Protein AF-A0A819S1Y3-F1 (afdb_monomer)

Radius of gyration: 24.59 Å; Cα contacts (8 Å, |Δi|>4): 872; chains: 1; bounding box: 53×65×80 Å

Sequence (422 aa):
MLLSLILLFTCIPAYASTSFTCSKNTTYLRVELPTKWTSGSINCFHPRAREPDVDVFAVNNDTFILRENKCINYEAPFMYLLFGTKNVLLIDSGATVSSTSFPIRQHVEAIVNHWCNNKKKHREDLELVVAHTHNHLDHIAGDRQFQGQYFTTVVGATVANVSYFFKLSKWPSSIGTFALDDQRQLAIIPIPGHENASIAFYDCATGLLFTGDSLLPGRLYISNFSANVDSTQRLLYFIESNNLNVSAILGAHIEMTQTDKVDYPIGATYQPKERLLNLSLDHLHQLNAELQEQWKAGFNQRHKAYYDAFIVDPNPSQLPPFSFNGRTAEHGFILLPLSTLGLVWISHKPMFRTPHDFQLVFMARVTHPNVNSLLLPTNTSILQNQWTILPDLWSLNNLLNGNMTIFSARFFRGNFEQNGQY

Secondary structure (DSSP, 8-state):
-----------------------TT---------S----B-S-TT-TT----SEEEEEEETTEEEEEE-TTT-TT--EEEEEE-SSEEEEE---S---TTT--HHHHHHHHHHHHHHHHT--GGG-EEEEE-SSSSHHHHTTHHHHTT-TTEEEPPSSHHHHHHHTT-SSTTTPPEEEESSSS-EEEEEE-TTSSTT-EEEEETTT-EEEEETSS-SSEEE-S-HHHHHHHHHHHHHHHHHTT---SEEEES---BBSSTT-BPPTT-SB-TTBPPSEE-HHHHHHHHHHHHHHHHH-GGG---EE-SS-EEES-SS------TTTTEE---EEEEE--TTSEEEEEEPPPS-S------EEEEE---TTGGG-PPPS-TTSGGG-EEEEEPSEEHHHHHTT--S---EEEEES-TTTT-B-

Nearest PDB structures (foldseek):
  5b3r-assembly1_A  TM=6.714E-01  e=6.825E-09  Pseudomonas aeruginosa
  2bg8-assembly1_A  TM=6.743E-01  e=4.596E-07  Bacillus cereus
  6mgy-assembly6_B  TM=6.169E-01  e=4.102E-07  Klebsiella pneumoniae
  6twt-assembly2_B  TM=6.077E-01  e=9.096E-07  Klebsiella pneumoniae
  6mh0-assembly2_B  TM=5.916E-01  e=1.518E-06  Escherichia coli

Foldseek 3Di:
DDDDDDPPPPPPPPLPQPADAADPLAAADQFDADPDDAQFDPDLPDPPSPDDQWDWDPRDLFKIKIWGACSLPVQRWIWIWGADQAEIEIEFQAQDLDCVSPVSVVVNVVSLVVSCVVVVHDSLSYAYEYEYQADDNRRCSRVVSQPPDHSYDYQDRDLVSLCVVQVQVDPQSRWGKDDSDPRKIWIWHRQPWLHRSGIWIQIQRHLEIEGALLDWQEERETPHLVSNLVRLVSVLCNCVVNVRRRPWYAYTGWQAFQAFQDGHDPSDSGHRRTDGRTDDVVSSVVVNVLSVVDVVVDDVSDDWAGGGRYIYDHPPPDPPLPPAQPDKDWFKWWWQDPDLQQWTWIWTDDDPDPPDPDTDIDIDGDPDPVSNVPDHQPDPVDQQQIKMKTWDTDRPSCVSVVVDPDTDIDIFRGDPVPPTHD

Structure (mmCIF, N/CA/C/O backbone):
data_AF-A0A819S1Y3-F1
#
_entry.id   AF-A0A819S1Y3-F1
#
loop_
_atom_site.group_PDB
_atom_site.id
_atom_site.type_symbol
_atom_site.label_atom_id
_atom_site.label_alt_id
_atom_site.label_comp_id
_atom_site.label_asym_id
_atom_site.label_entity_id
_atom_site.label_seq_id
_atom_site.pdbx_PDB_ins_code
_atom_site.Cartn_x
_atom_site.Cartn_y
_atom_site.Cartn_z
_atom_site.occupancy
_atom_site.B_iso_or_equiv
_atom_site.auth_seq_id
_atom_site.auth_comp_id
_atom_site.auth_asym_id
_atom_site.auth_atom_id
_atom_site.pdbx_PDB_model_num
ATOM 1 N N . MET A 1 1 ? -10.727 23.478 -52.840 1.00 37.53 1 MET A N 1
ATOM 2 C CA . MET A 1 1 ? -10.249 23.447 -51.441 1.00 37.53 1 MET A CA 1
ATOM 3 C C . MET A 1 1 ? -11.124 22.476 -50.671 1.00 37.53 1 MET A C 1
ATOM 5 O O . MET A 1 1 ? -12.264 22.810 -50.389 1.00 37.53 1 MET A O 1
ATOM 9 N N . LEU A 1 2 ? -10.636 21.261 -50.422 1.00 30.19 2 LEU A N 1
ATOM 10 C CA . LEU A 1 2 ? -11.309 20.297 -49.550 1.00 30.19 2 LEU A CA 1
ATOM 11 C C . LEU A 1 2 ? -10.766 20.499 -48.135 1.00 30.19 2 LEU A C 1
ATOM 13 O O . LEU A 1 2 ? -9.571 20.337 -47.899 1.00 30.19 2 LEU A O 1
ATOM 17 N N . LEU A 1 3 ? -11.641 20.930 -47.229 1.00 27.81 3 LEU A N 1
ATOM 18 C CA . LEU A 1 3 ? -11.348 21.079 -45.811 1.00 27.81 3 LEU A CA 1
ATOM 19 C C . LEU A 1 3 ? -11.475 19.688 -45.169 1.00 27.81 3 LEU A C 1
ATOM 21 O O . LEU A 1 3 ? -12.584 19.208 -44.945 1.00 27.81 3 LEU A O 1
ATOM 25 N N . SER A 1 4 ? -10.353 19.017 -44.912 1.00 27.33 4 SER A N 1
ATOM 26 C CA . SER A 1 4 ? -10.352 17.796 -44.100 1.00 27.33 4 SER A CA 1
ATOM 27 C C . SER A 1 4 ? -10.446 18.184 -42.626 1.00 27.33 4 SER A C 1
ATOM 29 O O . SER A 1 4 ? -9.448 18.559 -42.015 1.00 27.33 4 SER A O 1
ATOM 31 N N . LEU A 1 5 ? -11.649 18.106 -42.052 1.00 30.06 5 LEU A N 1
ATOM 32 C CA . LEU A 1 5 ? -11.832 18.118 -40.602 1.00 30.06 5 LEU A CA 1
ATOM 33 C C . LEU A 1 5 ? -11.475 16.729 -40.060 1.00 30.06 5 LEU A C 1
ATOM 35 O O . LEU A 1 5 ? -12.239 15.776 -40.208 1.00 30.06 5 LEU A O 1
ATOM 39 N N . ILE A 1 6 ? -10.309 16.612 -39.429 1.00 31.81 6 ILE A N 1
ATOM 40 C CA . ILE A 1 6 ? -9.967 15.449 -38.609 1.00 31.81 6 ILE A CA 1
ATOM 41 C C . ILE A 1 6 ? -10.654 15.655 -37.257 1.00 31.81 6 ILE A C 1
ATOM 43 O O . ILE A 1 6 ? -10.188 16.433 -36.427 1.00 31.81 6 ILE A O 1
ATOM 47 N N . LEU A 1 7 ? -11.788 14.986 -37.042 1.00 29.12 7 LEU A N 1
ATOM 48 C CA . LEU A 1 7 ? -12.371 14.854 -35.708 1.00 29.12 7 LEU A CA 1
ATOM 49 C C . LEU A 1 7 ? -11.476 13.927 -34.875 1.00 29.12 7 LEU A C 1
ATOM 51 O O . LEU A 1 7 ? -11.544 12.704 -34.987 1.00 29.12 7 LEU A O 1
ATOM 55 N N . LEU A 1 8 ? -10.635 14.524 -34.031 1.00 30.48 8 LEU A N 1
ATOM 56 C CA . LEU A 1 8 ? -9.988 13.842 -32.913 1.00 30.48 8 LEU A CA 1
ATOM 57 C C . LEU A 1 8 ? -11.064 13.504 -31.875 1.00 30.48 8 LEU A C 1
ATOM 59 O O . LEU A 1 8 ? -11.391 14.316 -31.012 1.00 30.48 8 LEU A O 1
ATOM 63 N N . PHE A 1 9 ? -11.632 12.302 -31.957 1.00 29.83 9 PHE A N 1
ATOM 64 C CA . PHE A 1 9 ? -12.362 11.725 -30.833 1.00 29.83 9 PHE A CA 1
ATOM 65 C C . PHE A 1 9 ? -11.349 11.390 -29.733 1.00 29.83 9 PHE A C 1
ATOM 67 O O . PHE A 1 9 ? -10.788 10.297 -29.696 1.00 29.83 9 PHE A O 1
ATOM 74 N N . THR A 1 10 ? -11.107 12.324 -28.813 1.00 33.34 10 THR A N 1
ATOM 75 C CA . THR A 1 10 ? -10.593 11.956 -27.494 1.00 33.34 10 THR A CA 1
ATOM 76 C C . THR A 1 10 ? -11.727 11.241 -26.775 1.00 33.34 10 THR A C 1
ATOM 78 O O . THR A 1 10 ? -12.582 11.872 -26.154 1.00 33.34 10 THR A O 1
ATOM 81 N N . CYS A 1 11 ? -11.781 9.919 -26.909 1.00 32.22 11 CYS A N 1
ATOM 82 C CA . CYS A 1 11 ? -12.605 9.090 -26.045 1.00 32.22 11 CYS A CA 1
ATOM 83 C C . CYS A 1 11 ? -11.974 9.173 -24.650 1.00 32.22 11 CYS A C 1
ATOM 85 O O . CYS A 1 11 ? -11.101 8.382 -24.313 1.00 32.22 11 CYS A O 1
ATOM 87 N N . ILE A 1 12 ? -12.343 10.188 -23.867 1.00 40.47 12 ILE A N 1
ATOM 88 C CA . ILE A 1 12 ? -12.103 10.164 -22.427 1.00 40.47 12 ILE A CA 1
ATOM 89 C C . ILE A 1 12 ? -12.996 9.022 -21.938 1.00 40.47 12 ILE A C 1
ATOM 91 O O . ILE A 1 12 ? -14.216 9.136 -22.106 1.00 40.47 12 ILE A O 1
ATOM 95 N N . PRO A 1 13 ? -12.458 7.897 -21.429 1.00 47.56 13 PRO A N 1
ATOM 96 C CA . PRO A 1 13 ? -13.302 6.918 -20.770 1.00 47.56 13 PRO A CA 1
ATOM 97 C C . PRO A 1 13 ? -14.111 7.670 -19.715 1.00 47.56 13 PRO A C 1
ATOM 99 O O . PRO A 1 13 ? -13.555 8.317 -18.830 1.00 47.56 13 PRO A O 1
ATOM 102 N N . ALA A 1 14 ? -15.434 7.660 -19.871 1.00 44.59 14 ALA A N 1
ATOM 103 C CA . ALA A 1 14 ? -16.334 8.213 -18.882 1.00 44.59 14 ALA A CA 1
ATOM 104 C C . ALA A 1 14 ? -16.219 7.319 -17.646 1.00 44.59 14 ALA A C 1
ATOM 106 O O . ALA A 1 14 ? -16.927 6.318 -17.519 1.00 44.59 14 ALA A O 1
ATOM 107 N N . TYR A 1 15 ? -15.277 7.638 -16.759 1.00 57.38 15 TYR A N 1
ATOM 108 C CA . TYR A 1 15 ? -15.291 7.111 -15.408 1.00 57.38 15 TYR A CA 1
ATOM 109 C C . TYR A 1 15 ? -16.585 7.626 -14.794 1.00 57.38 15 TYR A C 1
ATOM 111 O O . TYR A 1 15 ? -16.719 8.811 -14.498 1.00 57.38 15 TYR A O 1
ATOM 119 N N . ALA A 1 16 ? -17.587 6.754 -14.701 1.00 50.31 16 ALA A N 1
ATOM 120 C CA . ALA A 1 16 ? -18.791 7.078 -13.964 1.00 50.31 16 ALA A CA 1
ATOM 121 C C . ALA A 1 16 ? -18.351 7.447 -12.544 1.00 50.31 16 ALA A C 1
ATOM 123 O O . ALA A 1 16 ? -17.661 6.657 -11.895 1.00 50.31 16 ALA A O 1
ATOM 124 N N . SER A 1 17 ? -18.698 8.651 -12.089 1.00 55.44 17 SER A N 1
ATOM 125 C CA . SER A 1 17 ? -18.428 9.062 -10.720 1.00 55.44 17 SER A CA 1
ATOM 126 C C . SER A 1 17 ? -19.154 8.100 -9.785 1.00 55.44 17 SER A C 1
ATOM 128 O O . SER A 1 17 ? -20.379 8.089 -9.668 1.00 55.44 17 SER A O 1
ATOM 130 N N . THR A 1 18 ? -18.397 7.237 -9.120 1.00 70.50 18 THR A N 1
ATOM 131 C CA . THR A 1 18 ? -18.907 6.531 -7.953 1.00 70.50 18 THR A CA 1
ATOM 132 C C . THR A 1 18 ? -18.938 7.562 -6.838 1.00 70.50 18 THR A C 1
ATOM 134 O O . THR A 1 18 ? -17.901 7.861 -6.244 1.00 70.50 18 THR A O 1
ATOM 137 N N . SER A 1 19 ? -20.108 8.164 -6.616 1.00 84.81 19 SER A N 1
ATOM 138 C CA . SER A 1 19 ? -20.311 9.104 -5.518 1.00 84.81 19 SER A CA 1
ATOM 139 C C . SER A 1 19 ? -19.875 8.445 -4.212 1.00 84.81 19 SER A C 1
ATOM 141 O O . SER A 1 19 ? -20.430 7.415 -3.821 1.00 84.81 19 SER A O 1
ATOM 143 N N . PHE A 1 20 ? -18.895 9.036 -3.550 1.00 92.75 20 PHE A N 1
ATOM 144 C CA . PHE A 1 20 ? -18.398 8.610 -2.258 1.00 92.75 20 PHE A CA 1
ATOM 145 C C . PHE A 1 20 ? -18.278 9.835 -1.367 1.00 92.75 20 PHE A C 1
ATOM 147 O O . PHE A 1 20 ? -17.767 10.876 -1.761 1.00 92.75 20 PHE A O 1
ATOM 154 N N . THR A 1 21 ? -18.736 9.704 -0.134 1.00 91.75 21 THR A N 1
ATOM 155 C CA . THR A 1 21 ? -18.611 10.764 0.858 1.00 91.75 21 THR A CA 1
ATOM 156 C C . THR A 1 21 ? -18.208 10.130 2.166 1.00 91.75 21 THR A C 1
ATOM 158 O O . THR A 1 21 ? -18.821 9.144 2.592 1.00 91.75 21 THR A O 1
ATOM 161 N N . CYS A 1 22 ? -17.214 10.720 2.822 1.00 93.44 22 CYS A N 1
ATOM 162 C CA . CYS A 1 22 ? -16.939 10.410 4.213 1.00 93.44 22 CYS A CA 1
ATOM 163 C C . CYS A 1 22 ? -18.196 10.628 5.062 1.00 93.44 22 CYS A C 1
ATOM 165 O O . CYS A 1 22 ? -18.992 11.534 4.792 1.00 93.44 22 CYS A O 1
ATOM 167 N N . SER A 1 23 ? -18.403 9.763 6.057 1.00 88.44 23 SER A N 1
ATOM 168 C CA . SER A 1 23 ? -19.541 9.879 6.964 1.00 88.44 23 SER A CA 1
ATOM 169 C C . SER A 1 23 ? -19.552 11.271 7.591 1.00 88.44 23 SER A C 1
ATOM 171 O O . SER A 1 23 ? -18.522 11.784 8.022 1.00 88.44 23 SER A O 1
ATOM 173 N N . LYS A 1 24 ? -20.731 11.892 7.692 1.00 86.38 24 LYS A N 1
ATOM 174 C CA . LYS A 1 24 ? -20.872 13.188 8.380 1.00 86.38 24 LYS A CA 1
ATOM 175 C C . LYS A 1 24 ? -20.476 13.112 9.857 1.00 86.38 24 LYS A C 1
ATOM 177 O O . LYS A 1 24 ? -20.153 14.134 10.448 1.00 86.38 24 LYS A O 1
ATOM 182 N N . ASN A 1 25 ? -20.492 11.908 10.427 1.00 88.50 25 ASN A N 1
ATOM 183 C CA . ASN A 1 25 ? -20.077 11.639 11.799 1.00 88.50 25 ASN A CA 1
ATOM 184 C C . ASN A 1 25 ? -18.581 11.312 11.909 1.00 88.50 25 ASN A C 1
ATOM 186 O O . ASN A 1 25 ? -18.146 10.866 12.969 1.00 88.50 25 ASN A O 1
ATOM 190 N N . THR A 1 26 ? -17.802 11.476 10.833 1.00 89.12 26 THR A N 1
ATOM 191 C CA . THR A 1 26 ? -16.376 11.177 10.877 1.00 89.12 26 THR A CA 1
ATOM 192 C C . THR A 1 26 ? -15.638 12.125 11.806 1.00 89.12 26 THR A C 1
ATOM 194 O O . THR A 1 26 ? -15.650 13.343 11.633 1.00 89.12 26 THR A O 1
ATOM 197 N N . THR A 1 27 ? -14.965 11.535 12.790 1.00 89.25 27 THR A N 1
ATOM 198 C CA . THR A 1 27 ? -14.052 12.246 13.678 1.00 89.25 27 THR A CA 1
ATOM 199 C C . THR A 1 27 ? -12.711 12.389 12.970 1.00 89.25 27 THR A C 1
ATOM 201 O O . THR A 1 27 ? -12.017 11.398 12.746 1.00 89.25 27 THR A O 1
ATOM 204 N N . TYR A 1 28 ? -12.345 13.620 12.614 1.00 93.25 28 TYR A N 1
ATOM 205 C CA . TYR A 1 28 ? -11.044 13.901 12.013 1.00 93.25 28 TYR A CA 1
ATOM 206 C C . TYR A 1 28 ? -9.919 13.722 13.036 1.00 93.25 28 TYR A C 1
ATOM 208 O O . TYR A 1 28 ? -9.973 14.252 14.148 1.00 93.25 28 TYR A O 1
ATOM 216 N N . LEU A 1 29 ? -8.882 12.991 12.640 1.00 95.81 29 LEU A N 1
ATOM 217 C CA . LEU A 1 29 ? -7.703 12.691 13.438 1.00 95.81 29 LEU A CA 1
ATOM 218 C C . LEU A 1 29 ? -6.508 13.481 12.905 1.00 95.81 29 LEU A C 1
ATOM 220 O O . LEU A 1 29 ? -6.254 13.527 11.702 1.00 95.81 29 LEU A O 1
ATOM 224 N N . ARG A 1 30 ? -5.738 14.083 13.818 1.00 95.88 30 ARG A N 1
ATOM 225 C CA . ARG A 1 30 ? -4.478 14.755 13.473 1.00 95.88 30 ARG A CA 1
ATOM 226 C C . ARG A 1 30 ? -3.503 13.738 12.874 1.00 95.88 30 ARG A C 1
ATOM 228 O O . ARG A 1 30 ? -3.412 12.611 13.356 1.00 95.88 30 ARG A O 1
ATOM 235 N N . VAL A 1 31 ? -2.764 14.154 11.852 1.00 97.44 31 VAL A N 1
ATOM 236 C CA . VAL A 1 31 ? -1.704 13.358 11.228 1.00 97.44 31 VAL A CA 1
ATOM 237 C C . VAL A 1 31 ? -0.363 13.999 11.556 1.00 97.44 31 VAL A C 1
ATOM 239 O O . VAL A 1 31 ? -0.128 15.162 11.232 1.00 97.44 31 VAL A O 1
ATOM 242 N N . GLU A 1 32 ? 0.505 13.236 12.209 1.00 96.88 32 GLU A N 1
ATOM 243 C CA . GLU A 1 32 ? 1.918 13.553 12.397 1.00 96.88 32 GLU A CA 1
ATOM 244 C C . GLU A 1 32 ? 2.720 12.395 11.807 1.00 96.88 32 GLU A C 1
ATOM 246 O O . GLU A 1 32 ? 2.402 11.243 12.075 1.00 96.88 32 GLU A O 1
ATOM 251 N N . LEU A 1 33 ? 3.694 12.672 10.941 1.00 96.12 33 LEU A N 1
ATOM 252 C CA . LEU A 1 33 ? 4.461 11.636 10.244 1.00 96.12 33 LEU A CA 1
ATOM 253 C C . LEU A 1 33 ? 5.929 11.689 10.677 1.00 96.12 33 LEU A C 1
ATOM 255 O O . LEU A 1 33 ? 6.437 12.775 10.974 1.00 96.12 33 LEU A O 1
ATOM 259 N N . PRO A 1 34 ? 6.619 10.539 10.725 1.00 93.19 34 PRO A N 1
ATOM 260 C CA . PRO A 1 34 ? 7.999 10.488 11.171 1.00 93.19 34 PRO A CA 1
ATOM 261 C C . PRO A 1 34 ? 8.922 11.148 10.151 1.00 93.19 34 PRO A C 1
ATOM 263 O O . PRO A 1 34 ? 8.730 11.053 8.940 1.00 93.19 34 PRO A O 1
ATOM 266 N N . THR A 1 35 ? 9.973 11.785 10.656 1.00 92.12 35 THR A N 1
ATOM 267 C CA . THR A 1 35 ? 11.006 12.431 9.833 1.00 92.12 35 THR A CA 1
ATOM 268 C C . THR A 1 35 ? 12.209 11.529 9.571 1.00 92.12 35 THR A C 1
ATOM 270 O O . THR A 1 35 ? 13.115 11.905 8.827 1.00 92.12 35 THR A O 1
ATOM 273 N N . LYS A 1 36 ? 12.248 10.352 10.203 1.00 91.81 36 LYS A N 1
ATOM 274 C CA . LYS A 1 36 ? 13.329 9.381 10.081 1.00 91.81 36 LYS A CA 1
ATOM 275 C C . LYS A 1 36 ? 12.838 7.987 10.452 1.00 91.81 36 LYS A C 1
ATOM 277 O O . LYS A 1 36 ? 12.043 7.837 11.376 1.00 91.81 36 LYS A O 1
ATOM 282 N N . TRP A 1 37 ? 13.407 7.000 9.780 1.00 94.06 37 TRP A N 1
ATOM 283 C CA . TRP A 1 37 ? 13.287 5.588 10.103 1.00 94.06 37 TRP A CA 1
ATOM 284 C C . TRP A 1 37 ? 14.664 4.978 10.345 1.00 94.06 37 TRP A C 1
ATOM 286 O O . TRP A 1 37 ? 15.702 5.563 10.004 1.00 94.06 37 TRP A O 1
ATOM 296 N N . THR A 1 38 ? 14.671 3.784 10.919 1.00 91.44 38 THR A N 1
ATOM 297 C CA . THR A 1 38 ? 15.861 2.955 11.032 1.00 91.44 38 THR A CA 1
ATOM 298 C C . THR A 1 38 ? 16.417 2.657 9.643 1.00 91.44 38 THR A C 1
ATOM 300 O O . THR A 1 38 ? 15.707 2.191 8.755 1.00 91.44 38 THR A O 1
ATOM 303 N N . SER A 1 39 ? 17.695 2.969 9.437 1.00 91.56 39 SER A N 1
ATOM 304 C CA . SER A 1 39 ? 18.325 2.949 8.111 1.00 91.56 39 SER A CA 1
ATOM 305 C C . SER A 1 39 ? 18.912 1.587 7.733 1.00 91.56 39 SER A C 1
ATOM 307 O O . SER A 1 39 ? 19.477 1.458 6.645 1.00 91.56 39 SER A O 1
ATOM 309 N N . GLY A 1 40 ? 18.819 0.594 8.621 1.00 90.25 40 GLY A N 1
ATOM 310 C CA . GLY A 1 40 ? 19.503 -0.687 8.503 1.00 90.25 40 GLY A CA 1
ATOM 311 C C . GLY A 1 40 ? 21.003 -0.575 8.775 1.00 90.25 40 GLY A C 1
ATOM 312 O O . GLY A 1 40 ? 21.487 0.383 9.380 1.00 90.25 40 GLY A O 1
ATOM 313 N N . SER A 1 41 ? 21.780 -1.543 8.284 1.00 89.38 41 SER A N 1
ATOM 314 C CA . SER A 1 41 ? 23.213 -1.648 8.578 1.00 89.38 41 SER A CA 1
ATOM 315 C C . SER A 1 41 ? 24.038 -2.053 7.362 1.00 89.38 41 SER A C 1
ATOM 317 O O . SER A 1 41 ? 23.623 -2.868 6.537 1.00 89.38 41 SER A O 1
ATOM 319 N N . ILE A 1 42 ? 25.268 -1.526 7.299 1.00 86.31 42 ILE A N 1
ATOM 320 C CA . ILE A 1 42 ? 26.304 -1.960 6.345 1.00 86.31 42 ILE A CA 1
ATOM 321 C C . ILE A 1 42 ? 26.609 -3.453 6.533 1.00 86.31 42 ILE A C 1
ATOM 323 O O . ILE A 1 42 ? 26.910 -4.157 5.575 1.00 86.31 42 ILE A O 1
ATOM 327 N N . ASN A 1 43 ? 26.543 -3.940 7.776 1.00 84.81 43 ASN A N 1
ATOM 328 C CA . ASN A 1 43 ? 26.728 -5.347 8.103 1.00 84.81 43 ASN A CA 1
ATOM 329 C C . ASN A 1 43 ? 25.625 -5.807 9.061 1.00 84.81 43 ASN A C 1
ATOM 331 O O . ASN A 1 43 ? 25.731 -5.648 10.280 1.00 84.81 43 ASN A O 1
ATOM 335 N N . CYS A 1 44 ? 24.584 -6.405 8.491 1.00 84.56 44 CYS A N 1
ATOM 336 C CA . CYS A 1 44 ? 23.440 -6.946 9.221 1.00 84.56 44 CYS A CA 1
ATOM 337 C C . CYS A 1 44 ? 23.772 -8.163 10.096 1.00 84.56 44 CYS A C 1
ATOM 339 O O . CYS A 1 44 ? 23.017 -8.494 11.002 1.00 84.56 44 CYS A O 1
ATOM 341 N N . PHE A 1 45 ? 24.929 -8.797 9.890 1.00 81.38 45 PHE A N 1
ATOM 342 C CA . PHE A 1 45 ? 25.400 -9.910 10.717 1.00 81.38 45 PHE A CA 1
ATOM 343 C C . PHE A 1 45 ? 26.270 -9.448 11.892 1.00 81.38 45 PHE A C 1
ATOM 345 O O . PHE A 1 45 ? 26.742 -10.269 12.682 1.00 81.38 45 PHE A O 1
ATOM 352 N N . HIS A 1 46 ? 26.530 -8.142 12.018 1.00 77.06 46 HIS A N 1
ATOM 353 C CA . HIS A 1 46 ? 27.372 -7.637 13.090 1.00 77.06 46 HIS A CA 1
ATOM 354 C C . HIS A 1 46 ? 26.609 -7.650 14.433 1.00 77.06 46 HIS A C 1
ATOM 356 O O . HIS A 1 46 ? 25.570 -7.003 14.539 1.00 77.06 46 HIS A O 1
ATOM 362 N N . PRO A 1 47 ? 27.140 -8.254 15.517 1.00 63.22 47 PRO A N 1
ATOM 363 C CA . PRO A 1 47 ? 26.424 -8.409 16.797 1.00 63.22 47 PRO A CA 1
ATOM 364 C C . PRO A 1 47 ? 26.005 -7.100 17.490 1.00 63.22 47 PRO A C 1
ATOM 366 O O . PRO A 1 47 ? 25.213 -7.119 18.431 1.00 63.22 47 PRO A O 1
ATOM 369 N N . ARG A 1 48 ? 26.587 -5.967 17.067 1.00 56.12 48 ARG A N 1
ATOM 370 C CA . ARG A 1 48 ? 26.264 -4.610 17.549 1.00 56.12 48 ARG A CA 1
ATOM 371 C C . ARG A 1 48 ? 25.294 -3.836 16.646 1.00 56.12 48 ARG A C 1
ATOM 373 O O . ARG A 1 48 ? 24.931 -2.729 17.018 1.00 56.12 48 ARG A O 1
ATOM 380 N N . ALA A 1 49 ? 24.852 -4.394 15.518 1.00 59.41 49 ALA A N 1
ATOM 381 C CA . ALA A 1 49 ? 23.762 -3.842 14.707 1.00 59.41 49 ALA A CA 1
ATOM 382 C C . ALA A 1 49 ? 22.391 -4.170 15.341 1.00 59.41 49 ALA A C 1
ATOM 384 O O . ALA A 1 49 ? 21.487 -4.651 14.670 1.00 59.41 49 ALA A O 1
ATOM 385 N N . ARG A 1 50 ? 22.261 -3.984 16.666 1.00 60.91 50 ARG A N 1
ATOM 386 C CA . ARG A 1 50 ? 21.020 -4.229 17.420 1.00 60.91 50 ARG A CA 1
ATOM 387 C C . ARG A 1 50 ? 20.077 -3.046 17.243 1.00 60.91 50 ARG A C 1
ATOM 389 O O . ARG A 1 50 ? 19.884 -2.252 18.160 1.00 60.91 50 ARG A O 1
ATOM 396 N N . GLU A 1 51 ? 19.545 -2.917 16.045 1.00 73.56 51 GLU A N 1
ATOM 397 C CA . GLU A 1 51 ? 18.341 -2.131 15.811 1.00 73.56 51 GLU A CA 1
ATOM 398 C C . GLU A 1 51 ? 17.125 -3.042 16.041 1.00 73.56 51 GLU A C 1
ATOM 400 O O . GLU A 1 51 ? 17.265 -4.265 15.946 1.00 73.56 51 GLU A O 1
ATOM 405 N N . PRO A 1 52 ? 15.961 -2.499 16.435 1.00 88.19 52 PRO A N 1
ATOM 406 C CA . PRO A 1 52 ? 14.767 -3.318 16.590 1.00 88.19 52 PRO A CA 1
ATOM 407 C C . PRO A 1 52 ? 14.384 -3.954 15.249 1.00 88.19 52 PRO A C 1
ATOM 409 O O . PRO A 1 52 ? 14.595 -3.368 14.187 1.00 88.19 52 PRO A O 1
ATOM 412 N N . ASP A 1 53 ? 13.784 -5.139 15.315 1.00 89.25 53 ASP A N 1
ATOM 413 C CA . ASP A 1 53 ? 13.300 -5.865 14.136 1.00 89.25 53 ASP A CA 1
ATOM 414 C C . ASP A 1 53 ? 12.171 -5.105 13.416 1.00 89.25 53 ASP A C 1
ATOM 416 O O . ASP A 1 53 ? 11.973 -5.263 12.212 1.00 89.25 53 ASP A O 1
ATOM 420 N N . VAL A 1 54 ? 11.454 -4.247 14.150 1.00 94.25 54 VAL A N 1
ATOM 421 C CA . VAL A 1 54 ? 10.386 -3.384 13.647 1.00 94.25 54 VAL A CA 1
ATOM 422 C C . VAL A 1 54 ? 10.509 -1.973 14.224 1.00 94.25 54 VAL A C 1
ATOM 424 O O . VAL A 1 54 ? 10.644 -1.802 15.439 1.00 94.25 54 VAL A O 1
ATOM 427 N N . ASP A 1 55 ? 10.400 -0.953 13.376 1.00 95.38 55 ASP A N 1
ATOM 428 C CA . ASP A 1 55 ? 10.097 0.402 13.838 1.00 95.38 55 ASP A CA 1
ATOM 429 C C . ASP A 1 55 ? 8.590 0.537 14.021 1.00 95.38 55 ASP A C 1
ATOM 431 O O . ASP A 1 55 ? 7.825 0.143 13.145 1.00 95.38 55 ASP A O 1
ATOM 435 N N . VAL A 1 56 ? 8.154 1.139 15.127 1.00 97.19 56 VAL A N 1
ATOM 436 C CA . VAL A 1 56 ? 6.740 1.455 15.364 1.00 97.19 56 VAL A CA 1
ATOM 437 C C . VAL A 1 56 ? 6.608 2.947 15.607 1.00 97.19 56 VAL A C 1
ATOM 439 O O . VAL A 1 56 ? 7.224 3.491 16.523 1.00 97.19 56 VAL A O 1
ATOM 442 N N . PHE A 1 57 ? 5.771 3.605 14.811 1.00 98.00 57 PHE A N 1
ATOM 443 C CA . PHE A 1 57 ? 5.488 5.025 14.938 1.00 98.00 57 PHE A CA 1
ATOM 444 C C . PHE A 1 57 ? 3.984 5.273 15.078 1.00 98.00 57 PHE A C 1
ATOM 446 O O . PHE A 1 57 ? 3.190 4.819 14.255 1.00 98.00 57 PHE A O 1
ATOM 453 N N . ALA A 1 58 ? 3.586 6.015 16.112 1.00 98.06 58 ALA A N 1
ATOM 454 C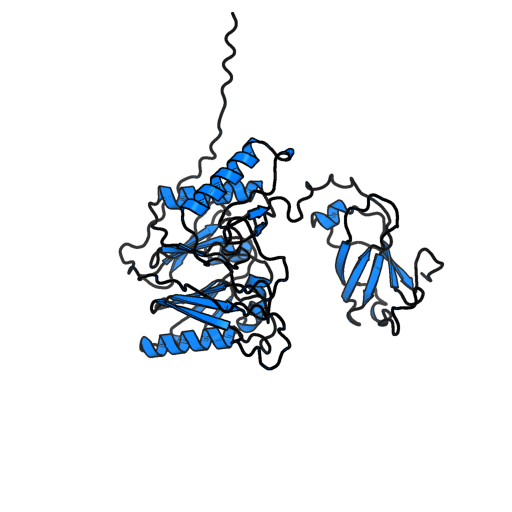 CA . ALA A 1 58 ? 2.203 6.435 16.316 1.00 98.06 58 ALA A CA 1
ATOM 455 C C . ALA A 1 58 ? 1.942 7.749 15.564 1.00 98.06 58 ALA A C 1
ATOM 457 O O . ALA A 1 58 ? 2.386 8.810 15.994 1.00 98.06 58 ALA A O 1
ATOM 458 N N . VAL A 1 59 ? 1.196 7.682 14.459 1.00 98.31 59 VAL A N 1
ATOM 459 C CA . VAL A 1 59 ? 0.754 8.868 13.697 1.00 98.31 59 VAL A CA 1
ATOM 460 C C . VAL A 1 59 ? -0.218 9.706 14.525 1.00 98.31 59 VAL A C 1
ATOM 462 O O . VAL A 1 59 ? -0.226 10.935 14.470 1.00 98.31 59 VAL A O 1
ATOM 465 N N . ASN A 1 60 ? -1.059 9.009 15.287 1.00 97.75 60 ASN A N 1
ATOM 466 C CA . ASN A 1 60 ? -1.935 9.524 16.329 1.00 97.75 60 ASN A CA 1
ATOM 467 C C . ASN A 1 60 ? -2.336 8.362 17.254 1.00 97.75 60 ASN A C 1
ATOM 469 O O . ASN A 1 60 ? -1.832 7.249 17.126 1.00 97.75 60 ASN A O 1
ATOM 473 N N . ASN A 1 61 ? -3.275 8.605 18.169 1.00 96.62 61 ASN A N 1
ATOM 474 C CA . ASN A 1 61 ? -3.722 7.599 19.137 1.00 96.62 61 ASN A CA 1
ATOM 475 C C . ASN A 1 61 ? -4.387 6.363 18.510 1.00 96.62 61 ASN A C 1
ATOM 477 O O . ASN A 1 61 ? -4.522 5.355 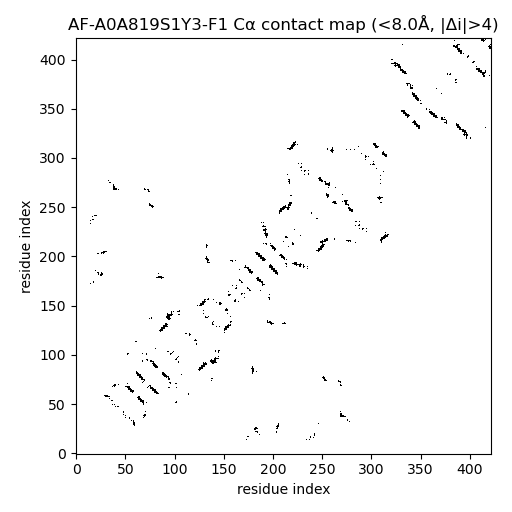19.196 1.00 96.62 61 ASN A O 1
ATOM 481 N N . ASP A 1 62 ? -4.830 6.439 17.254 1.00 98.06 62 ASP A N 1
ATOM 482 C CA . ASP A 1 62 ? -5.634 5.407 16.596 1.00 98.06 62 ASP A CA 1
ATOM 483 C C . ASP A 1 62 ? -5.016 4.954 15.254 1.00 98.06 62 ASP A C 1
ATOM 485 O O . ASP A 1 62 ? -5.652 4.231 14.489 1.00 98.06 62 ASP A O 1
ATOM 489 N N . THR A 1 63 ? -3.792 5.380 14.925 1.00 98.69 63 THR A N 1
ATOM 490 C CA . THR A 1 63 ? -3.124 5.069 13.648 1.00 98.69 63 THR A CA 1
ATOM 491 C C . THR A 1 63 ? -1.630 4.893 13.865 1.00 98.69 63 THR A C 1
ATOM 493 O O . THR A 1 63 ? -0.965 5.798 14.370 1.00 98.69 63 THR A O 1
ATOM 496 N N . PHE A 1 64 ? -1.100 3.748 13.446 1.00 98.81 64 PHE A N 1
ATOM 497 C CA . PHE A 1 64 ? 0.305 3.393 13.601 1.00 98.81 64 PHE A CA 1
ATOM 498 C C . PHE A 1 64 ? 0.900 2.972 12.261 1.00 98.81 64 PHE A C 1
ATOM 500 O O . PHE A 1 64 ? 0.220 2.371 11.429 1.00 98.81 64 PHE A O 1
ATOM 507 N N . ILE A 1 65 ? 2.181 3.271 12.082 1.00 98.75 65 ILE A N 1
ATOM 508 C CA . ILE A 1 65 ? 3.006 2.778 10.983 1.00 98.75 65 ILE A CA 1
ATOM 509 C C . ILE A 1 65 ? 4.040 1.835 11.593 1.00 98.75 65 ILE A C 1
ATOM 511 O O . ILE A 1 65 ? 4.687 2.181 12.585 1.00 98.75 65 ILE A O 1
ATOM 515 N N . LEU A 1 66 ? 4.181 0.655 11.005 1.00 98.56 66 LEU A N 1
ATOM 516 C CA . LEU A 1 66 ? 5.212 -0.316 11.328 1.00 98.56 66 LEU A CA 1
ATOM 517 C C . LEU A 1 66 ? 6.159 -0.424 10.132 1.00 98.56 66 LEU A C 1
ATOM 519 O O . LEU A 1 66 ? 5.689 -0.412 8.999 1.00 98.56 66 LEU A O 1
ATOM 523 N N . ARG A 1 67 ? 7.464 -0.556 10.363 1.00 97.75 67 ARG A N 1
ATOM 524 C CA . ARG A 1 67 ? 8.451 -0.806 9.302 1.00 97.75 67 ARG A CA 1
ATOM 525 C C . ARG A 1 67 ? 9.320 -1.992 9.665 1.00 97.75 67 ARG A C 1
ATOM 527 O O . ARG A 1 67 ? 9.939 -1.983 10.727 1.00 97.75 67 ARG A O 1
ATOM 534 N N . GLU A 1 68 ? 9.390 -2.985 8.791 1.00 95.62 68 GLU A N 1
ATOM 535 C CA . GLU A 1 68 ? 10.332 -4.094 8.946 1.00 95.62 68 GLU A CA 1
ATOM 536 C C . GLU A 1 68 ? 11.782 -3.598 8.812 1.00 95.62 68 GLU A C 1
ATOM 538 O O . GLU A 1 68 ? 12.083 -2.725 7.999 1.00 95.62 68 GLU A O 1
ATOM 543 N N . ASN A 1 69 ? 12.704 -4.119 9.621 1.00 92.88 69 ASN A N 1
ATOM 544 C CA . ASN A 1 69 ? 14.102 -3.701 9.556 1.00 92.88 69 ASN A CA 1
ATOM 545 C C . ASN A 1 69 ? 14.760 -4.145 8.232 1.00 92.88 69 ASN A C 1
ATOM 547 O O . ASN A 1 69 ? 14.656 -5.309 7.838 1.00 92.88 69 ASN A O 1
ATOM 551 N N . LYS A 1 70 ? 15.537 -3.253 7.596 1.00 91.44 70 LYS A N 1
ATOM 552 C CA . LYS A 1 70 ? 16.299 -3.535 6.359 1.00 91.44 70 LYS A CA 1
ATOM 553 C C . LYS A 1 70 ? 17.275 -4.712 6.461 1.00 91.44 70 LYS A C 1
ATOM 555 O O . LYS A 1 70 ? 17.666 -5.280 5.444 1.00 91.44 70 LYS A O 1
ATOM 560 N N . CYS A 1 71 ? 17.686 -5.073 7.673 1.00 88.81 71 CYS A N 1
ATOM 561 C CA . CYS A 1 71 ? 18.519 -6.241 7.933 1.00 88.81 71 CYS A CA 1
ATOM 562 C C . CYS A 1 71 ? 17.761 -7.568 7.988 1.00 88.81 71 CYS A C 1
ATOM 564 O O . CYS A 1 71 ? 18.398 -8.618 7.917 1.00 88.81 71 CYS A O 1
ATOM 566 N N . ILE A 1 72 ? 16.434 -7.526 8.093 1.00 89.06 72 ILE A N 1
ATOM 567 C CA . ILE A 1 72 ? 15.566 -8.697 7.968 1.00 89.06 72 ILE A CA 1
ATOM 568 C C . ILE A 1 72 ? 15.158 -8.855 6.504 1.00 89.06 72 ILE A C 1
ATOM 570 O O . ILE A 1 72 ? 15.369 -9.916 5.917 1.00 89.06 72 ILE A O 1
ATOM 574 N N . ASN A 1 73 ? 14.658 -7.776 5.899 1.00 88.88 73 ASN A N 1
ATOM 575 C CA . ASN A 1 73 ? 14.354 -7.709 4.477 1.00 88.88 73 ASN A CA 1
ATOM 576 C C . ASN A 1 73 ? 14.770 -6.343 3.910 1.00 88.88 73 ASN A C 1
ATOM 578 O O . ASN A 1 73 ? 14.373 -5.316 4.450 1.00 88.88 73 ASN A O 1
ATOM 582 N N . TYR A 1 74 ? 15.544 -6.317 2.819 1.00 88.75 74 TYR A N 1
ATOM 583 C CA . TYR A 1 74 ? 16.121 -5.082 2.267 1.00 88.75 74 TYR A CA 1
ATOM 584 C C . TYR A 1 74 ? 15.074 -4.056 1.797 1.00 88.75 74 TYR A C 1
ATOM 586 O O . TYR A 1 74 ? 15.358 -2.851 1.804 1.00 88.75 74 TYR A O 1
ATOM 594 N N . GLU A 1 75 ? 13.881 -4.513 1.408 1.00 89.19 75 GLU A N 1
ATOM 595 C CA . GLU A 1 75 ? 12.768 -3.649 0.992 1.00 89.19 75 GLU A CA 1
ATOM 596 C C . GLU A 1 75 ? 12.224 -2.878 2.199 1.00 89.19 75 GLU A C 1
ATOM 598 O O . GLU A 1 75 ? 11.928 -1.688 2.090 1.00 89.19 75 GLU A O 1
ATOM 603 N N . ALA A 1 76 ? 12.265 -3.497 3.388 1.00 95.06 76 ALA A N 1
ATOM 604 C CA . ALA A 1 76 ? 11.774 -2.939 4.645 1.00 95.06 76 ALA A CA 1
ATOM 605 C C . ALA A 1 76 ? 10.334 -2.419 4.517 1.00 95.06 76 ALA A C 1
ATOM 607 O O . ALA A 1 76 ? 10.111 -1.211 4.694 1.00 95.06 76 ALA A O 1
ATOM 608 N N . PRO A 1 77 ? 9.376 -3.310 4.181 1.00 97.31 77 PRO A N 1
ATOM 609 C CA . PRO A 1 77 ? 8.008 -2.911 3.914 1.00 97.31 77 PRO A CA 1
ATOM 610 C C . PRO A 1 77 ? 7.374 -2.218 5.121 1.00 97.31 77 PRO A C 1
ATOM 612 O O . PRO A 1 77 ? 7.581 -2.584 6.287 1.00 97.31 77 PRO A O 1
ATOM 615 N N . PHE A 1 78 ? 6.580 -1.202 4.814 1.00 98.62 78 PHE A N 1
ATOM 616 C CA . PHE A 1 78 ? 5.698 -0.515 5.731 1.00 98.62 78 PHE A CA 1
ATOM 617 C C . PHE A 1 78 ? 4.377 -1.265 5.834 1.00 98.62 78 PHE A C 1
ATOM 619 O O . PHE A 1 78 ? 3.796 -1.679 4.836 1.00 98.62 78 PHE A O 1
ATOM 626 N N . MET A 1 79 ? 3.876 -1.376 7.056 1.00 98.75 79 MET A N 1
ATOM 627 C CA . MET A 1 79 ? 2.541 -1.875 7.360 1.00 98.75 79 MET A CA 1
ATOM 628 C C . MET A 1 79 ? 1.802 -0.814 8.167 1.00 98.75 79 MET A C 1
ATOM 630 O O . MET A 1 79 ? 2.405 -0.064 8.942 1.00 98.75 79 MET A O 1
ATOM 634 N N . TYR A 1 80 ? 0.484 -0.756 8.023 1.00 98.88 80 TYR A N 1
ATOM 635 C CA . TYR A 1 80 ? -0.327 0.291 8.643 1.00 98.88 80 TYR A CA 1
ATOM 636 C C . TYR A 1 80 ? -1.387 -0.322 9.540 1.00 98.88 80 TYR A C 1
ATOM 638 O O . TYR A 1 80 ? -2.171 -1.147 9.086 1.00 98.88 80 TYR A O 1
ATOM 646 N N . LEU A 1 81 ? -1.444 0.097 10.804 1.00 98.88 81 LEU A N 1
ATOM 647 C CA . LEU A 1 81 ? -2.415 -0.406 11.773 1.00 98.88 81 LEU A CA 1
ATOM 648 C C . LEU A 1 81 ? -3.392 0.703 12.174 1.00 98.88 81 LEU A C 1
ATOM 650 O O . LEU A 1 81 ? -3.012 1.700 12.794 1.00 98.88 81 LEU A O 1
ATOM 654 N N . LEU A 1 82 ? -4.656 0.533 11.795 1.00 98.88 82 LEU A N 1
ATOM 655 C CA . LEU A 1 82 ? -5.713 1.524 11.939 1.00 98.88 82 LEU A CA 1
ATOM 656 C C . LEU A 1 82 ? -6.769 1.009 12.912 1.00 98.88 82 LEU A C 1
ATOM 658 O O . LEU A 1 82 ? -7.367 -0.044 12.700 1.00 98.88 82 LEU A O 1
ATOM 662 N N . PHE A 1 83 ? -7.035 1.778 13.960 1.00 98.62 83 PHE A N 1
ATOM 663 C CA . PHE A 1 83 ? -7.990 1.416 14.996 1.00 98.62 83 PHE A CA 1
ATOM 664 C C . PHE A 1 83 ? -9.358 2.058 14.767 1.00 98.62 83 PHE A C 1
ATOM 666 O O . PHE A 1 83 ? -9.470 3.268 14.542 1.00 98.62 83 PHE A O 1
ATOM 673 N N . GLY A 1 84 ? -10.400 1.242 14.891 1.00 97.00 84 GLY A N 1
ATOM 674 C CA . GLY A 1 84 ? -11.747 1.662 15.250 1.00 97.00 84 GLY A CA 1
ATOM 675 C C . GLY A 1 84 ? -12.211 0.931 16.506 1.00 97.00 84 GLY A C 1
ATOM 676 O O . GLY A 1 84 ? -11.533 0.068 17.060 1.00 97.00 84 GLY A O 1
ATOM 677 N N . THR A 1 85 ? -13.397 1.282 16.980 1.00 95.19 85 THR A N 1
ATOM 678 C CA . THR A 1 85 ? -13.975 0.693 18.193 1.00 95.19 85 THR A CA 1
ATOM 679 C C . THR A 1 85 ? -14.518 -0.727 18.012 1.00 95.19 85 THR A C 1
ATOM 681 O O . THR A 1 85 ? -14.807 -1.354 19.034 1.00 95.19 85 THR A O 1
ATOM 684 N N . LYS A 1 86 ? -14.654 -1.222 16.772 1.00 96.06 86 LYS A N 1
ATOM 685 C CA . LYS A 1 86 ? -15.138 -2.579 16.441 1.00 96.06 86 LYS A CA 1
ATOM 686 C C . LYS A 1 86 ? -14.109 -3.385 15.645 1.00 96.06 86 LYS A C 1
ATOM 688 O O . LYS A 1 86 ? -13.862 -4.539 15.972 1.00 96.06 86 LYS A O 1
ATOM 693 N N . ASN A 1 87 ? -13.502 -2.783 14.623 1.00 98.44 87 ASN A N 1
ATOM 694 C CA . ASN A 1 87 ? -12.474 -3.429 13.810 1.00 98.44 87 ASN A CA 1
ATOM 695 C C . ASN A 1 87 ? -11.139 -2.687 13.927 1.00 98.44 87 ASN A C 1
ATOM 697 O O . ASN A 1 87 ? -11.097 -1.456 13.982 1.00 98.44 87 ASN A O 1
ATOM 701 N N . VAL A 1 88 ? -10.052 -3.449 13.892 1.00 98.75 88 VAL A N 1
ATOM 702 C CA . VAL A 1 88 ? -8.689 -2.965 13.671 1.00 98.75 88 VAL A CA 1
ATOM 703 C C . VAL A 1 88 ? -8.251 -3.466 12.302 1.00 98.75 88 VAL A C 1
ATOM 705 O O . VAL A 1 88 ? -8.382 -4.652 12.025 1.00 98.75 88 VAL A O 1
ATOM 708 N N . LEU A 1 89 ? -7.750 -2.587 11.440 1.00 98.94 89 LEU A N 1
ATOM 709 C CA . LEU A 1 89 ? -7.246 -2.958 10.118 1.00 98.94 89 LEU A CA 1
ATOM 710 C C . LEU A 1 89 ? -5.723 -2.898 10.115 1.00 98.94 89 LEU A C 1
ATOM 712 O O . LEU A 1 89 ? -5.155 -1.832 10.334 1.00 98.94 89 LEU A O 1
ATOM 716 N N . LEU A 1 90 ? -5.086 -4.031 9.843 1.00 98.94 90 LEU A N 1
ATOM 717 C CA . LEU A 1 90 ? -3.690 -4.113 9.445 1.00 98.94 90 LEU A CA 1
ATOM 718 C C . LEU A 1 90 ? -3.631 -4.148 7.912 1.00 98.94 90 LEU A C 1
ATOM 720 O O . LEU A 1 90 ? -4.172 -5.066 7.296 1.00 98.94 90 LEU A O 1
ATOM 724 N N . ILE A 1 91 ? -3.005 -3.136 7.316 1.00 98.94 91 ILE A N 1
ATOM 725 C CA . ILE A 1 91 ? -2.701 -3.067 5.887 1.00 98.94 91 ILE A CA 1
ATOM 726 C C . ILE A 1 91 ? -1.279 -3.594 5.692 1.00 98.94 91 ILE A C 1
ATOM 728 O O . ILE A 1 91 ? -0.338 -2.987 6.208 1.00 98.94 91 ILE A O 1
ATOM 732 N N . ASP A 1 92 ? -1.169 -4.682 4.932 1.00 98.81 92 ASP A N 1
ATOM 733 C CA . ASP A 1 92 ? 0.030 -5.486 4.677 1.00 98.81 92 ASP A CA 1
ATOM 734 C C . ASP A 1 92 ? 0.584 -6.204 5.927 1.00 98.81 92 ASP A C 1
ATOM 736 O O . ASP A 1 92 ? 0.348 -5.803 7.066 1.00 98.81 92 ASP A O 1
ATOM 740 N N . SER A 1 93 ? 1.292 -7.322 5.730 1.00 98.38 93 SER A N 1
ATOM 741 C CA . SER A 1 93 ? 1.793 -8.201 6.803 1.00 98.38 93 SER A CA 1
ATOM 742 C C . SER A 1 93 ? 3.318 -8.378 6.809 1.00 98.38 93 SER A C 1
ATOM 744 O O . SER A 1 93 ? 3.844 -9.130 7.633 1.00 98.38 93 SER A O 1
ATOM 746 N N . GLY A 1 94 ? 4.025 -7.649 5.941 1.00 95.44 94 GLY A N 1
ATOM 747 C CA . GLY A 1 94 ? 5.481 -7.671 5.820 1.00 95.44 94 GLY A CA 1
ATOM 748 C C . GLY A 1 94 ? 6.010 -8.851 5.003 1.00 95.44 94 GLY A C 1
ATOM 749 O O . GLY A 1 94 ? 5.254 -9.702 4.523 1.00 95.44 94 GLY A O 1
ATOM 750 N N . ALA A 1 95 ? 7.337 -8.907 4.871 1.00 91.69 95 ALA A N 1
ATOM 751 C CA . ALA A 1 95 ? 8.026 -9.782 3.926 1.00 91.69 95 ALA A CA 1
ATOM 752 C C . ALA A 1 95 ? 8.563 -11.083 4.528 1.00 91.69 95 ALA A C 1
ATOM 754 O O . ALA A 1 95 ? 9.039 -11.967 3.806 1.00 91.69 95 ALA A O 1
ATOM 755 N N . THR A 1 96 ? 8.479 -11.230 5.849 1.00 86.19 96 THR A N 1
ATOM 756 C CA . THR A 1 96 ? 9.109 -12.344 6.556 1.00 86.19 96 THR A CA 1
ATOM 757 C C . THR A 1 96 ? 8.099 -13.347 7.098 1.00 86.19 96 THR A C 1
ATOM 759 O O . THR A 1 96 ? 7.344 -13.096 8.036 1.00 86.19 96 THR A O 1
ATOM 762 N N . VAL A 1 97 ? 8.166 -14.567 6.556 1.00 82.00 97 VAL A N 1
ATOM 763 C CA . VAL A 1 97 ? 7.345 -15.710 6.997 1.00 82.00 97 VAL A CA 1
ATOM 764 C C . VAL A 1 97 ? 7.733 -16.189 8.404 1.00 82.00 97 VAL A C 1
ATOM 766 O O . VAL A 1 97 ? 6.900 -16.710 9.146 1.00 82.00 97 VAL A O 1
ATOM 769 N N . SER A 1 98 ? 9.011 -16.058 8.772 1.00 84.44 98 SER A N 1
ATOM 770 C CA . SER A 1 98 ? 9.564 -16.582 10.026 1.00 84.44 98 SER A CA 1
ATOM 771 C C . SER A 1 98 ? 9.119 -15.752 11.229 1.00 84.44 98 SER A C 1
ATOM 773 O O . SER A 1 98 ? 9.655 -14.674 11.472 1.00 84.44 98 SER A O 1
ATOM 775 N N . SER A 1 99 ? 8.239 -16.307 12.064 1.00 89.00 99 SER A N 1
ATOM 776 C CA . SER A 1 99 ? 7.867 -15.703 13.352 1.00 89.00 99 SER A CA 1
ATOM 777 C C . SER A 1 99 ? 9.010 -15.686 14.374 1.00 89.00 99 SER 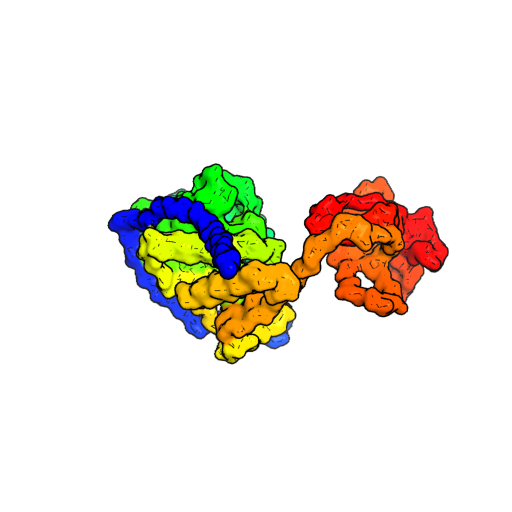A C 1
ATOM 779 O O . SER A 1 99 ? 8.860 -15.114 15.443 1.00 89.00 99 SER A O 1
ATOM 781 N N . THR A 1 100 ? 10.138 -16.344 14.098 1.00 87.38 100 THR A N 1
ATOM 782 C CA . THR A 1 100 ? 11.340 -16.260 14.942 1.00 87.38 100 THR A CA 1
ATOM 783 C C . THR A 1 100 ? 12.202 -15.061 14.567 1.00 87.38 100 THR A C 1
ATOM 785 O O . THR A 1 100 ? 12.799 -14.452 15.445 1.00 87.38 100 THR A O 1
ATOM 788 N N . SER A 1 101 ? 12.280 -14.739 13.275 1.00 85.69 101 SER A N 1
ATOM 789 C CA . SER A 1 101 ? 13.103 -13.637 12.759 1.00 85.69 101 SER A CA 1
ATOM 790 C C . SER A 1 101 ? 12.346 -12.313 12.752 1.00 85.69 101 SER A C 1
ATOM 792 O O . SER A 1 101 ? 12.949 -11.272 12.958 1.00 85.69 101 SER A O 1
ATOM 794 N N . PHE A 1 102 ? 11.033 -12.362 12.518 1.00 92.12 102 PHE A N 1
ATOM 795 C CA . PHE A 1 102 ? 10.151 -11.203 12.508 1.00 92.12 102 PHE A CA 1
ATOM 796 C C . PHE A 1 102 ? 8.764 -11.603 13.041 1.00 92.12 102 PHE A C 1
ATOM 798 O O . PHE A 1 102 ? 7.891 -12.029 12.276 1.00 92.12 102 PHE A O 1
ATOM 805 N N . PRO A 1 103 ? 8.535 -11.535 14.365 1.00 95.44 103 PRO A N 1
ATOM 806 C CA . PRO A 1 103 ? 7.267 -11.915 14.988 1.00 95.44 103 PRO A CA 1
ATOM 807 C C . PRO A 1 103 ? 6.196 -10.823 14.804 1.00 95.44 103 PRO A C 1
ATOM 809 O O . PRO A 1 103 ? 5.680 -10.277 15.783 1.00 95.44 103 PRO A O 1
ATOM 812 N N . ILE A 1 104 ? 5.844 -10.470 13.560 1.00 97.62 104 ILE A N 1
ATOM 813 C CA . ILE A 1 104 ? 4.950 -9.338 13.256 1.00 97.62 104 ILE A CA 1
ATOM 814 C C . ILE A 1 104 ? 3.627 -9.398 14.017 1.00 97.62 104 ILE A C 1
ATOM 816 O O . ILE A 1 104 ? 3.183 -8.387 14.562 1.00 97.62 104 ILE A O 1
ATOM 820 N N . ARG A 1 105 ? 3.023 -10.584 14.161 1.00 98.00 105 ARG A N 1
ATOM 821 C CA . ARG A 1 105 ? 1.779 -10.697 14.928 1.00 98.00 105 ARG A CA 1
ATOM 822 C C . ARG A 1 105 ? 1.974 -10.315 16.391 1.00 98.00 105 ARG A C 1
ATOM 824 O O . ARG A 1 105 ? 1.111 -9.652 16.954 1.00 98.00 105 ARG A O 1
ATOM 831 N N . GLN A 1 106 ? 3.084 -10.709 17.010 1.00 97.69 106 GLN A N 1
ATOM 832 C CA . GLN A 1 106 ? 3.364 -10.339 18.397 1.00 97.69 106 GLN A CA 1
ATOM 833 C C . GLN A 1 106 ? 3.483 -8.818 18.544 1.00 97.69 106 GLN A C 1
ATOM 835 O O . GLN A 1 106 ? 2.951 -8.258 19.500 1.00 97.69 106 GLN A O 1
ATOM 840 N N . HIS A 1 107 ? 4.138 -8.148 17.591 1.00 98.00 107 HIS A N 1
ATOM 841 C CA . HIS A 1 107 ? 4.240 -6.689 17.579 1.00 98.00 107 HIS A CA 1
ATOM 842 C C . HIS A 1 107 ? 2.874 -6.017 17.408 1.00 98.00 107 HIS A C 1
ATOM 844 O O . HIS A 1 107 ? 2.537 -5.119 18.179 1.00 98.00 107 HIS A O 1
ATOM 850 N N . VAL A 1 108 ? 2.056 -6.489 16.463 1.00 98.69 108 VAL A N 1
ATOM 851 C CA . VAL A 1 108 ? 0.694 -5.978 16.245 1.00 98.69 108 VAL A CA 1
ATO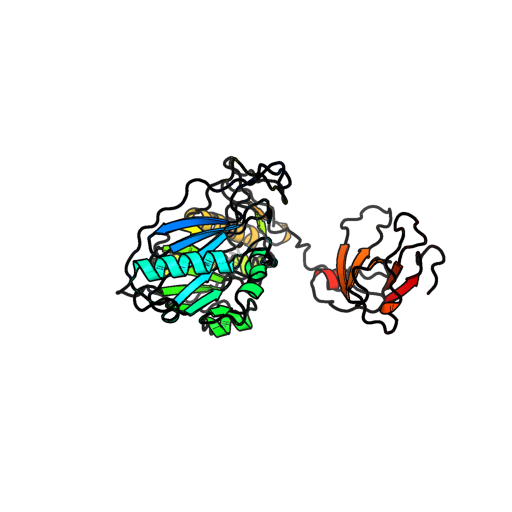M 852 C C . VAL A 1 108 ? -0.172 -6.182 17.488 1.00 98.69 108 VAL A C 1
ATOM 854 O O . VAL A 1 108 ? -0.773 -5.228 17.972 1.00 98.69 108 VAL A O 1
ATOM 857 N N . GLU A 1 109 ? -0.180 -7.379 18.075 1.00 98.44 109 GLU A N 1
ATOM 858 C CA . GLU A 1 109 ? -0.945 -7.670 19.294 1.00 98.44 109 GLU A CA 1
ATOM 859 C C . GLU A 1 109 ? -0.472 -6.837 20.494 1.00 98.44 109 GLU A C 1
ATOM 861 O O . GLU A 1 109 ? -1.288 -6.415 21.312 1.00 98.44 109 GLU A O 1
ATOM 866 N N . ALA A 1 110 ? 0.825 -6.537 20.608 1.00 98.19 110 ALA A N 1
ATOM 867 C CA . ALA A 1 110 ? 1.321 -5.638 21.649 1.00 98.19 110 ALA A CA 1
ATOM 868 C C . ALA A 1 110 ? 0.740 -4.220 21.500 1.00 98.19 110 ALA A C 1
ATOM 870 O O . ALA A 1 110 ? 0.304 -3.630 22.493 1.00 98.19 110 ALA A O 1
ATOM 871 N N . ILE A 1 111 ? 0.666 -3.698 20.269 1.00 98.56 111 ILE A N 1
ATOM 872 C CA . ILE A 1 111 ? 0.057 -2.391 19.985 1.00 98.56 111 ILE A CA 1
ATOM 873 C C . ILE A 1 111 ? -1.453 -2.437 20.248 1.00 98.56 111 ILE A C 1
ATOM 875 O O . ILE A 1 111 ? -1.979 -1.543 20.911 1.00 98.56 111 ILE A O 1
ATOM 879 N N . VAL A 1 112 ? -2.149 -3.490 19.802 1.00 98.69 112 VAL A N 1
ATOM 880 C CA . VAL A 1 112 ? -3.597 -3.643 20.020 1.00 98.69 112 VAL A CA 1
ATOM 881 C C . VAL A 1 112 ? -3.929 -3.710 21.508 1.00 98.69 112 VAL A C 1
ATOM 883 O O . VAL A 1 112 ? -4.824 -3.000 21.963 1.00 98.69 112 VAL A O 1
ATOM 886 N N . ASN A 1 113 ? -3.190 -4.495 22.293 1.00 98.25 113 ASN A N 1
ATOM 887 C CA . ASN A 1 113 ? -3.401 -4.584 23.738 1.00 98.25 113 ASN A CA 1
ATOM 888 C C . ASN A 1 113 ? -3.103 -3.254 24.444 1.00 98.25 113 ASN A C 1
ATOM 890 O O . ASN A 1 113 ? -3.859 -2.839 25.324 1.00 98.25 113 ASN A O 1
ATOM 894 N N . HIS A 1 114 ? -2.041 -2.548 24.041 1.00 98.12 114 HIS A N 1
ATOM 895 C CA . HIS A 1 114 ? -1.750 -1.213 24.565 1.00 98.12 114 HIS A CA 1
ATOM 896 C C . HIS A 1 114 ? -2.891 -0.227 24.270 1.00 98.12 114 HIS A C 1
ATOM 898 O O . HIS A 1 114 ? -3.349 0.485 25.166 1.00 98.12 114 HIS A O 1
ATOM 904 N N . TRP A 1 115 ? -3.401 -0.231 23.038 1.00 98.31 115 TRP A N 1
ATOM 905 C CA . TRP A 1 115 ? -4.536 0.592 22.637 1.00 98.31 115 TRP A CA 1
ATOM 906 C C . TRP A 1 115 ? -5.807 0.250 23.429 1.00 98.31 115 TRP A C 1
ATOM 908 O O . TRP A 1 115 ? -6.459 1.151 23.959 1.00 98.31 115 TRP A O 1
ATOM 918 N N . CYS A 1 116 ? -6.121 -1.041 23.590 1.00 98.19 116 CYS A N 1
ATOM 919 C CA . CYS A 1 116 ? -7.265 -1.515 24.374 1.00 98.19 116 CYS A CA 1
ATOM 920 C C . CYS A 1 116 ? -7.201 -1.023 25.822 1.00 98.19 116 CYS A C 1
ATOM 922 O O . CYS A 1 116 ? -8.176 -0.458 26.321 1.00 98.19 116 CYS A O 1
ATOM 924 N N . ASN A 1 117 ? -6.035 -1.140 26.465 1.00 97.56 117 ASN A N 1
ATOM 925 C CA . ASN A 1 117 ? -5.818 -0.648 27.826 1.00 97.56 117 ASN A CA 1
ATOM 926 C C . ASN A 1 117 ? -6.077 0.862 27.933 1.00 97.56 117 ASN A C 1
ATOM 928 O O . ASN A 1 117 ? -6.795 1.306 28.831 1.00 97.56 117 ASN A O 1
ATOM 932 N N . ASN A 1 118 ? -5.567 1.650 26.981 1.00 97.12 118 ASN A N 1
ATOM 933 C CA . ASN A 1 118 ? -5.777 3.100 26.955 1.00 97.12 118 ASN A CA 1
ATOM 934 C C . ASN A 1 118 ? -7.251 3.478 26.733 1.00 97.12 118 ASN A C 1
ATOM 936 O O . ASN A 1 118 ? -7.732 4.466 27.291 1.00 97.12 118 ASN A O 1
ATOM 940 N N . LYS A 1 119 ? -7.983 2.693 25.935 1.00 96.44 119 LYS A N 1
ATOM 941 C CA . LYS A 1 119 ? -9.404 2.915 25.623 1.00 96.44 119 LYS A CA 1
ATOM 942 C C . LYS A 1 119 ? -10.362 2.224 26.598 1.00 96.44 119 LYS A C 1
ATOM 944 O O . LYS A 1 119 ? -11.571 2.369 26.433 1.00 96.44 119 LYS A O 1
ATOM 949 N N . LYS A 1 120 ? -9.845 1.514 27.610 1.00 96.69 120 LYS A N 1
ATOM 950 C CA . LYS A 1 120 ? -10.621 0.694 28.561 1.00 96.69 120 LYS A CA 1
ATOM 951 C C . LYS A 1 120 ? -11.530 -0.321 27.848 1.00 96.69 120 LYS A C 1
ATOM 953 O O . LYS A 1 120 ? -12.705 -0.450 28.182 1.00 96.69 120 LYS A O 1
ATOM 958 N N . LYS A 1 121 ? -10.974 -0.995 26.842 1.00 95.81 121 LYS A N 1
ATOM 959 C CA . LYS A 1 121 ? -11.609 -2.058 26.052 1.00 95.81 121 LYS A CA 1
ATOM 960 C C . LYS A 1 121 ? -10.922 -3.395 26.299 1.00 95.81 121 LYS A C 1
ATOM 962 O O . LYS A 1 121 ? -9.767 -3.424 26.728 1.00 95.81 121 LYS A O 1
ATOM 967 N N . HIS A 1 122 ? -11.616 -4.479 25.980 1.00 96.88 122 HIS A N 1
ATOM 968 C CA . HIS A 1 122 ? -11.040 -5.814 25.947 1.00 96.88 122 HIS A CA 1
ATOM 969 C C . HIS A 1 122 ? -10.572 -6.162 24.528 1.00 96.88 122 HIS A C 1
ATOM 971 O O . HIS A 1 122 ? -11.108 -5.654 23.543 1.00 96.88 122 HIS A O 1
ATOM 977 N N . ARG A 1 123 ? -9.549 -7.016 24.404 1.00 96.75 123 ARG A N 1
ATOM 978 C CA . ARG A 1 123 ? -8.985 -7.403 23.097 1.00 96.75 123 ARG A CA 1
ATOM 979 C C . ARG A 1 123 ? -10.011 -8.152 22.244 1.00 96.75 123 ARG A C 1
ATOM 981 O O . ARG A 1 123 ? -10.025 -7.983 21.027 1.00 96.75 123 ARG A O 1
ATOM 988 N N . GLU A 1 124 ? -10.853 -8.952 22.886 1.00 96.69 124 GLU A N 1
ATOM 989 C CA . GLU A 1 124 ? -11.963 -9.712 22.309 1.00 96.69 124 GLU A CA 1
ATOM 990 C C . GLU A 1 124 ? -13.125 -8.839 21.807 1.00 96.69 124 GLU A C 1
ATOM 992 O O . GLU A 1 124 ? -13.954 -9.324 21.040 1.00 96.69 124 GLU A O 1
ATOM 997 N N . ASP A 1 125 ? -13.168 -7.553 22.177 1.00 96.38 125 ASP A N 1
ATOM 998 C CA . ASP A 1 125 ? -14.152 -6.600 21.644 1.00 96.38 125 ASP A CA 1
ATOM 999 C C . ASP A 1 125 ? -13.819 -6.159 20.206 1.00 96.38 125 ASP A C 1
ATOM 1001 O O . ASP A 1 125 ? -14.607 -5.439 19.585 1.00 96.38 125 ASP A O 1
ATOM 1005 N N . LEU A 1 126 ? -12.630 -6.516 19.704 1.00 98.00 126 LEU A N 1
ATOM 1006 C CA . LEU A 1 126 ? -12.092 -6.063 18.426 1.00 98.00 126 LEU A CA 1
ATOM 1007 C C . LEU A 1 126 ? -11.831 -7.234 17.483 1.00 98.00 126 LEU A C 1
ATOM 1009 O O . LEU A 1 126 ? -11.143 -8.188 17.845 1.00 98.00 126 LEU A O 1
ATOM 1013 N N . GLU A 1 127 ? -12.262 -7.093 16.235 1.00 98.56 127 GLU A N 1
ATOM 1014 C CA . GLU A 1 127 ? -11.815 -7.954 15.139 1.00 98.56 127 GLU A CA 1
ATOM 1015 C C . GLU A 1 127 ? -10.575 -7.346 14.469 1.00 98.56 127 GLU A C 1
ATOM 1017 O O . GLU A 1 127 ? -10.619 -6.211 13.990 1.00 98.56 127 GLU A O 1
ATOM 1022 N N . LEU A 1 128 ? -9.467 -8.092 14.418 1.00 98.88 128 LEU A N 1
ATOM 1023 C CA . LEU A 1 128 ? -8.281 -7.715 13.647 1.00 98.88 128 LEU A CA 1
ATOM 1024 C C . LEU A 1 128 ? -8.424 -8.212 12.205 1.00 98.88 128 LEU A C 1
ATOM 1026 O O . LEU A 1 128 ? -8.312 -9.401 11.931 1.00 98.88 128 LEU A O 1
ATOM 1030 N N . VAL A 1 129 ? -8.622 -7.300 11.264 1.00 98.94 129 VAL A N 1
ATOM 1031 C CA . VAL A 1 129 ? -8.640 -7.600 9.833 1.00 98.94 129 VAL A CA 1
ATOM 1032 C C . VAL A 1 129 ? -7.257 -7.335 9.253 1.00 98.94 129 VAL A C 1
ATOM 1034 O O . VAL A 1 129 ? -6.772 -6.211 9.306 1.00 98.94 129 VAL A O 1
ATOM 1037 N N . VAL A 1 130 ? -6.633 -8.359 8.681 1.00 98.94 130 VAL A N 1
ATOM 1038 C CA . VAL A 1 130 ? -5.395 -8.255 7.904 1.00 98.94 130 VAL A CA 1
ATOM 1039 C C . VAL A 1 130 ? -5.773 -8.256 6.429 1.00 98.94 130 VAL A C 1
ATOM 1041 O O . VAL A 1 130 ? -6.367 -9.219 5.944 1.00 98.94 130 VAL A O 1
ATOM 1044 N N . ALA A 1 131 ? -5.487 -7.164 5.730 1.00 98.88 131 ALA A N 1
ATOM 1045 C CA . ALA A 1 131 ? -5.738 -7.014 4.302 1.00 98.88 131 ALA A CA 1
ATOM 1046 C C . ALA A 1 131 ? -4.520 -6.396 3.622 1.00 98.88 131 ALA A C 1
ATOM 1048 O O . ALA A 1 131 ? -3.677 -5.799 4.282 1.00 98.88 131 ALA A O 1
ATOM 1049 N N . HIS A 1 132 ? -4.441 -6.514 2.302 1.00 98.88 132 HIS A N 1
ATOM 1050 C CA . HIS A 1 132 ? -3.217 -6.193 1.576 1.00 98.88 132 HIS A CA 1
ATOM 1051 C C . HIS A 1 132 ? -3.470 -5.153 0.501 1.00 98.88 132 HIS A C 1
ATOM 1053 O O . HIS A 1 132 ? -4.532 -5.141 -0.128 1.00 98.88 132 HIS A O 1
ATOM 1059 N N . THR A 1 133 ? -2.481 -4.297 0.273 1.00 98.75 133 THR A N 1
ATOM 1060 C CA . THR A 1 133 ? -2.464 -3.408 -0.885 1.00 98.75 133 THR A CA 1
ATOM 1061 C C . THR A 1 133 ? -2.357 -4.214 -2.173 1.00 98.75 133 THR A C 1
ATOM 1063 O O . THR A 1 133 ? -2.977 -3.814 -3.153 1.00 98.75 133 THR A O 1
ATOM 1066 N N . HIS A 1 134 ? -1.634 -5.347 -2.177 1.00 98.44 134 HIS A N 1
ATOM 1067 C CA . HIS A 1 134 ? -1.576 -6.317 -3.279 1.00 98.44 134 HIS A CA 1
ATOM 1068 C C . HIS A 1 134 ? -0.917 -7.659 -2.876 1.00 98.44 134 HIS A C 1
ATOM 1070 O O . HIS A 1 134 ? -0.640 -7.896 -1.706 1.00 98.44 134 HIS A O 1
ATOM 1076 N N . ASN A 1 135 ? -0.704 -8.564 -3.843 1.00 96.50 135 ASN A N 1
ATOM 1077 C CA . ASN A 1 135 ? -0.317 -9.968 -3.617 1.00 96.50 135 ASN A CA 1
ATOM 1078 C C . ASN A 1 135 ? 1.198 -10.280 -3.710 1.00 96.50 135 ASN A C 1
ATOM 1080 O O . ASN A 1 135 ? 1.568 -11.446 -3.877 1.00 96.50 135 ASN A O 1
ATOM 1084 N N . HIS A 1 136 ? 2.089 -9.286 -3.665 1.00 94.19 136 HIS A N 1
ATOM 1085 C CA . HIS A 1 136 ? 3.528 -9.571 -3.612 1.00 94.19 136 HIS A CA 1
ATOM 1086 C C . HIS A 1 136 ? 3.966 -10.027 -2.219 1.00 94.19 136 HIS A C 1
ATOM 1088 O O . HIS A 1 136 ? 3.311 -9.760 -1.211 1.00 94.19 136 HIS A O 1
ATOM 1094 N N . LEU A 1 137 ? 5.048 -10.810 -2.176 1.00 91.62 137 LEU A N 1
ATOM 1095 C CA . LEU A 1 137 ? 5.460 -11.529 -0.969 1.00 91.62 137 LEU A CA 1
ATOM 1096 C C . LEU A 1 137 ? 5.837 -10.594 0.177 1.00 91.62 137 LEU A C 1
ATOM 1098 O O . LEU A 1 137 ? 5.601 -10.945 1.327 1.00 91.62 137 LEU A O 1
ATOM 1102 N N . ASP A 1 138 ? 6.357 -9.414 -0.123 1.00 90.81 138 ASP A N 1
ATOM 1103 C CA . ASP A 1 138 ? 6.680 -8.371 0.841 1.00 90.81 138 ASP A CA 1
ATOM 1104 C C . ASP A 1 138 ? 5.457 -7.743 1.534 1.00 90.81 138 ASP A C 1
ATOM 1106 O O . ASP A 1 138 ? 5.596 -7.080 2.561 1.00 90.81 138 ASP A O 1
ATOM 1110 N N . HIS A 1 139 ? 4.248 -8.068 1.063 1.00 98.12 139 HIS A N 1
ATOM 1111 C CA . HIS A 1 139 ? 2.977 -7.614 1.630 1.00 98.12 139 HIS A CA 1
ATOM 1112 C C . HIS A 1 139 ? 2.176 -8.711 2.328 1.00 98.12 139 HIS A C 1
ATOM 1114 O O . HIS A 1 139 ? 1.296 -8.385 3.126 1.00 98.12 139 HIS A O 1
ATOM 1120 N N . ILE A 1 140 ? 2.431 -9.986 2.007 1.00 97.19 140 ILE A N 1
ATOM 1121 C CA . ILE A 1 140 ? 1.594 -11.126 2.434 1.00 97.19 140 ILE A CA 1
ATOM 1122 C C . ILE A 1 140 ? 2.364 -12.221 3.185 1.00 97.19 140 ILE A C 1
ATOM 1124 O O . ILE A 1 140 ? 1.769 -13.179 3.685 1.00 97.19 140 ILE A O 1
ATOM 1128 N N . ALA A 1 141 ? 3.698 -12.171 3.231 1.00 94.50 141 ALA A N 1
ATOM 1129 C CA . ALA A 1 141 ? 4.485 -13.271 3.792 1.00 94.50 141 ALA A CA 1
ATOM 1130 C C . ALA A 1 141 ? 4.207 -13.495 5.288 1.00 94.50 141 ALA A C 1
ATOM 1132 O O . ALA A 1 141 ? 4.310 -14.631 5.767 1.00 94.50 141 ALA A O 1
ATOM 1133 N N . GLY A 1 142 ? 3.802 -12.448 6.013 1.00 96.44 142 GLY A N 1
ATOM 1134 C CA . GLY A 1 142 ? 3.425 -12.519 7.424 1.00 96.44 142 GLY A CA 1
ATOM 1135 C C . GLY A 1 142 ? 2.082 -13.204 7.707 1.00 96.44 142 GLY A C 1
ATOM 1136 O O . GLY A 1 142 ? 1.823 -13.565 8.857 1.00 96.44 142 GLY A O 1
ATOM 1137 N N . ASP A 1 143 ? 1.239 -13.456 6.700 1.00 98.00 143 ASP A N 1
ATOM 1138 C CA . ASP A 1 143 ? -0.144 -13.941 6.863 1.00 98.00 143 ASP A CA 1
ATOM 1139 C C . ASP A 1 143 ? -0.270 -15.191 7.727 1.00 98.00 143 ASP A C 1
ATOM 1141 O O . ASP A 1 143 ? -1.192 -15.314 8.536 1.00 98.00 143 ASP A O 1
ATOM 1145 N N . ARG A 1 144 ? 0.679 -16.126 7.600 1.00 95.94 144 ARG A N 1
ATOM 1146 C CA . ARG A 1 144 ? 0.668 -17.381 8.369 1.00 95.94 144 ARG A CA 1
ATOM 1147 C C . ARG A 1 144 ? 0.730 -17.157 9.876 1.00 95.94 144 ARG A C 1
ATOM 1149 O O . ARG A 1 144 ? 0.321 -18.036 10.628 1.00 95.94 144 ARG A O 1
ATOM 1156 N N . GLN A 1 145 ? 1.229 -16.006 10.324 1.00 97.88 145 GLN A N 1
ATOM 1157 C CA . GLN A 1 145 ? 1.235 -15.653 11.739 1.00 97.88 145 GLN A CA 1
ATOM 1158 C C . GLN A 1 145 ? -0.174 -15.286 12.236 1.00 97.88 145 GLN A C 1
ATOM 1160 O O . GLN A 1 145 ? -0.464 -15.501 13.411 1.00 97.88 145 GLN A O 1
ATOM 1165 N N . PHE A 1 146 ? -1.054 -14.789 11.359 1.00 98.56 146 PHE A N 1
ATOM 1166 C CA . PHE A 1 146 ? -2.412 -14.315 11.668 1.00 98.56 146 PHE A CA 1
ATOM 1167 C C . PHE A 1 146 ? -3.520 -15.324 11.330 1.00 98.56 146 PHE A C 1
ATOM 1169 O O . PHE A 1 146 ? -4.577 -15.318 11.960 1.00 98.56 146 PHE A O 1
ATOM 1176 N N . GLN A 1 147 ? -3.295 -16.214 10.363 1.00 97.38 147 GLN A N 1
ATOM 1177 C CA . GLN A 1 147 ? -4.279 -17.218 9.952 1.00 97.38 147 GLN A CA 1
ATOM 1178 C C . GLN A 1 147 ? -4.682 -18.146 11.111 1.00 97.38 147 GLN A C 1
ATOM 1180 O O . GLN A 1 147 ? -3.839 -18.694 11.822 1.00 97.38 147 GLN A O 1
ATO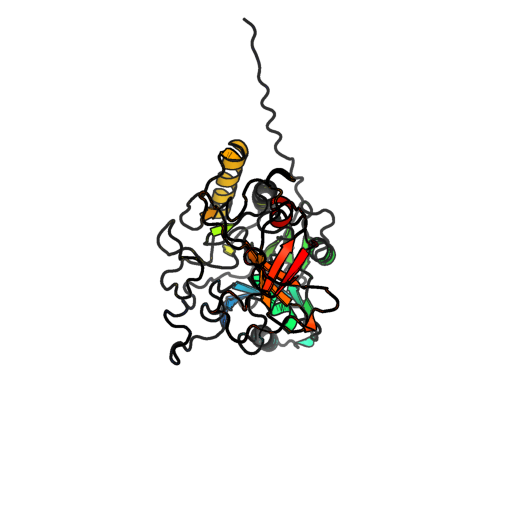M 1185 N N . GLY A 1 148 ? -5.994 -18.338 11.285 1.00 97.19 148 GLY A N 1
ATOM 1186 C CA . GLY A 1 148 ? -6.564 -19.220 12.311 1.00 97.19 148 GLY A CA 1
ATOM 1187 C C . GLY A 1 148 ? -6.458 -18.696 13.746 1.00 97.19 148 GLY A C 1
ATOM 1188 O O . GLY A 1 148 ? -6.735 -19.440 14.685 1.00 97.19 148 GLY A O 1
ATOM 1189 N N . GLN A 1 149 ? -6.047 -17.443 13.932 1.00 98.25 149 GLN A N 1
ATOM 1190 C CA . GLN A 1 149 ? -5.935 -16.822 15.246 1.00 98.25 149 GLN A CA 1
ATOM 1191 C C . GLN A 1 149 ? -7.277 -16.250 15.711 1.00 98.25 149 GLN A C 1
ATOM 1193 O O . GLN A 1 149 ? -8.111 -15.856 14.901 1.00 98.25 149 GLN A O 1
ATOM 1198 N N . TYR A 1 150 ? -7.493 -16.208 17.028 1.00 97.25 150 TYR A N 1
ATOM 1199 C CA . TYR A 1 150 ? -8.723 -15.657 17.600 1.00 97.25 150 TYR A CA 1
ATOM 1200 C C . TYR A 1 150 ? -8.909 -14.180 17.236 1.00 97.25 150 TYR A C 1
ATOM 1202 O O . TYR A 1 150 ? -7.935 -13.424 17.202 1.00 97.25 150 TYR A O 1
ATOM 1210 N N . PHE A 1 151 ? -10.165 -13.785 17.002 1.00 98.19 151 PHE A N 1
ATOM 1211 C CA . PHE A 1 151 ? -10.562 -12.403 16.694 1.00 98.19 151 PHE A CA 1
ATOM 1212 C C . PHE A 1 151 ? -9.716 -11.784 15.570 1.00 98.19 151 PHE A C 1
ATOM 1214 O O . PHE A 1 151 ? -9.207 -10.664 15.700 1.00 98.19 151 PHE A O 1
ATOM 1221 N N . THR A 1 152 ? -9.438 -12.592 14.541 1.00 98.75 152 THR A N 1
ATOM 1222 C CA . THR A 1 152 ? -8.566 -12.240 13.424 1.00 98.75 152 THR A CA 1
ATOM 1223 C C . THR A 1 152 ? -9.103 -12.811 12.113 1.00 98.75 152 THR A C 1
ATOM 1225 O O . THR A 1 152 ? -9.321 -14.019 11.990 1.00 98.75 152 THR A O 1
ATOM 1228 N N . THR A 1 153 ? -9.208 -11.959 11.097 1.00 98.75 153 THR A N 1
ATOM 1229 C CA . THR A 1 153 ? -9.578 -12.316 9.727 1.00 98.75 153 THR A CA 1
ATOM 1230 C C . THR A 1 153 ? -8.450 -11.919 8.787 1.00 98.75 153 THR A C 1
ATOM 1232 O O . THR A 1 153 ? -8.057 -10.759 8.754 1.00 98.75 153 THR A O 1
ATOM 1235 N N . VAL A 1 154 ? -7.957 -12.861 7.981 1.00 98.88 154 VAL A N 1
ATOM 1236 C CA . VAL A 1 154 ? -6.994 -12.578 6.903 1.00 98.88 154 VAL A CA 1
ATOM 1237 C C . VAL A 1 154 ? -7.734 -12.582 5.569 1.00 98.88 154 VAL A C 1
ATOM 1239 O O . VAL A 1 154 ? -8.328 -13.592 5.183 1.00 98.88 154 VAL A O 1
ATOM 1242 N N . VAL A 1 155 ? -7.725 -11.449 4.870 1.00 98.75 155 VAL A N 1
ATOM 1243 C CA . VAL A 1 155 ? -8.373 -11.279 3.567 1.00 98.75 155 VAL A CA 1
ATOM 1244 C C . VAL A 1 155 ? -7.463 -11.846 2.485 1.00 98.75 155 VAL A C 1
ATOM 1246 O O . VAL A 1 155 ? -6.336 -11.399 2.318 1.00 98.75 155 VAL A O 1
ATOM 1249 N N . GLY A 1 156 ? -7.949 -12.817 1.709 1.00 97.69 156 GLY A N 1
ATOM 1250 C CA . GLY A 1 156 ? -7.142 -13.390 0.632 1.00 97.69 156 GLY A CA 1
ATOM 1251 C C . GLY A 1 156 ? -6.757 -12.351 -0.431 1.00 97.69 156 GLY A C 1
ATOM 1252 O O . GLY A 1 156 ? -7.599 -11.574 -0.872 1.00 97.69 156 GLY A O 1
ATOM 1253 N N . ALA A 1 157 ? -5.517 -12.404 -0.916 1.00 95.19 157 ALA A N 1
ATOM 1254 C CA . ALA A 1 157 ? -4.927 -11.394 -1.804 1.00 95.19 157 ALA A CA 1
ATOM 1255 C C . ALA A 1 157 ? -5.205 -11.590 -3.316 1.00 95.19 157 ALA A C 1
ATOM 1257 O O . ALA A 1 157 ? -4.570 -10.980 -4.166 1.00 95.19 157 ALA A O 1
ATOM 1258 N N . THR A 1 158 ? -6.173 -12.431 -3.693 1.00 97.75 158 THR A N 1
ATOM 1259 C CA . THR A 1 158 ? -6.619 -12.543 -5.101 1.00 97.75 158 THR A CA 1
ATOM 1260 C C . THR A 1 158 ? -7.728 -11.536 -5.399 1.00 97.75 158 THR A C 1
ATOM 1262 O O . THR A 1 158 ? -8.543 -11.274 -4.514 1.00 97.75 158 THR A O 1
ATOM 1265 N N . VAL A 1 159 ? -7.877 -11.096 -6.657 1.00 97.81 159 VAL A N 1
ATOM 1266 C CA . VAL A 1 159 ? -8.988 -10.217 -7.089 1.00 97.81 159 VAL A CA 1
ATOM 1267 C C . VAL A 1 159 ? -10.350 -10.715 -6.594 1.00 97.81 159 VAL A C 1
ATOM 1269 O O . VAL A 1 159 ? -11.147 -9.919 -6.106 1.00 97.81 159 VAL A O 1
ATOM 1272 N N . ALA A 1 160 ? -10.622 -12.022 -6.687 1.00 98.44 160 ALA A N 1
ATOM 1273 C CA . ALA A 1 160 ? -11.896 -12.603 -6.264 1.00 98.44 160 ALA A CA 1
ATOM 1274 C C . ALA A 1 160 ? -12.139 -12.442 -4.753 1.00 98.44 160 ALA A C 1
ATOM 1276 O O . ALA A 1 160 ? -13.201 -11.975 -4.347 1.00 98.44 160 ALA A O 1
ATOM 1277 N N . ASN A 1 161 ? -11.141 -12.775 -3.933 1.00 98.50 161 ASN A N 1
ATOM 1278 C CA . ASN A 1 161 ? -11.219 -12.667 -2.474 1.00 98.50 161 ASN A CA 1
ATOM 1279 C C . ASN A 1 161 ? -11.323 -11.208 -2.007 1.00 98.50 161 ASN A C 1
ATOM 1281 O O . ASN A 1 161 ? -12.198 -10.891 -1.202 1.00 98.50 161 ASN A O 1
ATOM 1285 N N . VAL A 1 162 ? -10.493 -10.317 -2.562 1.00 98.38 162 VAL A N 1
ATOM 1286 C CA . VAL A 1 162 ? -10.530 -8.873 -2.278 1.00 98.38 162 VAL A CA 1
ATOM 1287 C C . VAL A 1 162 ? -11.889 -8.290 -2.669 1.00 98.38 162 VAL A C 1
ATOM 1289 O O . VAL A 1 162 ? -12.519 -7.587 -1.877 1.00 98.38 162 VAL A O 1
ATOM 1292 N N . SER A 1 163 ? -12.388 -8.633 -3.862 1.00 98.38 163 SER A N 1
ATOM 1293 C CA . SER A 1 163 ? -13.685 -8.151 -4.345 1.00 98.38 163 SER A CA 1
ATOM 1294 C C . SER A 1 163 ? -14.840 -8.638 -3.484 1.00 98.38 163 SER A C 1
ATOM 1296 O O . SER A 1 163 ? -15.734 -7.858 -3.161 1.00 98.38 163 SER A O 1
ATOM 1298 N N . TYR A 1 164 ? -14.814 -9.909 -3.082 1.00 98.38 164 TYR A N 1
ATOM 1299 C CA . TYR A 1 164 ? -15.824 -10.481 -2.203 1.00 98.38 164 TYR A CA 1
ATOM 1300 C C . TYR A 1 164 ? -15.834 -9.790 -0.834 1.00 98.38 164 TYR A C 1
ATOM 1302 O O . TYR A 1 164 ? -16.884 -9.323 -0.390 1.00 98.38 164 TYR A O 1
ATOM 1310 N N . PHE A 1 165 ? -14.670 -9.671 -0.190 1.00 98.62 165 PHE A N 1
ATOM 1311 C CA . PHE A 1 165 ? -14.565 -9.122 1.161 1.00 98.62 165 PHE A CA 1
ATOM 1312 C C . PHE A 1 165 ? -14.970 -7.644 1.224 1.00 98.62 165 PHE A C 1
ATOM 1314 O O . PHE A 1 165 ? -15.815 -7.261 2.034 1.00 98.62 165 PHE A O 1
ATOM 1321 N N . PHE A 1 166 ? -14.435 -6.817 0.320 1.00 98.12 166 PHE A N 1
ATOM 1322 C CA . PHE A 1 166 ? -14.721 -5.379 0.279 1.00 98.12 166 PHE A CA 1
ATOM 1323 C C . PHE A 1 166 ? -15.968 -5.014 -0.536 1.00 98.12 166 PHE A C 1
ATOM 1325 O O . PHE A 1 166 ? -16.238 -3.831 -0.758 1.00 98.12 166 PHE A O 1
ATOM 1332 N N . LYS A 1 167 ? -16.753 -6.018 -0.956 1.00 96.94 167 LYS A N 1
ATOM 1333 C CA . LYS A 1 167 ? -18.012 -5.859 -1.702 1.00 96.94 167 LYS A CA 1
ATOM 1334 C C . LYS A 1 167 ? -17.848 -5.037 -2.987 1.00 96.94 167 LYS A C 1
ATOM 1336 O O . LYS A 1 167 ? -18.706 -4.228 -3.342 1.00 96.94 167 LYS A O 1
ATOM 1341 N N . LEU A 1 168 ? -16.747 -5.261 -3.701 1.00 95.94 168 LEU A N 1
ATOM 1342 C CA . LEU A 1 168 ? -16.465 -4.639 -4.992 1.00 95.94 168 LEU A CA 1
ATOM 1343 C C . LEU A 1 168 ? -17.285 -5.345 -6.076 1.00 95.94 168 LEU A C 1
ATOM 1345 O O . LEU A 1 168 ? -16.872 -6.352 -6.647 1.00 95.94 168 LEU A O 1
ATOM 1349 N N . SER A 1 169 ? -18.481 -4.824 -6.343 1.00 93.62 169 SER A N 1
ATOM 1350 C CA . SER A 1 169 ? -19.454 -5.441 -7.253 1.00 93.62 169 SER A CA 1
ATOM 1351 C C . SER A 1 169 ? -18.997 -5.512 -8.713 1.00 93.62 169 SER A C 1
ATOM 1353 O O . SER A 1 169 ? -19.480 -6.360 -9.463 1.00 93.62 169 SER A O 1
ATOM 1355 N N . LYS A 1 170 ? -18.080 -4.630 -9.132 1.00 94.31 170 LYS A N 1
ATOM 1356 C CA . LYS A 1 170 ? -17.559 -4.578 -10.501 1.00 94.31 170 LYS A CA 1
ATOM 1357 C C . LYS A 1 170 ? -16.096 -4.154 -10.510 1.00 94.31 170 LYS A C 1
ATOM 1359 O O . LYS A 1 170 ? -15.782 -2.968 -10.636 1.00 94.31 170 LYS A O 1
ATOM 1364 N N . TRP A 1 171 ? -15.198 -5.128 -10.445 1.00 95.06 171 TRP A N 1
ATOM 1365 C CA . TRP A 1 171 ? -13.764 -4.889 -10.590 1.00 95.06 171 TRP A CA 1
ATOM 1366 C C . TRP A 1 171 ? -13.404 -4.366 -11.998 1.00 95.06 171 TRP A C 1
ATOM 1368 O O . TRP A 1 171 ? -13.934 -4.893 -12.980 1.00 95.06 171 TRP A O 1
ATOM 1378 N N . PRO A 1 172 ? -12.507 -3.369 -12.146 1.00 95.25 172 PRO A N 1
ATOM 1379 C CA . PRO A 1 172 ? -11.905 -2.515 -11.110 1.00 95.25 172 PRO A CA 1
ATOM 1380 C C . PRO A 1 172 ? -12.656 -1.180 -10.899 1.00 95.25 172 PRO A C 1
ATOM 1382 O O . PRO A 1 172 ? -12.135 -0.250 -10.294 1.00 95.25 172 PRO A O 1
ATOM 1385 N N . SER A 1 173 ? -13.861 -1.031 -11.453 1.00 92.62 173 SER A N 1
ATOM 1386 C CA . SER A 1 173 ? -14.591 0.248 -11.487 1.00 92.62 173 SER A CA 1
ATOM 1387 C C . SER A 1 173 ? -15.412 0.580 -10.236 1.00 92.62 173 SER A C 1
ATOM 1389 O O . SER A 1 173 ? -15.743 1.742 -10.027 1.00 92.62 173 SER A O 1
ATOM 1391 N N . SER A 1 174 ? -15.798 -0.411 -9.431 1.00 93.38 174 SER A N 1
ATOM 1392 C CA . SER A 1 174 ? -16.575 -0.188 -8.209 1.00 93.38 174 SER A CA 1
ATOM 1393 C C . SER A 1 174 ? -15.672 0.227 -7.053 1.00 93.38 174 SER A C 1
ATOM 1395 O O . SER A 1 174 ? -14.613 -0.369 -6.873 1.00 93.38 174 SER A O 1
ATOM 1397 N N . ILE A 1 175 ? -16.141 1.161 -6.229 1.00 95.31 175 ILE A N 1
ATOM 1398 C CA . ILE A 1 175 ? -15.491 1.553 -4.975 1.00 95.31 175 ILE A CA 1
ATOM 1399 C C . ILE A 1 175 ? -16.154 0.818 -3.815 1.00 95.31 175 ILE A C 1
ATOM 1401 O O . ILE A 1 175 ? -17.381 0.791 -3.707 1.00 95.31 175 ILE A O 1
ATOM 1405 N N . GLY A 1 176 ? -15.338 0.208 -2.962 1.00 96.06 176 GLY A N 1
ATOM 1406 C CA . GLY A 1 176 ? -15.779 -0.446 -1.736 1.00 96.06 176 GLY A CA 1
ATOM 1407 C C . GLY A 1 176 ? -15.781 0.527 -0.563 1.00 96.06 176 GLY A C 1
ATOM 1408 O O . GLY A 1 176 ? -15.150 1.584 -0.596 1.00 96.06 176 GLY A O 1
ATOM 1409 N N . THR A 1 177 ? -16.484 0.169 0.506 1.00 96.75 177 THR A N 1
ATOM 1410 C CA . THR A 1 177 ? -16.437 0.904 1.775 1.00 96.75 177 THR A CA 1
ATOM 1411 C C . THR A 1 177 ? -16.226 -0.079 2.911 1.00 96.75 177 THR A C 1
ATOM 1413 O O . THR A 1 177 ? -16.926 -1.089 2.996 1.00 96.75 177 THR A O 1
ATOM 1416 N N . PHE A 1 178 ? -15.274 0.227 3.788 1.00 97.81 178 PHE A N 1
ATOM 1417 C CA . PHE A 1 178 ? -14.957 -0.585 4.956 1.00 97.81 178 PHE A CA 1
ATOM 1418 C C . PHE A 1 178 ? -15.017 0.269 6.222 1.00 97.81 178 PHE A C 1
ATOM 1420 O O . PHE A 1 178 ? -14.333 1.281 6.319 1.00 97.81 178 PHE A O 1
ATOM 1427 N N . ALA A 1 179 ? -15.852 -0.112 7.185 1.00 97.44 179 ALA A N 1
ATOM 1428 C CA . ALA A 1 179 ? -16.024 0.629 8.430 1.00 97.44 179 ALA A CA 1
ATOM 1429 C C . ALA A 1 179 ? -15.182 -0.001 9.547 1.00 97.44 179 ALA A C 1
ATOM 1431 O O . ALA A 1 179 ? -15.387 -1.165 9.897 1.00 97.44 179 ALA 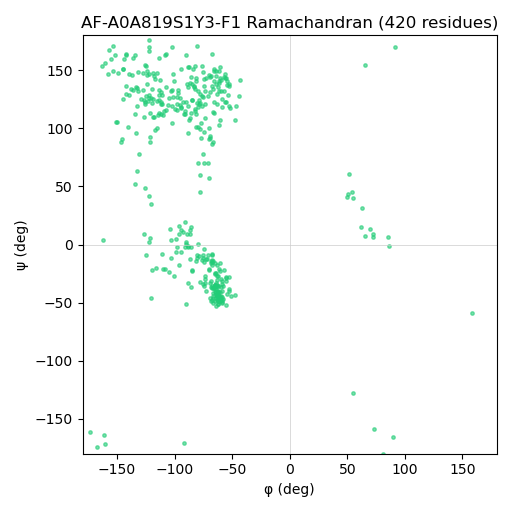A O 1
ATOM 1432 N N . LEU A 1 180 ? -14.265 0.771 10.137 1.00 97.75 180 LEU A N 1
ATOM 1433 C CA . LEU A 1 180 ? -13.595 0.376 11.379 1.00 97.75 180 LEU A CA 1
ATOM 1434 C C . LEU A 1 180 ? -14.537 0.523 12.574 1.00 97.75 180 LEU A C 1
ATOM 1436 O O . LEU A 1 180 ? -14.530 -0.296 13.493 1.00 97.75 180 LEU A O 1
ATOM 1440 N N . ASP A 1 181 ? -15.383 1.548 12.524 1.00 95.06 181 ASP A N 1
ATOM 1441 C CA . ASP A 1 181 ? -16.540 1.748 13.384 1.00 95.06 181 ASP A CA 1
ATOM 1442 C C . ASP A 1 181 ? -17.520 2.756 12.756 1.00 95.06 181 ASP A C 1
ATOM 1444 O O . ASP A 1 181 ? -17.458 3.045 11.562 1.00 95.06 181 ASP A O 1
ATOM 1448 N N . ASP A 1 182 ? -18.442 3.283 13.562 1.00 91.62 182 ASP A N 1
ATOM 1449 C CA . ASP A 1 182 ? -19.501 4.188 13.111 1.00 91.62 182 ASP A CA 1
ATOM 1450 C C . ASP A 1 182 ? -18.975 5.599 12.744 1.00 91.62 182 ASP A C 1
ATOM 1452 O O . ASP A 1 182 ? -19.700 6.388 12.130 1.00 91.62 182 ASP A O 1
ATOM 1456 N N . GLN A 1 183 ? -17.726 5.929 13.105 1.00 92.31 183 GLN A N 1
ATOM 1457 C CA . GLN A 1 183 ? -17.084 7.228 12.865 1.00 92.31 183 GLN A CA 1
ATOM 1458 C C . GLN A 1 183 ? -15.870 7.143 11.927 1.00 92.31 183 GLN A C 1
ATOM 1460 O O . GLN A 1 183 ? -15.502 8.145 11.313 1.00 92.31 183 GLN A O 1
ATOM 1465 N N . ARG A 1 184 ? -15.250 5.976 11.751 1.00 96.62 184 ARG A N 1
ATOM 1466 C CA . ARG A 1 184 ? -14.078 5.809 10.888 1.00 96.62 184 ARG A CA 1
ATOM 1467 C C . ARG A 1 184 ? -14.336 4.779 9.800 1.00 96.62 184 ARG A C 1
ATOM 1469 O O . ARG A 1 184 ? -14.458 3.584 10.061 1.00 96.62 184 ARG A O 1
ATOM 1476 N N . GLN A 1 185 ? -14.379 5.263 8.564 1.00 97.00 185 GLN A N 1
ATOM 1477 C CA . GLN A 1 185 ? -14.576 4.454 7.367 1.00 97.00 185 GLN A CA 1
ATOM 1478 C C . GLN A 1 185 ? -13.451 4.681 6.360 1.00 97.00 185 GLN A C 1
ATOM 1480 O O . GLN A 1 185 ? -12.869 5.765 6.299 1.00 97.00 185 GLN A O 1
ATOM 1485 N N . LEU A 1 186 ? -13.209 3.675 5.530 1.00 98.56 186 LEU A N 1
ATOM 1486 C CA . LEU A 1 186 ? -12.268 3.717 4.428 1.00 98.56 186 LEU A CA 1
ATOM 1487 C C . LEU A 1 186 ? -12.984 3.534 3.094 1.00 98.56 186 LEU A C 1
ATOM 1489 O O . LEU A 1 186 ? -13.898 2.711 2.987 1.00 98.56 186 LEU A O 1
ATOM 1493 N N . ALA A 1 187 ? -12.530 4.260 2.073 1.00 98.44 187 ALA A N 1
ATOM 1494 C CA . ALA A 1 187 ? -12.802 3.906 0.684 1.00 98.44 187 ALA A CA 1
ATOM 1495 C C . ALA A 1 187 ? -11.783 2.859 0.222 1.00 98.44 187 ALA A C 1
ATOM 1497 O O . ALA A 1 187 ? -10.588 3.000 0.487 1.00 98.44 187 ALA A O 1
ATOM 1498 N N . ILE A 1 188 ? -12.261 1.838 -0.488 1.00 98.56 188 ILE A N 1
ATOM 1499 C CA . ILE A 1 188 ? -11.436 0.775 -1.069 1.00 98.56 188 ILE A CA 1
ATOM 1500 C C . ILE A 1 188 ? -11.473 0.929 -2.583 1.00 98.56 188 ILE A C 1
ATOM 1502 O O . ILE A 1 188 ? -12.528 0.767 -3.201 1.00 98.56 188 ILE A O 1
ATOM 1506 N N . ILE A 1 189 ? -10.337 1.286 -3.173 1.00 98.44 189 ILE A N 1
ATOM 1507 C CA . ILE A 1 189 ? -10.258 1.774 -4.550 1.00 98.44 189 ILE A CA 1
ATOM 1508 C C . ILE A 1 189 ? -9.400 0.797 -5.358 1.00 98.44 189 ILE A C 1
ATOM 1510 O O . ILE A 1 189 ? -8.190 0.754 -5.149 1.00 98.44 189 ILE A O 1
ATOM 1514 N N . PRO A 1 190 ? -9.972 0.013 -6.286 1.00 98.50 190 PRO A N 1
ATOM 1515 C CA . PRO A 1 190 ? -9.172 -0.859 -7.136 1.00 98.50 190 PRO A CA 1
ATOM 1516 C C . PRO A 1 190 ? -8.220 -0.062 -8.020 1.00 98.50 190 PRO A C 1
ATOM 1518 O O . PRO A 1 190 ? -8.649 0.845 -8.741 1.00 98.50 190 PRO A O 1
ATOM 1521 N N . ILE A 1 191 ? -6.944 -0.438 -8.005 1.00 98.31 191 ILE A N 1
ATOM 1522 C CA . ILE A 1 191 ? -5.867 0.185 -8.779 1.00 98.31 191 ILE A CA 1
ATOM 1523 C C . ILE A 1 191 ? -4.967 -0.865 -9.461 1.00 98.31 191 ILE A C 1
ATOM 1525 O O . ILE A 1 191 ? -3.746 -0.807 -9.318 1.00 98.31 191 ILE A O 1
ATOM 1529 N N . PRO A 1 192 ? -5.523 -1.833 -10.224 1.00 97.38 192 PRO A N 1
ATOM 1530 C CA . PRO A 1 192 ? -4.702 -2.809 -10.933 1.00 97.38 192 PRO A CA 1
ATOM 1531 C C . PRO A 1 192 ? -3.700 -2.119 -11.861 1.00 97.38 192 PRO A C 1
ATOM 1533 O O . PRO A 1 192 ? -4.017 -1.116 -12.506 1.00 97.38 192 PRO A O 1
ATOM 1536 N N . GLY A 1 193 ? -2.502 -2.680 -11.962 1.00 93.44 193 GLY A N 1
ATOM 1537 C CA . GLY A 1 193 ? -1.447 -2.130 -12.808 1.00 93.44 193 GLY A CA 1
ATOM 1538 C C . GLY A 1 193 ? -0.072 -2.599 -12.370 1.00 93.44 193 GLY A C 1
ATOM 1539 O O . GLY A 1 193 ? 0.611 -3.266 -13.140 1.00 93.44 193 GLY A O 1
ATOM 1540 N N . HIS A 1 194 ? 0.305 -2.307 -11.126 1.00 94.56 194 HIS A N 1
ATOM 1541 C CA . HIS A 1 194 ? 1.489 -2.908 -10.512 1.00 94.56 194 HIS A CA 1
ATOM 1542 C C . HIS A 1 194 ? 1.284 -4.417 -10.311 1.00 94.56 194 HIS A C 1
ATOM 1544 O O . HIS A 1 194 ? 2.070 -5.226 -10.794 1.00 94.56 194 HIS A O 1
ATOM 1550 N N . GLU A 1 195 ? 0.161 -4.793 -9.702 1.00 94.62 195 GLU A N 1
ATOM 1551 C CA . GLU A 1 195 ? -0.311 -6.169 -9.565 1.00 94.62 195 GLU A CA 1
ATOM 1552 C C . GLU A 1 195 ? -1.824 -6.194 -9.874 1.00 94.62 195 GLU A C 1
ATOM 1554 O O . GLU A 1 195 ? -2.483 -5.150 -9.944 1.00 94.62 195 GLU A O 1
ATOM 1559 N N . ASN A 1 196 ? -2.385 -7.361 -10.193 1.00 94.56 196 ASN A N 1
ATOM 1560 C CA . ASN A 1 196 ? -3.757 -7.464 -10.688 1.00 94.56 196 ASN A CA 1
ATOM 1561 C C . ASN A 1 196 ? -4.821 -7.240 -9.600 1.00 94.56 196 ASN A C 1
ATOM 1563 O O . ASN A 1 196 ? -5.911 -6.773 -9.921 1.00 94.56 196 ASN A O 1
ATOM 1567 N N . ALA A 1 197 ? -4.529 -7.569 -8.340 1.00 96.69 197 ALA A N 1
ATOM 1568 C CA . ALA A 1 197 ? -5.404 -7.373 -7.187 1.00 96.69 197 ALA A CA 1
ATOM 1569 C C . ALA A 1 197 ? -5.110 -6.083 -6.405 1.00 96.69 197 ALA A C 1
ATOM 1571 O O . ALA A 1 197 ? -5.704 -5.884 -5.345 1.00 96.69 197 ALA A O 1
ATOM 1572 N N . SER A 1 198 ? -4.253 -5.195 -6.927 1.00 98.56 198 SER A N 1
ATOM 1573 C CA . SER A 1 198 ? -3.875 -3.961 -6.239 1.00 98.56 198 SER A CA 1
ATOM 1574 C C . SER A 1 198 ? -5.078 -3.074 -5.888 1.00 98.56 198 SER A C 1
ATOM 1576 O O . SER A 1 198 ? -5.922 -2.774 -6.742 1.00 98.56 198 SER A O 1
ATOM 1578 N N . ILE A 1 199 ? -5.127 -2.611 -4.638 1.00 98.88 199 ILE A N 1
ATOM 1579 C CA . ILE A 1 199 ? -6.113 -1.662 -4.107 1.00 98.88 199 ILE A CA 1
ATOM 1580 C C . ILE A 1 199 ? -5.423 -0.530 -3.334 1.00 98.88 199 ILE A C 1
ATOM 1582 O O . ILE A 1 199 ? -4.397 -0.732 -2.690 1.00 98.88 199 ILE A O 1
ATOM 1586 N N . ALA A 1 200 ? -6.021 0.659 -3.370 1.00 98.81 200 ALA A N 1
ATOM 1587 C CA . ALA A 1 200 ? -5.703 1.756 -2.471 1.00 98.81 200 ALA A CA 1
ATOM 1588 C C . ALA A 1 200 ? -6.754 1.865 -1.366 1.00 98.81 200 ALA A C 1
ATOM 1590 O O . ALA A 1 200 ? -7.949 1.639 -1.590 1.00 98.81 200 ALA A O 1
ATOM 1591 N N . PHE A 1 201 ? -6.300 2.275 -0.186 1.00 98.88 201 PHE A N 1
ATOM 1592 C CA . PHE A 1 201 ? -7.146 2.559 0.966 1.00 98.88 201 PHE A CA 1
ATOM 1593 C C . PHE A 1 201 ? -7.113 4.059 1.236 1.00 98.88 201 PHE A C 1
ATOM 1595 O O . PHE A 1 201 ? -6.044 4.616 1.466 1.00 98.88 201 PHE A O 1
ATOM 1602 N N . TYR A 1 202 ? -8.270 4.714 1.235 1.00 98.81 202 TYR A N 1
ATOM 1603 C CA . TYR A 1 202 ? -8.392 6.102 1.683 1.00 98.81 202 TYR A CA 1
ATOM 1604 C C . TYR A 1 202 ? -9.114 6.142 3.027 1.00 98.81 202 TYR A C 1
ATOM 1606 O O . TYR A 1 202 ? -10.280 5.758 3.097 1.00 98.81 202 TYR A O 1
ATOM 1614 N N . ASP A 1 203 ? -8.440 6.593 4.085 1.00 98.75 203 ASP A N 1
ATOM 1615 C CA . ASP A 1 203 ? -9.017 6.695 5.430 1.00 98.75 203 ASP A CA 1
ATOM 1616 C C . ASP A 1 203 ? -9.655 8.068 5.664 1.00 98.75 203 ASP A C 1
ATOM 1618 O O . ASP A 1 203 ? -8.962 9.077 5.794 1.00 98.75 203 ASP A O 1
ATOM 1622 N N . CYS A 1 204 ? -10.982 8.100 5.793 1.00 98.12 204 CYS A N 1
ATOM 1623 C CA . CYS A 1 204 ? -11.736 9.339 5.979 1.00 98.12 204 CYS A CA 1
ATOM 1624 C C . CYS A 1 204 ? -11.346 10.120 7.239 1.00 98.12 204 CYS A C 1
ATOM 1626 O O . CYS A 1 204 ? -11.489 11.341 7.261 1.00 98.12 204 CYS A O 1
ATOM 1628 N N . ALA A 1 205 ? -10.887 9.441 8.296 1.00 98.06 205 ALA A N 1
ATOM 1629 C CA . ALA A 1 205 ? -10.553 10.112 9.549 1.00 98.06 205 ALA A CA 1
ATOM 1630 C C . ALA A 1 205 ? -9.231 10.883 9.459 1.00 98.06 205 ALA A C 1
ATOM 1632 O O . ALA A 1 205 ? -9.094 11.936 10.074 1.00 98.06 205 ALA A O 1
ATOM 1633 N N . THR A 1 206 ? -8.258 10.382 8.699 1.00 98.44 206 THR A N 1
ATOM 1634 C CA . THR A 1 206 ? -6.908 10.964 8.629 1.00 98.44 206 THR A CA 1
ATOM 1635 C C . THR A 1 206 ? -6.616 11.663 7.303 1.00 98.44 206 THR A C 1
ATOM 1637 O O . THR A 1 206 ? -5.708 12.489 7.234 1.00 98.44 206 THR A O 1
ATOM 1640 N N . GLY A 1 207 ? -7.353 11.338 6.239 1.00 98.44 207 GLY A N 1
ATOM 1641 C CA . GLY A 1 207 ? -7.020 11.730 4.871 1.00 98.44 207 GLY A CA 1
ATOM 1642 C C . GLY A 1 207 ? -5.783 11.014 4.318 1.00 98.44 207 GLY A C 1
ATOM 1643 O O . GLY A 1 207 ? -5.236 11.454 3.309 1.00 98.44 207 GLY A O 1
ATOM 1644 N N . LEU A 1 208 ? -5.296 9.955 4.974 1.00 98.88 208 LEU A N 1
ATOM 1645 C CA . LEU A 1 208 ? -4.189 9.149 4.460 1.00 98.88 208 LEU A CA 1
ATOM 1646 C C . LEU A 1 208 ? -4.665 8.263 3.306 1.00 98.88 208 LEU A C 1
ATOM 1648 O O . LEU A 1 208 ? -5.723 7.634 3.389 1.00 98.88 208 LEU A O 1
ATOM 1652 N N . LEU A 1 209 ? -3.855 8.207 2.249 1.00 98.88 209 LEU A N 1
ATOM 1653 C CA . LEU A 1 209 ? -4.054 7.332 1.100 1.00 98.88 209 LEU A CA 1
ATOM 1654 C C . LEU A 1 209 ? -2.923 6.301 1.037 1.00 98.88 209 LEU A C 1
ATOM 1656 O O . LEU A 1 209 ? -1.780 6.649 0.749 1.00 98.88 209 LEU A O 1
ATOM 1660 N N . PHE A 1 210 ? -3.240 5.035 1.284 1.00 98.94 210 PHE A N 1
ATOM 1661 C CA . PHE A 1 210 ? -2.289 3.927 1.217 1.00 98.94 210 PHE A CA 1
ATOM 1662 C C . PHE A 1 210 ? -2.343 3.307 -0.177 1.00 98.94 210 PHE A C 1
ATOM 1664 O O . PHE A 1 210 ? -3.421 2.899 -0.610 1.00 98.94 210 PHE A O 1
ATOM 1671 N N . THR A 1 211 ? -1.216 3.258 -0.890 1.00 98.75 211 THR A N 1
ATOM 1672 C CA . THR A 1 211 ? -1.188 2.872 -2.321 1.00 98.75 211 THR A CA 1
ATOM 1673 C C . THR A 1 211 ? -0.297 1.672 -2.639 1.00 98.75 211 THR A C 1
ATOM 1675 O O . THR A 1 211 ? -0.192 1.282 -3.805 1.00 98.75 211 THR A O 1
ATOM 1678 N N . GLY A 1 212 ? 0.321 1.073 -1.617 1.00 98.44 212 GLY A N 1
ATOM 1679 C CA . GLY A 1 212 ? 1.276 -0.018 -1.793 1.00 98.44 212 GLY A CA 1
ATOM 1680 C C . GLY A 1 212 ? 2.397 0.394 -2.744 1.00 98.44 212 GLY A C 1
ATOM 1681 O O . GLY A 1 212 ? 2.966 1.478 -2.606 1.00 98.44 212 GLY A O 1
ATOM 1682 N N . ASP A 1 213 ? 2.620 -0.430 -3.762 1.00 98.00 213 ASP A N 1
ATOM 1683 C CA . ASP A 1 213 ? 3.681 -0.246 -4.760 1.00 98.00 213 ASP A CA 1
ATOM 1684 C C . ASP A 1 213 ? 3.256 0.564 -5.984 1.00 98.00 213 ASP A C 1
ATOM 1686 O O . ASP A 1 213 ? 4.033 0.773 -6.916 1.00 98.00 213 ASP A O 1
ATOM 1690 N N . SER A 1 214 ? 2.015 1.057 -6.002 1.00 97.50 214 SER A N 1
ATOM 1691 C CA . SER A 1 214 ? 1.529 1.859 -7.130 1.00 97.50 214 SER A CA 1
ATOM 1692 C C . SER A 1 214 ? 2.039 3.299 -7.098 1.00 97.50 214 SER A C 1
ATOM 1694 O O . SER A 1 214 ? 2.242 3.886 -8.159 1.00 97.50 214 SER A O 1
ATOM 1696 N N . LEU A 1 215 ? 2.250 3.874 -5.908 1.00 98.62 215 LEU A N 1
ATOM 1697 C CA . LEU A 1 215 ? 2.906 5.171 -5.737 1.00 98.62 215 LEU A CA 1
ATOM 1698 C C . LEU A 1 215 ? 3.647 5.227 -4.396 1.00 98.62 215 LEU A C 1
ATOM 1700 O O . LEU A 1 215 ? 3.066 5.406 -3.329 1.00 98.62 215 LEU A O 1
ATOM 1704 N N . LEU A 1 216 ? 4.964 5.128 -4.462 1.00 98.31 216 LEU A N 1
ATOM 1705 C CA . LEU A 1 216 ? 5.843 5.146 -3.303 1.00 98.31 216 LEU A CA 1
ATOM 1706 C C . LEU A 1 216 ? 7.128 5.914 -3.610 1.00 98.31 216 LEU A C 1
ATOM 1708 O O . LEU A 1 216 ? 7.411 6.168 -4.786 1.00 98.31 216 LEU A O 1
ATOM 1712 N N . PRO A 1 217 ? 7.901 6.325 -2.590 1.00 98.06 217 PRO A N 1
ATOM 1713 C CA . PRO A 1 217 ? 9.172 6.987 -2.813 1.00 98.06 217 PRO A CA 1
ATOM 1714 C C . PRO A 1 217 ? 10.257 6.004 -3.277 1.00 98.06 217 PRO A C 1
ATOM 1716 O O . PRO A 1 217 ? 11.207 5.707 -2.550 1.00 98.06 217 PRO A O 1
ATOM 1719 N N . GLY A 1 218 ? 10.129 5.503 -4.505 1.00 96.31 218 GLY A N 1
ATOM 1720 C CA . GLY A 1 218 ? 10.996 4.483 -5.098 1.00 96.31 218 GLY A CA 1
ATOM 1721 C C . GLY A 1 218 ? 10.687 4.221 -6.570 1.00 96.31 218 GLY A C 1
ATOM 1722 O O . GLY A 1 218 ? 10.079 5.054 -7.252 1.00 96.31 218 GLY A O 1
ATOM 1723 N N . ARG A 1 219 ? 11.137 3.076 -7.085 1.00 93.81 219 ARG A N 1
ATOM 1724 C CA . ARG A 1 219 ? 10.851 2.628 -8.448 1.00 93.81 219 ARG A CA 1
ATOM 1725 C C . ARG A 1 219 ? 9.445 2.049 -8.518 1.00 93.81 219 ARG A C 1
ATOM 1727 O O . ARG A 1 219 ? 9.115 1.069 -7.864 1.00 93.81 219 ARG A O 1
ATOM 1734 N N . LEU A 1 220 ? 8.626 2.641 -9.373 1.00 96.31 220 LEU A N 1
ATOM 1735 C CA . LEU A 1 220 ? 7.272 2.189 -9.644 1.00 96.31 220 LEU A CA 1
ATOM 1736 C C . LEU A 1 220 ? 7.329 1.164 -10.767 1.00 96.31 220 LEU A C 1
ATOM 1738 O O . LEU A 1 220 ? 7.382 1.518 -11.949 1.00 96.31 220 LEU A O 1
ATOM 1742 N N . TYR A 1 221 ? 7.356 -0.109 -10.385 1.00 90.62 221 TYR A N 1
ATOM 1743 C CA . TYR A 1 221 ? 7.327 -1.215 -11.329 1.00 90.62 221 TYR A CA 1
ATOM 1744 C C . TYR A 1 221 ? 5.905 -1.440 -11.846 1.00 90.62 221 TYR A C 1
ATOM 1746 O O . TYR A 1 221 ? 4.963 -1.545 -11.064 1.00 90.62 221 TYR A O 1
ATOM 1754 N N . ILE A 1 222 ? 5.727 -1.529 -13.165 1.00 88.69 222 ILE A N 1
ATOM 1755 C CA . ILE A 1 222 ? 4.390 -1.615 -13.768 1.00 88.69 222 ILE A CA 1
ATOM 1756 C C . ILE A 1 222 ? 4.226 -2.929 -14.539 1.00 88.69 222 ILE A C 1
ATOM 1758 O O . ILE A 1 222 ? 4.784 -3.087 -15.622 1.00 88.69 222 ILE A O 1
ATOM 1762 N N . SER A 1 223 ? 3.404 -3.851 -14.022 1.00 86.19 223 SER A N 1
ATOM 1763 C CA . SER A 1 223 ? 3.133 -5.167 -14.637 1.00 86.19 223 SER A CA 1
ATOM 1764 C C . SER A 1 223 ? 2.035 -5.159 -15.699 1.00 86.19 223 SER A C 1
ATOM 1766 O O . SER A 1 223 ? 2.041 -6.011 -16.585 1.00 86.19 223 SER A O 1
ATOM 1768 N N . ASN A 1 224 ? 1.138 -4.175 -15.689 1.00 87.31 224 ASN A N 1
ATOM 1769 C CA . ASN A 1 224 ? 0.188 -3.893 -16.759 1.00 87.31 224 ASN A CA 1
ATOM 1770 C C . ASN A 1 224 ? 0.059 -2.378 -16.939 1.00 87.31 224 ASN A C 1
ATOM 1772 O O . ASN A 1 224 ? -0.651 -1.704 -16.195 1.00 87.31 224 ASN A O 1
ATOM 1776 N N . PHE A 1 225 ? 0.736 -1.851 -17.959 1.00 87.44 225 PHE A N 1
ATOM 1777 C CA . PHE A 1 225 ? 0.804 -0.410 -18.197 1.00 87.44 225 PHE A CA 1
ATOM 1778 C C . PHE A 1 225 ? -0.557 0.222 -18.496 1.00 87.44 225 PHE A C 1
ATOM 1780 O O . PHE A 1 225 ? -0.879 1.260 -17.934 1.00 87.44 225 PHE A O 1
ATOM 1787 N N . SER A 1 226 ? -1.381 -0.410 -19.340 1.00 88.44 226 SER A N 1
ATOM 1788 C CA . SER A 1 226 ? -2.709 0.124 -19.678 1.00 88.44 226 SER A CA 1
ATOM 1789 C C . SER A 1 226 ? -3.600 0.203 -18.442 1.00 88.44 226 SER A C 1
ATOM 1791 O O . SER A 1 226 ? -4.227 1.228 -18.200 1.00 88.44 226 SER A O 1
ATOM 1793 N N . ALA A 1 227 ? -3.622 -0.864 -17.636 1.00 90.00 227 ALA A N 1
ATOM 1794 C CA . ALA A 1 227 ? -4.396 -0.876 -16.402 1.00 90.00 227 ALA A CA 1
ATOM 1795 C C . ALA A 1 227 ? -3.876 0.169 -15.407 1.00 90.00 227 ALA A C 1
ATOM 1797 O O . ALA A 1 227 ? -4.679 0.827 -14.756 1.00 90.00 227 ALA A O 1
ATOM 1798 N N . ASN A 1 228 ? -2.557 0.368 -15.325 1.00 94.69 228 ASN A N 1
ATOM 1799 C CA . ASN A 1 228 ? -1.959 1.369 -14.446 1.00 94.69 228 ASN A CA 1
ATOM 1800 C C . ASN A 1 228 ? -2.316 2.806 -14.869 1.00 94.69 228 ASN A C 1
ATOM 1802 O O . ASN A 1 228 ? -2.688 3.601 -14.012 1.00 94.69 228 ASN A O 1
ATOM 1806 N N . VAL A 1 229 ? -2.303 3.116 -16.172 1.00 94.94 229 VAL A N 1
ATOM 1807 C CA . VAL A 1 229 ? -2.789 4.399 -16.719 1.00 94.94 229 VAL A CA 1
ATOM 1808 C C . VAL A 1 229 ? -4.237 4.648 -16.287 1.00 94.94 229 VAL A C 1
ATOM 1810 O O . VAL A 1 229 ? -4.541 5.692 -15.703 1.00 94.94 229 VAL A O 1
ATOM 1813 N N . ASP A 1 230 ? -5.119 3.670 -16.513 1.00 94.56 230 ASP A N 1
ATOM 1814 C CA . ASP A 1 230 ? -6.540 3.792 -16.180 1.00 94.56 230 ASP A CA 1
ATOM 1815 C C . ASP A 1 230 ? -6.776 3.883 -14.665 1.00 94.56 230 ASP A C 1
ATOM 1817 O O . ASP A 1 230 ? -7.659 4.602 -14.194 1.00 94.56 230 ASP A O 1
ATOM 1821 N N . SER A 1 231 ? -6.004 3.139 -13.874 1.00 97.81 231 SER A N 1
ATOM 1822 C CA . SER A 1 231 ? -6.088 3.120 -12.413 1.00 97.81 231 SER A CA 1
ATOM 1823 C C . SER A 1 231 ? -5.619 4.418 -11.781 1.00 97.81 231 SER A C 1
ATOM 1825 O O . SER A 1 231 ? -6.330 4.953 -10.933 1.00 97.81 231 SER A O 1
ATOM 1827 N N . THR A 1 232 ? -4.484 4.957 -12.221 1.00 98.38 232 THR A N 1
ATOM 1828 C CA . THR A 1 232 ? -3.963 6.238 -11.733 1.00 98.38 232 THR A CA 1
ATOM 1829 C C . THR A 1 232 ? -4.920 7.376 -12.081 1.00 98.38 232 THR A C 1
ATOM 1831 O O . THR A 1 232 ? -5.262 8.183 -11.215 1.00 98.38 232 THR A O 1
ATOM 1834 N N . GLN A 1 233 ? -5.445 7.390 -13.311 1.00 97.44 233 GLN A N 1
ATOM 1835 C CA . GLN A 1 233 ? -6.434 8.384 -13.725 1.00 97.44 233 GLN A CA 1
ATOM 1836 C C . GLN A 1 233 ? -7.734 8.269 -12.922 1.00 97.44 233 GLN A C 1
ATOM 1838 O O . GLN A 1 233 ? -8.273 9.279 -12.470 1.00 97.44 233 GLN A O 1
ATOM 1843 N N . ARG A 1 234 ? -8.238 7.045 -12.716 1.00 96.44 234 ARG A N 1
ATOM 1844 C CA . ARG A 1 234 ? -9.451 6.795 -11.926 1.00 96.44 234 ARG A CA 1
ATOM 1845 C C . ARG A 1 234 ? -9.274 7.186 -10.464 1.00 96.44 234 ARG A C 1
ATOM 1847 O O . ARG A 1 234 ? -10.199 7.758 -9.900 1.00 96.44 234 ARG A O 1
ATOM 1854 N N . LEU A 1 235 ? -8.121 6.892 -9.863 1.00 97.94 235 LEU A N 1
ATOM 1855 C CA . LEU A 1 235 ? -7.807 7.267 -8.484 1.00 97.94 235 LEU A CA 1
ATOM 1856 C C . LEU A 1 235 ? -7.808 8.790 -8.322 1.00 97.94 235 LEU A C 1
ATOM 1858 O O . LEU A 1 235 ? -8.471 9.304 -7.423 1.00 97.94 235 LEU A O 1
ATOM 1862 N N . LEU A 1 236 ? -7.132 9.505 -9.226 1.00 97.69 236 LEU A N 1
ATOM 1863 C CA . LEU A 1 236 ? -7.099 10.965 -9.210 1.00 97.69 236 LEU A CA 1
ATOM 1864 C C . LEU A 1 236 ? -8.503 11.560 -9.404 1.00 97.69 236 LEU A C 1
ATOM 1866 O O . LEU A 1 236 ? -8.953 12.361 -8.587 1.00 97.69 236 LEU A O 1
ATOM 1870 N N . TYR A 1 237 ? -9.240 11.088 -10.415 1.00 96.00 237 TYR A N 1
ATOM 1871 C CA . TYR A 1 237 ? -10.617 11.519 -10.658 1.00 96.00 237 TYR A CA 1
ATOM 1872 C C . TYR A 1 237 ? -11.535 11.233 -9.461 1.00 96.00 237 TYR A C 1
ATOM 1874 O O . TYR A 1 237 ? -12.376 12.061 -9.116 1.00 96.00 237 TYR A O 1
ATOM 1882 N N . PHE A 1 238 ? -11.388 10.080 -8.803 1.00 96.50 238 PHE A N 1
ATOM 1883 C CA . PHE A 1 238 ? -12.158 9.725 -7.611 1.00 96.50 238 PHE A CA 1
ATOM 1884 C C . PHE A 1 238 ? -11.899 10.693 -6.450 1.00 96.50 238 PHE A C 1
ATOM 1886 O O . PHE A 1 238 ? -12.855 11.121 -5.803 1.00 96.50 238 PHE A O 1
ATOM 1893 N N . ILE A 1 239 ? -10.637 11.058 -6.211 1.00 96.94 239 ILE A N 1
ATOM 1894 C CA . ILE A 1 239 ? -10.246 12.019 -5.169 1.00 96.94 239 ILE A CA 1
ATOM 1895 C C . ILE A 1 239 ? -10.856 13.394 -5.458 1.00 96.94 239 ILE A C 1
ATOM 1897 O O . ILE A 1 239 ? -11.536 13.959 -4.601 1.00 96.94 239 ILE A O 1
ATOM 1901 N N . GLU A 1 240 ? -10.669 13.904 -6.675 1.00 95.94 240 GLU A N 1
ATOM 1902 C CA . GLU A 1 240 ? -11.108 15.247 -7.066 1.00 95.94 240 GLU A CA 1
ATOM 1903 C C . GLU A 1 240 ? -12.632 15.368 -7.136 1.00 95.94 240 GLU A C 1
ATOM 1905 O O . GLU A 1 240 ? -13.215 16.282 -6.557 1.00 95.94 240 GLU A O 1
ATOM 1910 N N . SER A 1 241 ? -13.303 14.423 -7.800 1.00 95.19 241 SER A N 1
ATOM 1911 C CA . SER A 1 241 ? -14.760 14.475 -7.990 1.00 95.19 241 SER A CA 1
ATOM 1912 C C . SER A 1 241 ? -15.543 14.356 -6.681 1.00 95.19 241 SER A C 1
ATOM 1914 O O . SER A 1 241 ? -16.659 14.868 -6.591 1.00 95.19 241 SER A O 1
ATOM 1916 N N . ASN A 1 242 ? -14.957 13.725 -5.660 1.00 95.25 242 ASN A N 1
ATOM 1917 C CA . ASN A 1 242 ? -15.542 13.618 -4.326 1.00 95.25 242 ASN A CA 1
ATOM 1918 C C . ASN A 1 242 ? -14.983 14.656 -3.332 1.00 95.25 242 ASN A C 1
ATOM 1920 O O . ASN A 1 242 ? -15.367 14.632 -2.164 1.00 95.25 242 ASN A O 1
ATOM 1924 N N . ASN A 1 243 ? -14.119 15.582 -3.777 1.00 94.50 243 ASN A N 1
ATOM 1925 C CA . ASN A 1 243 ? -13.451 16.594 -2.946 1.00 94.50 243 ASN A CA 1
ATOM 1926 C C . ASN A 1 243 ? -12.767 15.998 -1.700 1.00 94.50 243 ASN A C 1
ATOM 1928 O O . ASN A 1 243 ? -12.899 16.520 -0.589 1.00 94.50 243 ASN A O 1
ATOM 1932 N N . LEU A 1 244 ? -12.075 14.869 -1.868 1.00 95.94 244 LEU A N 1
ATOM 1933 C CA . LEU A 1 244 ? -11.401 14.193 -0.764 1.00 95.94 244 LEU A CA 1
ATOM 1934 C C . LEU A 1 244 ? -10.147 14.963 -0.351 1.00 95.94 244 LEU A C 1
ATOM 1936 O O . LEU A 1 244 ? -9.312 15.314 -1.181 1.00 95.94 244 LEU A O 1
ATOM 1940 N N . ASN A 1 245 ? -9.992 15.188 0.952 1.00 95.62 245 ASN A N 1
ATOM 1941 C CA . ASN A 1 245 ? -8.784 15.794 1.497 1.00 95.62 245 ASN A CA 1
ATOM 1942 C C . ASN A 1 245 ? -7.702 14.719 1.674 1.00 95.62 245 ASN A C 1
ATOM 1944 O O . ASN A 1 245 ? -7.891 13.790 2.464 1.00 95.62 245 ASN A O 1
ATOM 1948 N N . VAL A 1 246 ? -6.588 14.839 0.951 1.00 98.12 246 VAL A N 1
ATOM 1949 C CA . VAL A 1 246 ? -5.450 13.914 1.041 1.00 98.12 246 VAL A CA 1
ATOM 1950 C C . VAL A 1 246 ? -4.345 14.560 1.872 1.00 98.12 246 VAL A C 1
ATOM 1952 O O . VAL A 1 246 ? -3.635 15.442 1.395 1.00 98.12 246 VAL A O 1
ATOM 1955 N N . SER A 1 247 ? -4.188 14.104 3.115 1.00 98.12 247 SER A N 1
ATOM 1956 C CA . SER A 1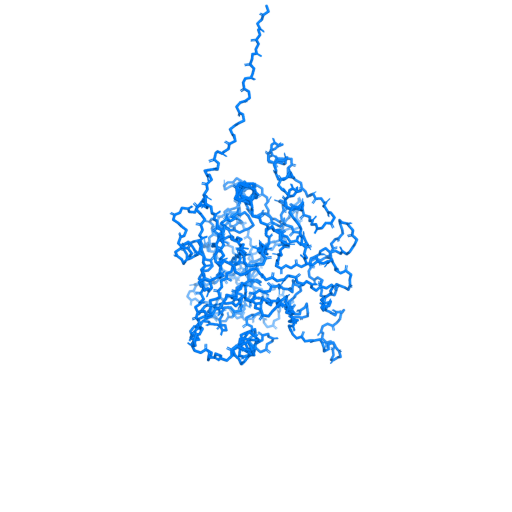 247 ? -3.161 14.600 4.041 1.00 98.12 247 SER A CA 1
ATOM 1957 C C . SER A 1 247 ? -1.760 14.127 3.647 1.00 98.12 247 SER A C 1
ATOM 1959 O O . SER A 1 247 ? -0.798 14.885 3.744 1.00 98.12 247 SER A O 1
ATOM 1961 N N . ALA A 1 248 ? -1.645 12.869 3.216 1.00 98.62 248 ALA A N 1
ATOM 1962 C CA . ALA A 1 248 ? -0.433 12.283 2.654 1.00 98.62 248 ALA A CA 1
ATOM 1963 C C . ALA A 1 248 ? -0.771 10.998 1.889 1.00 98.62 248 ALA A C 1
ATOM 1965 O O . ALA A 1 248 ? -1.739 10.303 2.212 1.00 98.62 248 ALA A O 1
ATOM 1966 N N . ILE A 1 249 ? 0.066 10.668 0.910 1.00 98.88 249 ILE A N 1
ATOM 1967 C CA . ILE A 1 249 ? 0.073 9.377 0.225 1.00 98.88 249 ILE A CA 1
ATOM 1968 C C . ILE A 1 249 ? 1.225 8.553 0.801 1.00 98.88 249 ILE A C 1
ATOM 1970 O O . ILE A 1 249 ? 2.356 9.037 0.860 1.00 98.88 249 ILE A O 1
ATOM 1974 N N . LEU A 1 250 ? 0.932 7.334 1.246 1.00 98.81 250 LEU A N 1
ATOM 1975 C CA . LEU A 1 250 ? 1.889 6.427 1.871 1.00 98.81 250 LEU A CA 1
ATOM 1976 C C . LEU A 1 250 ? 1.995 5.141 1.033 1.00 98.81 250 LEU A C 1
ATOM 1978 O O . LEU A 1 250 ? 0.996 4.468 0.762 1.00 98.81 250 LEU A O 1
ATOM 1982 N N . GLY A 1 251 ? 3.212 4.846 0.581 1.00 98.12 251 GLY A N 1
ATOM 1983 C CA . GLY A 1 251 ? 3.557 3.650 -0.190 1.00 98.12 251 GLY A CA 1
ATOM 1984 C C . GLY A 1 251 ? 4.020 2.492 0.693 1.00 98.12 251 GLY A C 1
ATOM 1985 O O . GLY A 1 251 ? 3.934 2.593 1.912 1.00 98.12 251 GLY A O 1
ATOM 1986 N N . ALA A 1 252 ? 4.533 1.403 0.128 1.00 96.69 252 ALA A N 1
ATOM 1987 C CA . ALA A 1 252 ? 4.979 0.271 0.949 1.00 96.69 252 ALA A CA 1
ATOM 1988 C C . ALA A 1 252 ? 6.470 0.243 1.266 1.00 96.69 252 ALA A C 1
ATOM 1990 O O . ALA A 1 252 ? 6.856 -0.400 2.228 1.00 96.69 252 ALA A O 1
ATOM 1991 N N . HIS A 1 253 ? 7.321 0.973 0.554 1.00 95.69 253 HIS A N 1
ATOM 1992 C CA . HIS A 1 253 ? 8.747 1.053 0.881 1.00 95.69 253 HIS A CA 1
ATOM 1993 C C . HIS A 1 253 ? 9.360 2.365 0.383 1.00 95.69 253 HIS A C 1
ATOM 1995 O O . HIS A 1 253 ? 8.709 3.174 -0.282 1.00 95.69 253 HIS A O 1
ATOM 2001 N N . ILE A 1 254 ? 10.601 2.621 0.804 1.00 97.62 254 ILE A N 1
ATOM 2002 C CA . ILE A 1 254 ? 11.413 3.751 0.343 1.00 97.62 254 ILE A CA 1
ATOM 2003 C C . ILE A 1 254 ? 12.655 3.180 -0.331 1.00 97.62 254 ILE A C 1
ATOM 2005 O O . ILE A 1 254 ? 13.417 2.434 0.290 1.00 97.62 254 ILE A O 1
ATOM 2009 N N . GLU A 1 255 ? 12.869 3.593 -1.575 1.00 95.56 255 GLU A N 1
ATOM 2010 C CA . GLU A 1 255 ? 14.080 3.310 -2.346 1.00 95.56 255 GLU A CA 1
ATOM 2011 C C . GLU A 1 255 ? 14.800 4.602 -2.751 1.00 95.56 255 GLU A C 1
ATOM 2013 O O . GLU A 1 255 ? 16.005 4.588 -3.000 1.00 95.56 255 GLU A O 1
ATOM 2018 N N . MET A 1 256 ? 14.096 5.738 -2.794 1.00 97.56 256 MET A N 1
ATOM 2019 C CA . MET A 1 256 ? 14.695 7.021 -3.147 1.00 97.56 256 MET A CA 1
ATOM 2020 C C . MET A 1 256 ? 15.592 7.558 -2.037 1.00 97.56 256 MET A C 1
ATOM 2022 O O . MET A 1 256 ? 15.292 7.488 -0.841 1.00 97.56 256 MET A O 1
ATOM 2026 N N . THR A 1 257 ? 16.681 8.192 -2.450 1.00 95.88 257 THR A N 1
ATOM 2027 C CA . THR A 1 257 ? 17.518 8.993 -1.564 1.00 95.88 257 THR A CA 1
ATOM 2028 C C . THR A 1 257 ? 16.907 10.387 -1.349 1.00 95.88 257 THR A C 1
ATOM 2030 O O . THR A 1 257 ? 15.975 10.817 -2.033 1.00 95.88 257 THR A O 1
ATOM 2033 N N . GLN A 1 258 ? 17.471 11.144 -0.409 1.00 95.50 258 GLN A N 1
ATOM 2034 C CA . GLN A 1 258 ? 17.198 12.577 -0.247 1.00 95.50 258 GLN A CA 1
ATOM 2035 C C . GLN A 1 258 ? 17.716 13.421 -1.420 1.00 95.50 258 GLN A C 1
ATOM 2037 O O . GLN A 1 258 ? 17.358 14.589 -1.529 1.00 95.50 258 GLN A O 1
ATOM 2042 N N . THR A 1 259 ? 18.570 12.864 -2.282 1.00 95.44 259 THR A N 1
ATOM 2043 C CA . THR A 1 259 ? 18.972 13.501 -3.536 1.00 95.44 259 THR A CA 1
ATOM 2044 C C . THR A 1 259 ? 17.932 13.187 -4.604 1.00 95.44 259 THR A C 1
ATOM 2046 O O . THR A 1 259 ? 17.620 12.025 -4.858 1.00 95.44 259 THR A O 1
ATOM 2049 N N . ASP A 1 260 ? 17.389 14.233 -5.219 1.00 96.00 260 ASP A N 1
ATOM 2050 C CA . ASP A 1 260 ? 16.363 14.114 -6.253 1.00 96.00 260 ASP A CA 1
ATOM 2051 C C . ASP A 1 260 ? 16.798 13.164 -7.373 1.00 96.00 260 ASP A C 1
ATOM 2053 O O . ASP A 1 260 ? 17.945 13.211 -7.827 1.00 96.00 260 ASP A O 1
ATOM 2057 N N . LYS A 1 261 ? 15.865 12.315 -7.829 1.00 93.94 261 LYS A N 1
ATOM 2058 C CA . LYS A 1 261 ? 16.039 11.388 -8.966 1.00 93.94 261 LYS A CA 1
ATOM 2059 C C . LYS A 1 261 ? 17.083 10.289 -8.759 1.00 93.94 261 LYS A C 1
ATOM 2061 O O . LYS A 1 261 ? 17.378 9.553 -9.700 1.00 93.94 261 LYS A O 1
ATOM 2066 N N . VAL A 1 262 ? 17.627 10.162 -7.550 1.00 92.56 262 VAL A N 1
ATOM 2067 C CA . VAL A 1 262 ? 18.611 9.139 -7.194 1.00 92.56 262 VAL A CA 1
ATOM 2068 C C . VAL A 1 262 ? 17.999 8.177 -6.191 1.00 92.56 262 VAL A C 1
ATOM 2070 O O . VAL A 1 262 ? 17.566 8.585 -5.112 1.00 92.56 262 VAL A O 1
ATOM 2073 N N . ASP A 1 263 ? 18.018 6.897 -6.530 1.00 93.69 263 ASP A N 1
ATOM 2074 C CA . ASP A 1 263 ? 17.586 5.790 -5.692 1.00 93.69 263 ASP A CA 1
ATOM 2075 C C . ASP A 1 263 ? 18.767 4.952 -5.184 1.00 93.69 263 ASP A C 1
ATOM 2077 O O . ASP A 1 263 ? 19.892 5.022 -5.688 1.00 93.69 263 ASP A O 1
ATOM 2081 N N . TYR A 1 264 ? 18.513 4.155 -4.152 1.00 89.06 264 TYR A N 1
ATOM 2082 C CA . TYR A 1 264 ? 19.435 3.119 -3.717 1.00 89.06 264 TYR A CA 1
ATOM 2083 C C . TYR A 1 264 ? 19.390 1.919 -4.674 1.00 89.06 264 TYR A C 1
ATOM 2085 O O . TYR A 1 264 ? 18.335 1.588 -5.211 1.00 89.06 264 TYR A O 1
ATOM 2093 N N . PRO A 1 265 ? 20.513 1.205 -4.866 1.00 83.38 265 PRO A N 1
ATOM 2094 C CA . PRO A 1 265 ? 20.498 -0.059 -5.590 1.00 83.38 265 PRO A CA 1
ATOM 2095 C C . PRO A 1 265 ? 19.540 -1.074 -4.950 1.00 83.38 265 PRO A C 1
ATOM 2097 O O . PRO A 1 265 ? 19.462 -1.172 -3.724 1.00 83.38 265 PRO A O 1
ATOM 2100 N N . ILE A 1 266 ? 18.878 -1.884 -5.781 1.00 80.25 266 ILE A N 1
ATOM 2101 C CA . ILE A 1 266 ? 18.079 -3.032 -5.323 1.00 80.25 266 ILE A CA 1
ATOM 2102 C C . ILE A 1 266 ? 18.950 -3.914 -4.417 1.00 80.25 266 ILE A C 1
ATOM 2104 O O . ILE A 1 266 ? 20.118 -4.167 -4.724 1.00 80.25 266 ILE A O 1
ATOM 2108 N N . GLY A 1 267 ? 18.390 -4.374 -3.297 1.00 80.44 267 GLY A N 1
ATOM 2109 C CA . GLY A 1 267 ? 19.116 -5.176 -2.311 1.00 80.44 267 GLY A CA 1
ATOM 2110 C C . GLY A 1 267 ? 19.891 -4.365 -1.267 1.00 80.44 267 GLY A C 1
ATOM 2111 O O . GLY A 1 267 ? 20.515 -4.958 -0.389 1.00 80.44 267 GLY A O 1
ATOM 2112 N N . ALA A 1 268 ? 19.887 -3.027 -1.328 1.00 83.25 268 ALA A N 1
ATOM 2113 C CA . ALA A 1 268 ? 20.601 -2.200 -0.356 1.00 83.25 268 ALA A CA 1
ATOM 2114 C C . ALA A 1 268 ? 19.991 -2.304 1.053 1.00 83.25 268 ALA A C 1
ATOM 2116 O O . ALA A 1 268 ? 18.902 -1.791 1.311 1.00 83.25 268 ALA A O 1
ATOM 2117 N N . THR A 1 269 ? 20.753 -2.875 1.988 1.00 87.19 269 THR A N 1
ATOM 2118 C CA . THR A 1 269 ? 20.375 -3.037 3.405 1.00 87.19 269 THR A CA 1
ATOM 2119 C C . THR A 1 269 ? 20.747 -1.844 4.292 1.00 87.19 269 THR A C 1
ATOM 2121 O O . THR A 1 269 ? 20.469 -1.862 5.488 1.00 87.19 269 THR A O 1
ATOM 2124 N N . TYR A 1 270 ? 21.400 -0.816 3.736 1.00 90.56 270 TYR A N 1
ATOM 2125 C CA . TYR A 1 270 ? 21.808 0.392 4.456 1.00 90.56 270 TYR A CA 1
ATOM 2126 C C . TYR A 1 270 ? 21.473 1.652 3.659 1.00 90.56 270 TYR A C 1
ATOM 2128 O O . TYR A 1 270 ? 22.078 1.911 2.618 1.00 90.56 270 TYR A O 1
ATOM 2136 N N . GLN A 1 271 ? 20.523 2.440 4.163 1.00 93.94 271 GLN A N 1
ATOM 2137 C CA . GLN A 1 271 ? 19.960 3.601 3.468 1.00 93.94 271 GLN A CA 1
ATOM 2138 C C . GLN A 1 271 ? 19.886 4.845 4.385 1.00 93.94 271 GLN A C 1
ATOM 2140 O O . GLN A 1 271 ? 18.809 5.358 4.676 1.00 93.94 271 GLN A O 1
ATOM 2145 N N . PRO A 1 272 ? 21.025 5.380 4.873 1.00 94.62 272 PRO A N 1
ATOM 2146 C CA . PRO A 1 272 ? 21.057 6.443 5.894 1.00 94.62 272 PRO A CA 1
ATOM 2147 C C . PRO A 1 272 ? 20.532 7.805 5.427 1.00 94.62 272 PRO A C 1
ATOM 2149 O O . PRO A 1 272 ? 20.294 8.696 6.240 1.00 94.62 272 PRO A O 1
ATOM 2152 N N . LYS A 1 273 ? 20.414 7.985 4.111 1.00 96.19 273 LYS A N 1
ATOM 2153 C CA . LYS A 1 273 ? 19.921 9.200 3.452 1.00 96.19 273 LYS A CA 1
ATOM 2154 C C . LYS A 1 273 ? 18.683 8.901 2.609 1.00 96.19 273 LYS A C 1
ATOM 2156 O O . LYS A 1 273 ? 18.573 9.410 1.499 1.00 96.19 273 LYS A O 1
ATOM 2161 N N . GLU A 1 274 ? 17.836 7.981 3.052 1.00 96.38 274 GLU A N 1
ATOM 2162 C CA . GLU A 1 274 ? 16.545 7.728 2.407 1.00 96.38 274 GLU A CA 1
ATOM 2163 C C . GLU A 1 274 ? 15.616 8.948 2.500 1.00 96.38 274 GLU A C 1
ATOM 2165 O O . GLU A 1 274 ? 15.711 9.767 3.425 1.00 96.38 274 GLU A O 1
ATOM 2170 N N . ARG A 1 275 ? 14.753 9.094 1.492 1.00 96.12 275 ARG A N 1
ATOM 2171 C CA . ARG A 1 275 ? 13.703 10.115 1.453 1.00 96.12 275 ARG A CA 1
ATOM 2172 C C . ARG A 1 275 ? 12.646 9.839 2.530 1.00 96.12 275 ARG A C 1
ATOM 2174 O O . ARG A 1 275 ? 12.565 8.750 3.086 1.00 96.12 275 ARG A O 1
ATOM 2181 N N . LEU A 1 276 ? 11.825 10.843 2.825 1.00 96.38 276 LEU A N 1
ATOM 2182 C CA . LEU A 1 276 ? 10.632 10.653 3.645 1.00 96.38 276 LEU A CA 1
ATOM 2183 C C . LEU A 1 276 ? 9.603 9.757 2.938 1.00 96.38 276 LEU A C 1
ATOM 2185 O O . LEU A 1 276 ? 9.486 9.782 1.714 1.00 96.38 276 LEU A O 1
ATOM 2189 N N . LEU A 1 277 ? 8.826 9.014 3.730 1.00 97.69 277 LEU A N 1
ATOM 2190 C CA . LEU A 1 277 ? 7.765 8.126 3.237 1.00 97.69 277 LEU A CA 1
ATOM 2191 C C . LEU A 1 277 ? 6.622 8.891 2.552 1.00 97.69 277 LEU A C 1
ATOM 2193 O O . LEU A 1 277 ? 5.994 8.385 1.625 1.00 97.69 277 LEU A O 1
ATOM 2197 N N . ASN A 1 278 ? 6.304 10.085 3.052 1.00 96.75 278 ASN A N 1
ATOM 2198 C CA . ASN A 1 278 ? 5.090 10.794 2.686 1.00 96.75 278 ASN A CA 1
ATOM 2199 C C . ASN A 1 278 ? 5.204 11.479 1.323 1.00 96.75 278 ASN A C 1
ATOM 2201 O O . ASN A 1 278 ? 6.032 12.364 1.114 1.00 96.75 278 ASN A O 1
ATOM 2205 N N . LEU A 1 279 ? 4.294 11.112 0.429 1.00 98.50 279 LEU A N 1
ATOM 2206 C CA . LEU A 1 279 ? 4.050 11.786 -0.837 1.00 98.50 279 LEU A CA 1
ATOM 2207 C C . LEU A 1 279 ? 2.787 12.656 -0.738 1.00 98.50 279 LEU A C 1
ATOM 2209 O O . LEU A 1 279 ? 2.034 12.607 0.236 1.00 98.50 279 LEU A O 1
ATOM 2213 N N . SER A 1 280 ? 2.566 13.484 -1.752 1.00 98.12 280 SER A N 1
ATOM 2214 C CA . SER A 1 280 ? 1.454 14.440 -1.835 1.00 98.12 280 SER A CA 1
ATOM 2215 C C . SER A 1 280 ? 0.607 14.185 -3.079 1.00 98.12 280 SER A C 1
ATOM 2217 O O . SER A 1 280 ? 1.016 13.446 -3.975 1.00 98.12 280 SER A O 1
ATOM 2219 N N . LEU A 1 281 ? -0.551 14.844 -3.165 1.00 98.25 281 LEU A N 1
ATOM 2220 C CA . LEU A 1 281 ? -1.403 14.775 -4.352 1.00 98.25 281 LEU A CA 1
ATOM 2221 C C . LEU A 1 281 ? -0.680 15.266 -5.621 1.00 98.25 281 LEU A C 1
ATOM 2223 O O . LEU A 1 281 ? -0.893 14.704 -6.691 1.00 98.25 281 LEU A O 1
ATOM 2227 N N . ASP A 1 282 ? 0.253 16.216 -5.501 1.00 98.56 282 ASP A N 1
ATOM 2228 C CA . ASP A 1 282 ? 1.090 16.665 -6.625 1.00 98.56 282 ASP A CA 1
ATOM 2229 C C . ASP A 1 282 ? 1.932 15.528 -7.218 1.00 98.56 282 ASP A C 1
ATOM 2231 O O . ASP A 1 282 ? 2.093 15.447 -8.434 1.00 98.56 282 ASP A O 1
ATOM 2235 N N . HIS A 1 283 ? 2.429 14.606 -6.388 1.00 98.75 283 HIS A N 1
ATOM 2236 C CA . HIS A 1 283 ? 3.164 13.435 -6.875 1.00 98.75 283 HIS A CA 1
ATOM 2237 C C . HIS A 1 283 ? 2.247 12.475 -7.646 1.00 98.75 283 HIS A C 1
ATOM 2239 O O . HIS A 1 283 ? 2.657 11.913 -8.660 1.00 98.75 283 HIS A O 1
ATOM 2245 N N . LEU A 1 284 ? 0.985 12.327 -7.224 1.00 98.75 284 LEU A N 1
ATOM 2246 C CA . LEU A 1 284 ? -0.005 11.549 -7.975 1.00 98.75 284 LEU A CA 1
ATOM 2247 C C . LEU A 1 284 ? -0.364 12.224 -9.308 1.00 98.75 284 LEU A C 1
ATOM 2249 O O . LEU A 1 284 ? -0.503 11.540 -10.321 1.00 98.75 284 LEU A O 1
ATOM 2253 N N . HIS A 1 285 ? -0.453 13.557 -9.341 1.00 98.75 285 HIS A N 1
ATOM 2254 C CA . HIS A 1 285 ? -0.602 14.312 -10.587 1.00 98.75 285 HIS A CA 1
ATOM 2255 C C . HIS A 1 285 ? 0.587 14.115 -11.531 1.00 98.75 285 HIS A C 1
ATOM 2257 O O . HIS A 1 285 ? 0.372 13.901 -12.724 1.00 98.75 285 HIS A O 1
ATOM 2263 N N . GLN A 1 286 ? 1.819 14.158 -11.011 1.00 98.69 286 GLN A N 1
ATOM 2264 C CA . GLN A 1 286 ? 3.037 13.896 -11.784 1.00 98.69 286 GLN A CA 1
ATOM 2265 C C . GLN A 1 286 ? 3.010 12.494 -12.397 1.00 98.69 286 GLN A C 1
ATOM 2267 O O . GLN A 1 286 ? 3.190 12.361 -13.606 1.00 98.69 286 GLN A O 1
ATOM 2272 N N . LEU A 1 287 ? 2.701 11.468 -11.593 1.00 98.62 287 LEU A N 1
ATOM 2273 C CA . LEU A 1 287 ? 2.572 10.096 -12.080 1.00 98.62 287 LEU A CA 1
ATOM 2274 C C . LEU A 1 287 ? 1.492 9.986 -13.165 1.00 98.62 287 LEU A C 1
ATOM 2276 O O . LEU A 1 287 ? 1.732 9.413 -14.225 1.00 98.62 287 LEU A O 1
ATOM 2280 N N . ASN A 1 288 ? 0.306 10.555 -12.930 1.00 98.62 288 ASN A N 1
ATOM 2281 C CA . ASN A 1 288 ? -0.776 10.520 -13.909 1.00 98.62 288 ASN A CA 1
ATOM 2282 C C . ASN A 1 288 ? -0.372 11.195 -15.228 1.00 98.62 288 ASN A C 1
ATOM 2284 O O . ASN A 1 288 ? -0.644 10.653 -16.295 1.00 98.62 288 ASN A O 1
ATOM 2288 N N . ALA A 1 289 ? 0.278 12.360 -15.169 1.00 98.56 289 ALA A N 1
ATOM 2289 C CA . ALA A 1 289 ? 0.728 13.076 -16.358 1.00 98.56 289 ALA A CA 1
ATOM 2290 C C . ALA A 1 289 ? 1.728 12.243 -17.178 1.00 98.56 289 ALA A C 1
ATOM 2292 O O . ALA A 1 289 ? 1.513 12.072 -18.379 1.00 98.56 289 ALA A O 1
ATOM 2293 N N . GLU A 1 290 ? 2.737 11.662 -16.521 1.00 97.75 290 GLU A N 1
ATOM 2294 C CA . GLU A 1 290 ? 3.750 10.808 -17.155 1.00 97.75 290 GLU A CA 1
ATOM 22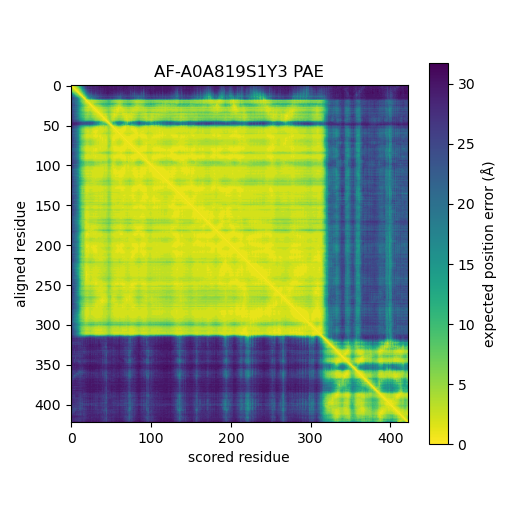95 C C . GLU A 1 290 ? 3.119 9.598 -17.856 1.00 97.75 290 GLU A C 1
ATOM 2297 O O . GLU A 1 290 ? 3.343 9.344 -19.041 1.00 97.75 290 GLU A O 1
ATOM 2302 N N . LEU A 1 291 ? 2.259 8.866 -17.141 1.00 96.25 291 LEU A N 1
ATOM 2303 C CA . LEU A 1 291 ? 1.602 7.676 -17.679 1.00 96.25 291 LEU A CA 1
ATOM 2304 C C . LEU A 1 291 ? 0.711 8.012 -18.879 1.00 96.25 291 LEU A C 1
ATOM 2306 O O . LEU A 1 291 ? 0.700 7.278 -19.868 1.00 96.25 291 LEU A O 1
ATOM 2310 N N . GLN A 1 292 ? -0.019 9.128 -18.819 1.00 96.50 292 GLN A N 1
ATOM 2311 C CA . GLN A 1 292 ? -0.877 9.589 -19.913 1.00 96.50 292 GLN A CA 1
ATOM 2312 C C . GLN A 1 292 ? -0.065 10.040 -21.131 1.00 96.50 292 GLN A C 1
ATOM 2314 O O . GLN A 1 292 ? -0.489 9.811 -22.266 1.00 96.50 292 GLN A O 1
ATOM 2319 N N . GLU A 1 293 ? 1.090 10.673 -20.923 1.00 96.12 293 GLU A N 1
ATOM 2320 C CA . GLU A 1 293 ? 2.002 11.055 -22.000 1.00 96.12 293 GLU A CA 1
ATOM 2321 C C . GLU A 1 293 ? 2.558 9.819 -22.713 1.00 96.12 293 GLU A C 1
ATOM 2323 O O . GLU A 1 293 ? 2.371 9.672 -23.925 1.00 96.12 293 GLU A O 1
ATOM 2328 N N . GLN A 1 294 ? 3.137 8.879 -21.962 1.00 92.88 294 GLN A N 1
ATOM 2329 C CA . GLN A 1 294 ? 3.658 7.631 -22.519 1.00 92.88 294 GLN A CA 1
ATOM 2330 C C . GLN A 1 294 ? 2.556 6.778 -23.173 1.00 92.88 294 GLN A C 1
ATOM 2332 O O . GLN A 1 294 ? 2.784 6.154 -24.212 1.00 92.88 294 GLN A O 1
ATOM 2337 N N . TRP A 1 295 ? 1.336 6.773 -22.620 1.00 89.25 295 TRP A N 1
ATOM 2338 C CA . TRP A 1 295 ? 0.184 6.109 -23.236 1.00 89.25 295 TRP A CA 1
ATOM 2339 C C . TRP A 1 295 ? -0.149 6.695 -24.611 1.00 89.25 295 TRP A C 1
ATOM 2341 O O . TRP A 1 295 ? -0.283 5.947 -25.581 1.00 89.25 295 TRP A O 1
ATOM 2351 N N . LYS A 1 296 ? -0.233 8.028 -24.714 1.00 87.12 296 LYS A N 1
ATOM 2352 C CA . LYS A 1 296 ? -0.509 8.735 -25.976 1.00 87.12 296 LYS A CA 1
ATOM 2353 C C . LYS A 1 296 ? 0.604 8.543 -27.005 1.00 87.12 296 LYS A C 1
ATOM 2355 O O . LYS A 1 296 ? 0.309 8.412 -28.190 1.00 87.12 296 LYS A O 1
ATOM 2360 N N . ALA A 1 297 ? 1.861 8.525 -26.562 1.00 86.19 297 ALA A N 1
ATOM 2361 C CA . ALA A 1 297 ? 3.024 8.315 -27.422 1.00 86.19 297 ALA A CA 1
ATOM 2362 C C . ALA A 1 297 ? 3.116 6.870 -27.959 1.00 86.19 297 ALA A C 1
ATOM 2364 O O . ALA A 1 297 ? 3.713 6.624 -29.010 1.00 86.19 297 ALA A O 1
ATOM 2365 N N . GLY A 1 298 ? 2.473 5.922 -27.274 1.00 78.75 298 GLY A N 1
ATOM 2366 C CA . GLY A 1 298 ? 2.363 4.527 -27.681 1.00 78.75 298 GLY A CA 1
ATOM 2367 C C . GLY A 1 298 ? 3.477 3.637 -27.126 1.00 78.75 298 GLY A C 1
ATOM 2368 O O . GLY A 1 298 ? 4.474 4.091 -26.574 1.00 78.75 298 GLY A O 1
ATOM 2369 N N . PHE A 1 299 ? 3.301 2.322 -27.289 1.00 79.56 299 PHE A N 1
ATOM 2370 C CA . PHE A 1 299 ? 4.129 1.292 -26.644 1.00 79.56 299 PHE A CA 1
ATOM 2371 C C . PHE A 1 299 ? 5.644 1.486 -26.834 1.00 79.56 299 PHE A C 1
ATOM 2373 O O . PHE A 1 299 ? 6.397 1.389 -25.872 1.00 79.56 299 PHE A O 1
ATOM 2380 N N . ASN A 1 300 ? 6.089 1.807 -28.052 1.00 79.00 300 ASN A N 1
ATOM 2381 C CA . ASN A 1 300 ? 7.516 1.944 -28.378 1.00 79.00 300 ASN A CA 1
ATOM 2382 C C . ASN A 1 300 ? 8.181 3.190 -27.768 1.00 79.00 300 ASN A C 1
ATOM 2384 O O . ASN A 1 300 ? 9.394 3.331 -27.874 1.00 79.00 300 ASN A O 1
ATOM 2388 N N . GLN A 1 301 ? 7.398 4.098 -27.181 1.00 80.31 301 GLN A N 1
ATOM 2389 C CA . GLN A 1 301 ? 7.882 5.327 -26.546 1.00 80.31 301 GLN A CA 1
ATOM 2390 C C . GLN A 1 301 ? 7.886 5.227 -25.013 1.00 80.31 301 GLN A C 1
ATOM 2392 O O . GLN A 1 301 ? 8.204 6.199 -24.326 1.00 80.31 301 GLN A O 1
ATOM 2397 N N . ARG A 1 302 ? 7.543 4.055 -24.460 1.00 86.44 302 ARG A N 1
ATOM 2398 C CA . ARG A 1 302 ? 7.623 3.819 -23.019 1.00 86.44 302 ARG A CA 1
ATOM 2399 C C . ARG A 1 302 ? 9.069 3.831 -22.556 1.00 86.44 302 ARG A C 1
ATOM 2401 O O . ARG A 1 302 ? 9.931 3.193 -23.161 1.00 86.44 302 ARG A O 1
ATOM 2408 N N . HIS A 1 303 ? 9.326 4.533 -21.465 1.00 87.81 303 HIS A N 1
ATOM 2409 C CA . HIS A 1 303 ? 10.674 4.754 -20.970 1.00 87.81 303 HIS A CA 1
ATOM 2410 C C . HIS A 1 303 ? 10.685 4.939 -19.457 1.00 87.81 303 HIS A C 1
ATOM 2412 O O . HIS A 1 303 ? 9.661 5.209 -18.829 1.00 87.81 303 HIS A O 1
ATOM 2418 N N . LYS A 1 304 ? 11.873 4.791 -18.873 1.00 91.75 304 LYS A N 1
ATOM 2419 C CA . LYS A 1 304 ? 12.091 5.085 -17.462 1.00 91.75 304 LYS A CA 1
ATOM 2420 C C . LYS A 1 304 ? 12.099 6.599 -17.257 1.00 91.75 304 LYS A C 1
ATOM 2422 O O . LYS A 1 304 ? 12.927 7.278 -17.865 1.00 91.75 304 LYS A O 1
ATOM 2427 N N . ALA A 1 305 ? 11.202 7.110 -16.419 1.00 95.69 305 ALA A N 1
ATOM 2428 C CA . ALA A 1 305 ? 11.060 8.540 -16.150 1.00 95.69 305 ALA A CA 1
ATOM 2429 C C . ALA A 1 305 ? 11.441 8.859 -14.701 1.00 95.69 305 ALA A C 1
ATOM 2431 O O . ALA A 1 305 ? 11.024 8.169 -13.772 1.00 95.69 305 ALA A O 1
ATOM 2432 N N . TYR A 1 306 ? 12.252 9.899 -14.510 1.00 96.75 306 TYR A N 1
ATOM 2433 C CA . TYR A 1 306 ? 12.894 10.204 -13.232 1.00 96.75 306 TYR A CA 1
ATOM 2434 C C . TYR A 1 306 ? 12.304 11.467 -12.605 1.00 96.75 306 TYR A C 1
ATOM 2436 O O . TYR A 1 306 ? 12.545 12.581 -13.085 1.00 96.75 306 TYR A O 1
ATOM 2444 N N . TYR A 1 307 ? 11.600 11.282 -11.493 1.00 98.06 307 TYR A N 1
ATOM 2445 C CA . TYR A 1 307 ? 11.075 12.347 -10.648 1.00 98.06 307 TYR A CA 1
ATOM 2446 C C . TYR A 1 307 ? 11.872 12.440 -9.351 1.00 98.06 307 TYR A C 1
ATOM 2448 O O . TYR A 1 307 ? 12.629 11.542 -8.979 1.00 98.06 307 TYR A O 1
ATOM 2456 N N . ASP A 1 308 ? 11.712 13.557 -8.650 1.00 97.50 308 ASP A N 1
ATOM 2457 C CA . ASP A 1 308 ? 12.466 13.827 -7.428 1.00 97.50 308 ASP A CA 1
ATOM 2458 C C . ASP A 1 308 ? 12.181 12.767 -6.360 1.00 97.50 308 ASP A C 1
ATOM 2460 O O . ASP A 1 308 ? 13.098 12.294 -5.688 1.00 97.50 308 ASP A O 1
ATOM 2464 N N . ALA A 1 309 ? 10.912 12.364 -6.249 1.00 97.25 309 ALA A N 1
ATOM 2465 C CA . ALA A 1 309 ? 10.442 11.445 -5.227 1.00 97.25 309 ALA A CA 1
ATOM 2466 C C . ALA A 1 309 ? 10.190 10.015 -5.709 1.00 97.25 309 ALA A C 1
ATOM 2468 O O . ALA A 1 309 ? 10.009 9.167 -4.854 1.00 97.25 309 ALA A O 1
ATOM 2469 N N . PHE A 1 310 ? 10.174 9.719 -7.009 1.00 98.06 310 PHE A N 1
ATOM 2470 C CA . PHE A 1 310 ? 9.941 8.363 -7.522 1.00 98.06 310 PHE A CA 1
ATOM 2471 C C . PHE A 1 310 ? 10.518 8.200 -8.929 1.00 98.06 310 PHE A C 1
ATOM 2473 O O . PHE A 1 310 ? 10.855 9.175 -9.602 1.00 98.06 310 PHE A O 1
ATOM 2480 N N . ILE A 1 311 ? 10.612 6.960 -9.399 1.00 96.62 311 ILE A N 1
ATOM 2481 C CA . ILE A 1 311 ? 11.034 6.652 -10.766 1.00 96.62 311 ILE A CA 1
ATOM 2482 C C . ILE A 1 311 ? 9.970 5.769 -11.406 1.00 96.62 311 ILE A C 1
ATOM 2484 O O . ILE A 1 311 ? 9.706 4.677 -10.916 1.00 96.62 311 ILE A O 1
ATOM 2488 N N . VAL A 1 312 ? 9.368 6.209 -12.510 1.00 95.88 312 VAL A N 1
ATOM 2489 C CA . VAL A 1 312 ? 8.446 5.366 -13.282 1.00 95.88 312 VAL A CA 1
ATOM 2490 C C . VAL A 1 312 ? 9.278 4.378 -14.078 1.00 95.88 312 VAL A C 1
ATOM 2492 O O . VAL A 1 312 ? 10.086 4.791 -14.909 1.00 95.88 312 VAL A O 1
ATOM 2495 N N . ASP A 1 313 ? 9.091 3.083 -13.836 1.00 88.88 313 ASP A N 1
ATOM 2496 C CA . ASP A 1 313 ? 9.773 2.025 -14.572 1.00 88.88 313 ASP A CA 1
ATOM 2497 C C . ASP A 1 313 ? 8.732 1.116 -15.246 1.00 88.88 313 ASP A C 1
ATOM 2499 O O . ASP A 1 313 ? 8.284 0.120 -14.670 1.00 88.88 313 ASP A O 1
ATOM 2503 N N . PRO A 1 314 ? 8.302 1.454 -16.477 1.00 79.12 314 PRO A N 1
ATOM 2504 C CA . PRO A 1 314 ? 7.335 0.648 -17.211 1.00 79.12 314 PRO A CA 1
ATOM 2505 C C . PRO A 1 314 ? 7.945 -0.643 -17.775 1.00 79.12 314 PRO A C 1
ATOM 2507 O O . PRO A 1 314 ? 7.211 -1.457 -18.331 1.00 79.12 314 PRO A O 1
ATOM 2510 N N . ASN A 1 315 ? 9.262 -0.850 -17.617 1.00 65.94 315 ASN A N 1
ATOM 2511 C CA . ASN A 1 315 ? 10.008 -1.979 -18.168 1.00 65.94 315 ASN A CA 1
ATOM 2512 C C . ASN A 1 315 ? 10.742 -2.828 -17.099 1.00 65.94 315 ASN A C 1
ATOM 2514 O O . ASN A 1 315 ? 11.869 -3.250 -17.367 1.00 65.94 315 ASN A O 1
ATOM 2518 N N . PRO A 1 316 ? 10.166 -3.158 -15.920 1.00 52.75 316 PRO A N 1
ATOM 2519 C CA . PRO A 1 316 ? 10.912 -3.919 -14.904 1.00 52.75 316 PRO A CA 1
ATOM 2520 C C . PRO A 1 316 ? 11.268 -5.327 -15.401 1.00 52.75 316 PRO A C 1
ATOM 2522 O O . PRO A 1 316 ? 12.295 -5.903 -15.055 1.00 52.75 316 PRO A O 1
ATOM 2525 N N . SER A 1 317 ? 10.371 -5.871 -16.225 1.00 46.06 317 SER A N 1
ATOM 2526 C CA . SER A 1 317 ? 10.445 -7.171 -16.895 1.00 46.06 317 SER A CA 1
ATOM 2527 C C . SER A 1 317 ? 9.463 -7.279 -18.076 1.00 46.06 317 SER A C 1
ATOM 2529 O O . SER A 1 317 ? 9.385 -8.331 -18.715 1.00 46.06 317 SER A O 1
ATOM 2531 N N . GLN A 1 318 ? 8.736 -6.202 -18.418 1.00 42.84 318 GLN A N 1
ATOM 2532 C CA . GLN A 1 318 ? 7.897 -6.144 -19.616 1.00 42.84 318 GLN A CA 1
ATOM 2533 C C . GLN A 1 318 ? 8.768 -5.975 -20.858 1.00 42.84 318 GLN A C 1
ATOM 2535 O O . GLN A 1 318 ? 8.835 -4.922 -21.490 1.00 42.84 318 GLN A O 1
ATOM 2540 N N . LEU A 1 319 ? 9.366 -7.075 -21.290 1.00 41.81 319 LEU A N 1
ATOM 2541 C CA . LEU A 1 319 ? 9.398 -7.293 -22.727 1.00 41.81 319 LEU A CA 1
ATOM 2542 C C . LEU A 1 319 ? 7.926 -7.207 -23.191 1.00 41.81 319 LEU A C 1
ATOM 2544 O O . LEU A 1 319 ? 7.047 -7.659 -22.446 1.00 41.81 319 LEU A O 1
ATOM 2548 N N . PRO A 1 320 ? 7.603 -6.599 -24.354 1.00 43.78 320 PRO A N 1
ATOM 2549 C CA . PRO A 1 320 ? 6.260 -6.756 -24.926 1.00 43.78 320 PRO A CA 1
ATOM 2550 C C . PRO A 1 320 ? 5.867 -8.227 -24.787 1.00 43.78 320 PRO A C 1
ATOM 2552 O O . PRO A 1 320 ? 6.782 -9.040 -24.958 1.00 43.78 320 PRO A O 1
ATOM 2555 N N . PRO A 1 321 ? 4.597 -8.591 -24.483 1.00 47.22 321 PRO A N 1
ATOM 2556 C CA . PRO A 1 321 ? 4.196 -9.991 -24.466 1.00 47.22 321 PRO A CA 1
ATOM 2557 C C . PRO A 1 321 ? 4.725 -10.585 -25.752 1.00 47.22 321 PRO A C 1
ATOM 2559 O O . PRO A 1 321 ? 4.315 -10.194 -26.851 1.00 47.22 321 PRO A O 1
ATOM 2562 N N . PHE A 1 322 ? 5.774 -11.391 -25.604 1.00 50.94 322 PHE A N 1
ATOM 2563 C CA . PHE A 1 322 ? 6.530 -11.751 -26.777 1.00 50.94 322 PHE A CA 1
ATOM 2564 C C . PHE A 1 322 ? 5.575 -12.548 -27.646 1.00 50.94 322 PHE A C 1
ATOM 2566 O O . PHE A 1 322 ? 4.733 -13.275 -27.105 1.00 50.94 322 PHE A O 1
ATOM 2573 N N . SER A 1 323 ? 5.685 -12.407 -28.967 1.00 55.69 323 SER A N 1
ATOM 2574 C CA . SER A 1 323 ? 4.800 -13.121 -29.883 1.00 55.69 323 SER A CA 1
ATOM 2575 C C . SER A 1 323 ? 4.654 -14.572 -29.430 1.00 55.69 323 SER A C 1
ATOM 2577 O O . SER A 1 323 ? 5.650 -15.248 -29.133 1.00 55.69 323 SER A O 1
ATOM 2579 N N . PHE A 1 324 ? 3.409 -15.030 -29.285 1.00 56.34 324 PHE A N 1
ATOM 2580 C CA . PHE A 1 324 ? 3.149 -16.405 -28.880 1.00 56.34 324 PHE A CA 1
ATOM 2581 C C . PHE A 1 324 ? 3.904 -17.327 -29.836 1.00 56.34 324 PHE A C 1
ATOM 2583 O O . PHE A 1 324 ? 3.833 -17.159 -31.052 1.00 56.34 324 PHE A O 1
ATOM 2590 N N . ASN A 1 325 ? 4.679 -18.256 -29.281 1.00 62.75 325 ASN A N 1
ATOM 2591 C CA . ASN A 1 325 ? 5.526 -19.180 -30.040 1.00 62.75 325 ASN A CA 1
ATOM 2592 C C . ASN A 1 325 ? 6.629 -18.519 -30.897 1.00 62.75 325 ASN A C 1
ATOM 2594 O O . ASN A 1 325 ? 7.227 -19.179 -31.737 1.00 62.75 325 ASN A O 1
ATOM 2598 N N . GLY A 1 326 ? 6.949 -17.239 -30.682 1.00 53.94 326 GLY A N 1
ATOM 2599 C CA . GLY A 1 326 ? 8.016 -16.546 -31.414 1.00 53.94 326 GLY A CA 1
ATOM 2600 C C . GLY A 1 326 ? 9.429 -17.014 -31.057 1.00 53.94 326 GLY A C 1
ATOM 2601 O O . GLY A 1 326 ? 10.358 -16.816 -31.833 1.00 53.94 326 GLY A O 1
ATOM 2602 N N . ARG A 1 327 ? 9.597 -17.634 -29.883 1.00 61.69 327 ARG A N 1
ATOM 2603 C CA . ARG A 1 327 ? 10.846 -18.257 -29.423 1.00 61.69 327 ARG A CA 1
ATOM 2604 C C . ARG A 1 327 ? 10.546 -19.663 -28.907 1.00 61.69 327 ARG A C 1
ATOM 2606 O O . ARG A 1 327 ? 10.427 -19.882 -27.703 1.00 61.69 327 ARG A O 1
ATOM 2613 N N . THR A 1 328 ? 10.361 -20.598 -29.833 1.00 67.25 328 THR A N 1
ATOM 2614 C CA . THR A 1 328 ? 10.251 -22.032 -29.537 1.00 67.25 328 THR A CA 1
ATOM 2615 C C . THR A 1 328 ? 11.588 -22.705 -29.764 1.00 67.25 328 THR A C 1
ATOM 2617 O O . THR A 1 328 ? 12.157 -22.577 -30.848 1.00 67.25 328 THR A O 1
ATOM 2620 N N . ALA A 1 329 ? 12.082 -23.432 -28.772 1.00 61.66 329 ALA A N 1
ATOM 2621 C CA . ALA A 1 329 ? 13.293 -24.220 -28.929 1.00 61.66 329 ALA A CA 1
ATOM 2622 C C . ALA A 1 329 ? 13.385 -25.305 -27.857 1.00 61.66 329 ALA A C 1
ATOM 2624 O O . ALA A 1 329 ? 12.828 -25.169 -26.769 1.00 61.66 329 ALA A O 1
ATOM 2625 N N . GLU A 1 330 ? 14.137 -26.355 -28.158 1.00 67.25 330 GLU A N 1
ATOM 2626 C CA . GLU A 1 330 ? 14.609 -27.309 -27.161 1.00 67.25 330 GLU A CA 1
ATOM 2627 C C . GLU A 1 330 ? 15.910 -26.750 -26.575 1.00 67.25 330 GLU A C 1
ATOM 2629 O O . GLU A 1 330 ? 16.902 -26.595 -27.283 1.00 67.25 330 GLU A O 1
ATOM 2634 N N . HIS A 1 331 ? 15.892 -26.377 -25.295 1.00 69.56 331 HIS A N 1
ATOM 2635 C CA . HIS A 1 331 ? 17.082 -25.918 -24.576 1.00 69.56 331 HIS A CA 1
ATOM 2636 C C . HIS A 1 331 ? 17.284 -26.769 -23.341 1.00 69.56 331 HIS A C 1
ATOM 2638 O O . HIS A 1 331 ? 16.330 -27.056 -22.629 1.00 69.56 331 HIS A O 1
ATOM 2644 N N . GLY A 1 332 ? 18.523 -27.142 -23.055 1.00 76.38 332 GLY A N 1
ATOM 2645 C CA . GLY A 1 332 ? 18.823 -27.844 -21.822 1.00 76.38 332 GLY A CA 1
ATOM 2646 C C . GLY A 1 332 ? 18.802 -26.939 -20.601 1.00 76.38 332 GLY A C 1
ATOM 2647 O O . GLY A 1 332 ? 19.289 -25.804 -20.628 1.00 76.38 332 GLY A O 1
ATOM 2648 N N . PHE A 1 333 ? 18.308 -27.479 -19.496 1.00 84.00 333 PHE A N 1
ATOM 2649 C CA . PHE A 1 333 ? 18.335 -26.819 -18.199 1.00 84.00 333 PHE A CA 1
ATOM 2650 C C . PHE A 1 333 ? 19.137 -27.642 -17.203 1.00 84.00 333 PHE A C 1
ATOM 2652 O O . PHE A 1 333 ? 19.148 -28.870 -17.256 1.00 84.00 333 PHE A O 1
ATOM 2659 N N . ILE A 1 334 ? 19.794 -26.954 -16.278 1.00 84.94 334 ILE A N 1
ATOM 2660 C CA . ILE A 1 334 ? 20.410 -27.537 -15.093 1.00 84.94 334 ILE A CA 1
ATOM 2661 C C . ILE A 1 334 ? 19.363 -27.562 -13.982 1.00 84.94 334 ILE A C 1
ATOM 2663 O O . ILE A 1 334 ? 18.660 -26.575 -13.754 1.00 84.94 334 ILE A O 1
ATOM 2667 N N . LEU A 1 335 ? 19.287 -28.692 -13.284 1.00 83.75 335 LEU A N 1
ATOM 2668 C CA . LEU A 1 335 ? 18.481 -28.886 -12.088 1.00 83.75 335 LEU A CA 1
ATOM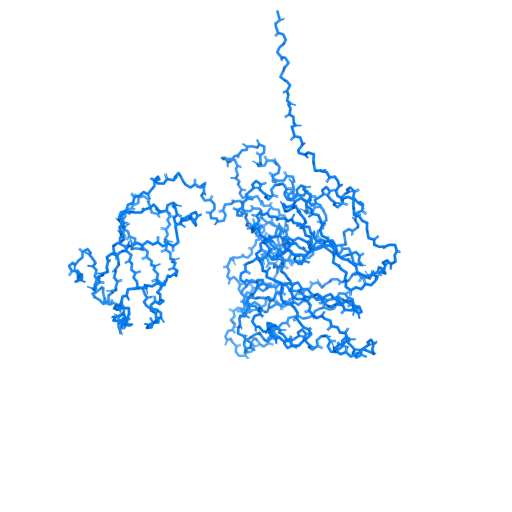 2669 C C . LEU A 1 335 ? 19.374 -28.851 -10.857 1.00 83.75 335 LEU A C 1
ATOM 2671 O O . LEU A 1 335 ? 20.382 -29.552 -10.764 1.00 83.75 335 LEU A O 1
ATOM 2675 N N . LEU A 1 336 ? 18.935 -28.076 -9.877 1.00 81.12 336 LEU A N 1
ATOM 2676 C CA . LEU A 1 336 ? 19.527 -27.980 -8.556 1.00 81.12 336 LEU A CA 1
ATOM 2677 C C . LEU A 1 336 ? 18.479 -28.465 -7.545 1.00 81.12 336 LEU A C 1
ATOM 2679 O O . LEU A 1 336 ? 17.562 -27.710 -7.209 1.00 81.12 336 LEU A O 1
ATOM 2683 N N . PRO A 1 337 ? 18.552 -29.733 -7.096 1.00 76.19 337 PRO A N 1
ATOM 2684 C CA . PRO A 1 337 ? 17.602 -30.270 -6.133 1.00 76.19 337 PRO A CA 1
ATOM 2685 C C . PRO A 1 337 ? 17.651 -29.505 -4.813 1.00 76.19 337 PRO A C 1
ATOM 2687 O O . PRO A 1 337 ? 18.723 -29.271 -4.265 1.00 76.19 337 PRO A O 1
ATOM 2690 N N . LEU A 1 338 ? 16.479 -29.130 -4.303 1.00 74.88 338 LEU A N 1
ATOM 2691 C CA . LEU A 1 338 ? 16.302 -28.474 -3.005 1.00 74.88 338 LEU A CA 1
ATOM 2692 C C . LEU A 1 338 ? 15.740 -29.424 -1.948 1.00 74.88 338 LEU A C 1
ATOM 2694 O O . LEU A 1 338 ? 15.879 -29.184 -0.753 1.00 74.88 338 LEU A O 1
ATOM 2698 N N . SER A 1 339 ? 15.058 -30.487 -2.376 1.00 72.00 339 SER A N 1
ATOM 2699 C CA . SER A 1 339 ? 14.440 -31.457 -1.474 1.00 72.00 339 SER A CA 1
ATOM 2700 C C . SER A 1 339 ? 14.268 -32.814 -2.147 1.00 72.00 339 SER A C 1
ATOM 2702 O O . SER A 1 339 ? 14.169 -32.906 -3.371 1.00 72.00 339 SER A O 1
ATOM 2704 N N . THR A 1 340 ? 14.118 -33.857 -1.333 1.00 68.00 340 THR A N 1
ATOM 2705 C CA . THR A 1 340 ? 13.735 -35.204 -1.784 1.00 68.00 340 THR A CA 1
ATOM 2706 C C . THR A 1 340 ? 12.298 -35.274 -2.316 1.00 68.00 340 THR A C 1
ATOM 2708 O O . THR A 1 340 ? 11.945 -36.229 -2.992 1.00 68.00 340 THR A O 1
ATOM 2711 N N . LEU A 1 341 ? 11.476 -34.244 -2.071 1.00 70.62 341 LEU A N 1
ATOM 2712 C CA . LEU A 1 341 ? 10.086 -34.134 -2.538 1.00 70.62 341 LEU A CA 1
ATOM 2713 C C . LEU A 1 341 ? 9.960 -33.521 -3.946 1.00 70.62 341 LEU A C 1
ATOM 2715 O O . LEU A 1 341 ? 8.865 -33.115 -4.352 1.00 70.62 341 LEU A O 1
ATOM 2719 N N . GLY A 1 342 ? 11.076 -33.398 -4.670 1.00 73.88 342 GLY A N 1
ATOM 2720 C CA . GLY A 1 342 ? 11.093 -32.940 -6.058 1.00 73.88 342 GLY A CA 1
ATOM 2721 C C . GLY A 1 342 ? 11.130 -31.442 -6.271 1.00 73.88 342 GLY A C 1
ATOM 2722 O O . GLY A 1 342 ? 11.010 -31.007 -7.413 1.00 73.88 342 GLY A O 1
ATOM 2723 N N . LEU A 1 343 ? 11.273 -30.645 -5.212 1.00 82.50 343 LEU A N 1
ATOM 2724 C CA . LEU A 1 343 ? 11.496 -29.212 -5.374 1.00 82.50 343 LEU A CA 1
ATOM 2725 C C . LEU A 1 343 ? 12.906 -28.977 -5.922 1.00 82.50 343 LEU A C 1
ATOM 2727 O O . LEU A 1 343 ? 13.878 -29.481 -5.354 1.00 82.50 343 LEU A O 1
ATOM 2731 N N . VAL A 1 344 ? 13.008 -28.218 -7.009 1.00 82.88 344 VAL A N 1
ATOM 2732 C CA . VAL A 1 344 ? 14.265 -27.926 -7.702 1.00 82.88 344 VAL A CA 1
ATOM 2733 C C . VAL A 1 344 ? 14.328 -26.444 -8.081 1.00 82.88 344 VAL A C 1
ATOM 2735 O O . VAL A 1 344 ? 13.311 -25.847 -8.440 1.00 82.88 344 VAL A O 1
ATOM 2738 N N . TRP A 1 345 ? 15.526 -25.862 -8.056 1.00 83.81 345 TRP A N 1
ATOM 2739 C CA . TRP A 1 345 ? 15.824 -24.700 -8.892 1.00 83.81 345 TRP A CA 1
ATOM 2740 C C . TRP A 1 345 ? 16.192 -25.186 -10.287 1.00 83.81 345 TRP A C 1
ATOM 2742 O O . TRP A 1 345 ? 16.984 -26.118 -10.441 1.00 83.81 345 TRP A O 1
ATOM 2752 N N . ILE A 1 346 ? 15.621 -24.548 -11.298 1.00 85.19 346 ILE A N 1
ATOM 2753 C CA . ILE A 1 346 ? 15.930 -24.786 -12.699 1.00 85.19 346 ILE A CA 1
ATOM 2754 C C . ILE A 1 346 ? 16.592 -23.529 -13.238 1.00 85.19 346 ILE A C 1
ATOM 2756 O O . ILE A 1 346 ? 16.064 -22.428 -13.094 1.00 85.19 346 ILE A O 1
ATOM 2760 N N . SER A 1 347 ? 17.746 -23.701 -13.868 1.00 83.69 347 SER A N 1
ATOM 2761 C CA . SER A 1 347 ? 18.421 -22.635 -14.598 1.00 83.69 347 SER A CA 1
ATOM 2762 C C . SER A 1 347 ? 18.731 -23.121 -16.000 1.00 83.69 347 SER A C 1
ATOM 2764 O O . SER A 1 347 ? 19.226 -24.238 -16.159 1.00 83.69 347 SER A O 1
ATOM 2766 N N . HIS A 1 348 ? 18.436 -22.336 -17.035 1.00 78.31 348 HIS A N 1
ATOM 2767 C CA . HIS A 1 348 ? 18.873 -22.746 -18.370 1.00 78.31 348 HIS A CA 1
ATOM 2768 C C . HIS A 1 348 ? 20.398 -22.656 -18.451 1.00 78.31 348 HIS A C 1
ATOM 2770 O O . HIS A 1 348 ? 21.014 -21.779 -17.846 1.00 78.31 348 HIS A O 1
ATOM 2776 N N . LYS A 1 349 ? 21.038 -23.561 -19.184 1.00 64.50 349 LYS A N 1
ATOM 2777 C CA . LYS A 1 349 ? 22.491 -23.502 -19.352 1.00 64.50 349 LYS A CA 1
ATOM 2778 C C . LYS A 1 349 ? 22.812 -22.448 -20.422 1.00 64.50 349 LYS A C 1
ATOM 2780 O O . LYS A 1 349 ? 22.364 -22.630 -21.554 1.00 64.50 349 LYS A O 1
ATOM 2785 N N . PRO A 1 350 ? 23.548 -21.365 -20.117 1.00 54.16 350 PRO A N 1
ATOM 2786 C CA . PRO A 1 350 ? 23.867 -20.365 -21.127 1.00 54.16 350 PRO A CA 1
ATOM 2787 C C . PRO A 1 350 ? 24.721 -21.012 -22.221 1.00 54.16 350 PRO A C 1
ATOM 2789 O O . PRO A 1 350 ? 25.804 -21.541 -21.956 1.00 54.16 350 PRO A O 1
ATOM 2792 N N . MET A 1 351 ? 24.238 -20.991 -23.464 1.00 49.25 351 MET A N 1
ATOM 2793 C CA . MET A 1 351 ? 25.109 -21.224 -24.610 1.00 49.25 351 MET A CA 1
ATOM 2794 C C . MET A 1 351 ? 25.910 -19.942 -24.831 1.00 49.25 351 MET A C 1
ATOM 2796 O O . MET A 1 351 ? 25.329 -18.866 -24.936 1.00 49.25 351 MET A O 1
ATOM 2800 N N . PHE A 1 352 ? 27.238 -20.043 -24.916 1.00 43.97 352 PHE A N 1
ATOM 2801 C CA . PHE A 1 352 ? 28.140 -18.917 -25.190 1.00 43.97 352 PHE A CA 1
ATOM 2802 C C . PHE A 1 352 ? 28.005 -18.404 -26.640 1.00 43.97 352 PHE A C 1
ATOM 2804 O O . PHE A 1 352 ? 28.970 -18.404 -27.403 1.00 43.97 352 PHE A O 1
ATOM 2811 N N . ARG A 1 353 ? 26.800 -18.003 -27.060 1.00 39.62 353 ARG A N 1
ATOM 2812 C CA . ARG A 1 353 ? 26.551 -17.317 -28.330 1.00 39.62 353 ARG A CA 1
ATOM 2813 C C . ARG A 1 353 ? 25.791 -16.024 -28.072 1.00 39.62 353 ARG A C 1
ATOM 2815 O O . ARG A 1 353 ? 24.728 -16.025 -27.466 1.00 39.62 353 ARG A O 1
ATOM 2822 N N . THR A 1 354 ? 26.363 -14.930 -28.550 1.00 34.22 354 THR A N 1
ATOM 2823 C CA . THR A 1 354 ? 25.805 -13.580 -28.464 1.00 34.22 354 THR A CA 1
ATOM 2824 C C . THR A 1 354 ? 24.758 -13.360 -29.569 1.00 34.22 354 THR A C 1
ATOM 2826 O O . THR A 1 354 ? 24.995 -13.813 -30.693 1.00 34.22 354 THR A O 1
ATOM 2829 N N . PRO A 1 355 ? 23.655 -12.627 -29.310 1.00 46.69 355 PRO A N 1
ATOM 2830 C CA . PRO A 1 355 ? 23.253 -12.054 -28.025 1.00 46.69 355 PRO A CA 1
ATOM 2831 C C . PRO A 1 355 ? 22.449 -13.045 -27.172 1.00 46.69 355 PRO A C 1
ATOM 2833 O O . PRO A 1 355 ? 21.595 -13.775 -27.670 1.00 46.69 355 PRO A O 1
ATOM 2836 N N . HIS A 1 356 ? 22.744 -13.055 -25.874 1.00 52.12 356 HIS A N 1
ATOM 2837 C CA . HIS A 1 356 ? 22.043 -13.854 -24.880 1.00 52.12 356 HIS A CA 1
ATOM 2838 C C . HIS A 1 356 ? 21.468 -12.899 -23.829 1.00 52.12 356 HIS A C 1
ATOM 2840 O O . HIS A 1 356 ? 22.161 -12.496 -22.897 1.00 52.12 356 HIS A O 1
ATOM 2846 N N . ASP A 1 357 ? 20.220 -12.476 -24.038 1.00 56.19 357 ASP A N 1
ATOM 2847 C CA . ASP A 1 357 ? 19.649 -11.289 -23.380 1.00 56.19 357 ASP A CA 1
ATOM 2848 C C . ASP A 1 357 ? 19.148 -11.532 -21.943 1.00 56.19 357 ASP A C 1
ATOM 2850 O O . ASP A 1 357 ? 18.835 -10.582 -21.232 1.00 56.19 357 ASP A O 1
ATOM 2854 N N . PHE A 1 358 ? 19.042 -12.787 -21.496 1.00 62.38 358 PHE A N 1
ATOM 2855 C CA . PHE A 1 358 ? 18.513 -13.129 -20.170 1.00 62.38 358 PHE A CA 1
ATOM 2856 C C . PHE A 1 358 ? 19.071 -14.457 -19.658 1.00 62.38 358 PHE A C 1
ATOM 2858 O O . PHE A 1 358 ? 19.318 -15.372 -20.435 1.00 62.38 358 PHE A O 1
ATOM 2865 N N . GLN A 1 359 ? 19.201 -14.584 -18.336 1.00 71.31 359 GLN A N 1
ATOM 2866 C CA . GLN A 1 359 ? 19.387 -15.854 -17.632 1.00 71.31 359 GLN A CA 1
ATOM 2867 C C . GLN A 1 359 ? 18.058 -16.212 -16.952 1.00 71.31 359 GLN A C 1
ATOM 2869 O O . GLN A 1 359 ? 17.511 -15.403 -16.211 1.00 71.31 359 GLN A O 1
ATOM 2874 N N . LEU A 1 360 ? 17.523 -17.408 -17.194 1.00 73.31 360 LEU A N 1
ATOM 2875 C CA . LEU A 1 360 ? 16.292 -17.873 -16.550 1.00 73.31 360 LEU A CA 1
ATOM 2876 C C . LEU A 1 360 ? 16.697 -18.694 -15.346 1.00 73.31 360 LEU A C 1
ATOM 2878 O O . LEU A 1 360 ? 17.450 -19.657 -15.503 1.00 73.31 360 LEU A O 1
ATOM 2882 N N . VAL A 1 361 ? 16.162 -18.326 -14.189 1.00 80.12 361 VAL A N 1
ATOM 2883 C CA . VAL A 1 361 ? 16.239 -19.100 -12.955 1.00 80.12 361 VAL A CA 1
ATOM 2884 C C . VAL A 1 361 ? 14.834 -19.135 -12.372 1.00 80.12 361 VAL A C 1
ATOM 2886 O O . VAL A 1 361 ? 14.254 -18.087 -12.106 1.00 80.12 361 VAL A O 1
ATOM 2889 N N . PHE A 1 362 ? 14.260 -20.321 -12.219 1.00 80.00 362 PHE A N 1
ATOM 2890 C CA . PHE A 1 362 ? 12.906 -20.478 -11.693 1.00 80.00 362 PHE A CA 1
ATOM 2891 C C . PHE A 1 362 ? 12.792 -21.737 -10.841 1.00 80.00 362 PHE A C 1
ATOM 2893 O O . PHE A 1 362 ? 13.518 -22.713 -11.029 1.00 80.00 362 PHE A O 1
ATOM 2900 N N . MET A 1 363 ? 11.888 -21.701 -9.869 1.00 84.44 363 MET A N 1
ATOM 2901 C CA . MET A 1 363 ? 11.620 -22.833 -8.993 1.00 84.44 363 MET A CA 1
ATOM 2902 C C . MET A 1 363 ? 10.531 -23.708 -9.613 1.00 84.44 363 MET A C 1
ATOM 2904 O O . MET A 1 363 ? 9.538 -23.199 -10.129 1.00 84.44 363 MET A O 1
ATOM 2908 N N . ALA A 1 364 ? 10.701 -25.025 -9.545 1.00 84.88 364 ALA A N 1
ATOM 2909 C CA . ALA A 1 364 ? 9.726 -25.978 -10.058 1.00 84.88 364 ALA A CA 1
ATOM 2910 C C . ALA A 1 364 ? 9.622 -27.211 -9.158 1.00 84.88 364 ALA A C 1
ATOM 2912 O O . ALA A 1 364 ? 10.491 -27.486 -8.326 1.00 84.88 364 ALA A O 1
ATOM 2913 N N . ARG A 1 365 ? 8.546 -27.977 -9.349 1.00 86.31 365 ARG A N 1
ATOM 2914 C CA . ARG A 1 365 ? 8.372 -29.298 -8.745 1.00 86.31 365 ARG A CA 1
ATOM 2915 C C . ARG A 1 365 ? 8.427 -30.361 -9.834 1.00 86.31 365 ARG A C 1
ATOM 2917 O O . ARG A 1 365 ? 7.597 -30.362 -10.736 1.00 86.31 365 ARG A O 1
ATOM 2924 N N . VAL A 1 366 ? 9.367 -31.291 -9.713 1.00 83.94 366 VAL A N 1
ATOM 2925 C CA . VAL A 1 366 ? 9.424 -32.497 -10.543 1.00 83.94 366 VAL A CA 1
ATOM 2926 C C . VAL A 1 366 ? 8.413 -33.506 -10.003 1.00 83.94 366 VAL A C 1
ATOM 2928 O O . VAL A 1 366 ? 8.456 -33.866 -8.829 1.00 83.94 366 VAL A O 1
ATOM 2931 N N . THR A 1 367 ? 7.497 -33.967 -10.851 1.00 81.62 367 THR A N 1
ATOM 2932 C CA . THR A 1 367 ? 6.407 -34.896 -10.487 1.00 81.62 367 THR A CA 1
ATOM 2933 C C . THR A 1 367 ? 6.655 -36.335 -10.953 1.00 81.62 367 THR A C 1
ATOM 2935 O O . THR A 1 367 ? 5.749 -37.164 -10.945 1.00 81.62 367 THR A O 1
ATOM 2938 N N . HIS A 1 368 ? 7.886 -36.654 -11.359 1.00 77.38 368 HIS A N 1
ATOM 2939 C CA . HIS A 1 368 ? 8.250 -37.969 -11.883 1.00 77.38 368 HIS A CA 1
ATOM 2940 C C . HIS A 1 368 ? 8.215 -39.063 -10.788 1.00 77.38 368 HIS A C 1
ATOM 2942 O O . HIS A 1 368 ? 8.648 -38.798 -9.667 1.00 77.38 368 HIS A O 1
ATOM 2948 N N . PRO A 1 369 ? 7.801 -40.314 -11.083 1.00 68.94 369 PRO A N 1
ATOM 2949 C CA . PRO A 1 369 ? 7.751 -41.401 -10.090 1.00 68.94 369 PRO A CA 1
ATOM 2950 C C . PRO A 1 369 ? 9.081 -41.661 -9.366 1.00 68.94 369 PRO A C 1
ATOM 2952 O O . PRO A 1 369 ? 9.104 -42.006 -8.189 1.00 68.94 369 PRO A O 1
ATOM 2955 N N . ASN A 1 370 ? 10.200 -41.428 -10.056 1.00 66.00 370 ASN A N 1
ATOM 2956 C CA . ASN A 1 370 ? 11.550 -41.600 -9.512 1.00 66.00 370 ASN A CA 1
ATOM 2957 C C . ASN A 1 370 ? 12.114 -40.326 -8.862 1.00 66.00 370 ASN A C 1
ATOM 2959 O O . ASN A 1 370 ? 13.318 -40.216 -8.696 1.00 66.00 370 ASN A O 1
ATOM 2963 N N . VAL A 1 371 ? 11.296 -39.340 -8.487 1.00 66.12 371 VAL A N 1
ATOM 2964 C CA . VAL A 1 371 ? 11.786 -38.069 -7.919 1.00 66.12 371 VAL A CA 1
ATOM 2965 C C . VAL A 1 371 ? 12.694 -38.243 -6.690 1.00 66.12 371 VAL A C 1
ATOM 2967 O O . VAL A 1 371 ? 13.627 -37.470 -6.491 1.00 66.12 371 VAL A O 1
ATOM 2970 N N . ASN A 1 372 ? 12.501 -39.320 -5.925 1.00 63.12 372 ASN A N 1
ATOM 2971 C CA . ASN A 1 372 ? 13.348 -39.678 -4.785 1.00 63.12 372 ASN A CA 1
ATOM 2972 C C . ASN A 1 372 ? 14.795 -40.035 -5.183 1.00 63.12 372 ASN A C 1
ATOM 2974 O O . ASN A 1 372 ? 15.674 -40.055 -4.324 1.00 63.12 372 ASN A O 1
ATOM 2978 N N . SER A 1 373 ? 15.065 -40.309 -6.467 1.00 62.03 373 SER A N 1
ATOM 2979 C CA . SER A 1 373 ? 16.415 -40.545 -6.990 1.00 62.03 373 SER A CA 1
ATOM 2980 C C . SER A 1 373 ? 17.154 -39.261 -7.378 1.00 62.03 373 SER A C 1
ATOM 2982 O O . SER A 1 373 ? 18.315 -39.344 -7.779 1.00 62.03 373 SER A O 1
ATOM 2984 N N . LEU A 1 374 ? 16.522 -38.083 -7.252 1.00 64.88 374 LEU A N 1
ATOM 2985 C CA . LEU A 1 374 ? 17.181 -36.776 -7.350 1.00 64.88 374 LEU A CA 1
ATOM 2986 C C . LEU A 1 374 ? 18.059 -36.551 -6.115 1.00 64.88 374 LEU A C 1
ATOM 2988 O O . LEU A 1 374 ? 17.748 -35.750 -5.234 1.00 64.88 374 LEU A O 1
ATOM 2992 N N . LEU A 1 375 ? 19.150 -37.306 -6.018 1.00 63.41 375 LEU A N 1
ATOM 2993 C CA . LEU A 1 375 ? 20.115 -37.133 -4.943 1.00 63.41 375 LEU A CA 1
ATOM 2994 C C . LEU A 1 375 ? 20.715 -35.728 -5.030 1.00 63.41 375 LEU A C 1
ATOM 2996 O O . LEU A 1 375 ? 21.093 -35.266 -6.112 1.00 63.41 375 LEU A O 1
ATOM 3000 N N . LEU A 1 376 ? 20.826 -35.067 -3.877 1.00 61.22 376 LEU A N 1
ATOM 3001 C CA . LEU A 1 376 ? 21.596 -33.835 -3.748 1.00 61.22 376 LEU A CA 1
ATOM 3002 C C . LEU A 1 376 ? 23.025 -34.124 -4.232 1.00 61.22 376 LEU A C 1
ATOM 3004 O O . LEU A 1 376 ? 23.652 -35.052 -3.709 1.00 61.22 376 LEU A O 1
ATOM 3008 N N . PRO A 1 377 ? 23.548 -33.392 -5.232 1.00 58.38 377 PRO A N 1
ATOM 3009 C CA . PRO A 1 377 ? 24.915 -33.601 -5.675 1.00 58.38 377 PRO A CA 1
ATOM 3010 C C . PRO A 1 377 ? 25.851 -33.372 -4.487 1.00 58.38 377 PRO A C 1
ATOM 3012 O O . PRO A 1 377 ? 25.907 -32.275 -3.938 1.00 58.38 377 PRO A O 1
ATOM 3015 N N . THR A 1 378 ? 26.594 -34.400 -4.080 1.00 59.72 378 THR A N 1
ATOM 3016 C CA . THR A 1 378 ? 27.548 -34.300 -2.962 1.00 59.72 378 THR A CA 1
ATOM 3017 C C . THR A 1 378 ? 28.731 -33.389 -3.295 1.00 59.72 378 THR A C 1
ATOM 3019 O O . THR A 1 378 ? 29.423 -32.920 -2.396 1.00 59.72 378 THR A O 1
ATOM 3022 N N . ASN A 1 379 ? 28.950 -33.114 -4.586 1.00 59.34 379 ASN A N 1
ATOM 3023 C CA . ASN A 1 379 ? 29.907 -32.136 -5.078 1.00 59.34 379 ASN A CA 1
ATOM 3024 C C . ASN A 1 379 ? 29.449 -31.556 -6.431 1.00 59.34 379 ASN A C 1
ATOM 3026 O O . ASN A 1 379 ? 29.547 -32.229 -7.460 1.00 59.34 379 ASN A O 1
ATOM 3030 N N . THR A 1 380 ? 28.966 -30.310 -6.428 1.00 56.25 380 THR A N 1
ATOM 3031 C CA . THR A 1 380 ? 28.474 -29.579 -7.613 1.00 56.25 380 THR A CA 1
ATOM 3032 C C . THR A 1 380 ? 29.585 -28.966 -8.473 1.00 56.25 380 THR A C 1
ATOM 3034 O O . THR A 1 380 ? 29.308 -28.504 -9.578 1.00 56.25 380 THR A O 1
ATOM 3037 N N . SER A 1 381 ? 30.842 -28.979 -8.008 1.00 57.53 381 SER A N 1
ATOM 3038 C CA . SER A 1 381 ? 31.985 -28.424 -8.754 1.00 57.53 381 SER A CA 1
ATOM 3039 C C . SER A 1 381 ? 32.471 -29.322 -9.903 1.00 57.53 381 SER A C 1
ATOM 3041 O O . SER A 1 381 ? 33.202 -28.865 -10.779 1.00 57.53 381 SER A O 1
ATOM 3043 N N . ILE A 1 382 ? 32.028 -30.583 -9.947 1.00 60.00 382 ILE A N 1
ATOM 3044 C CA . ILE A 1 382 ? 32.318 -31.522 -11.036 1.00 60.00 382 ILE A CA 1
ATOM 3045 C C . ILE A 1 382 ? 31.119 -31.539 -11.991 1.00 60.00 382 ILE A C 1
ATOM 3047 O O . ILE A 1 382 ? 30.034 -31.979 -11.618 1.00 60.00 382 ILE A O 1
ATOM 3051 N N . LEU A 1 383 ? 31.321 -31.104 -13.242 1.00 55.84 383 LEU A N 1
ATOM 3052 C CA . LEU A 1 383 ? 30.269 -30.999 -14.273 1.00 55.84 383 LEU A CA 1
ATOM 3053 C C . LEU A 1 383 ? 29.471 -32.302 -14.491 1.00 55.84 383 LEU A C 1
ATOM 3055 O O . LEU A 1 383 ? 28.301 -32.258 -14.857 1.00 55.84 383 LEU A O 1
ATOM 3059 N N . GLN A 1 384 ? 30.083 -33.462 -14.241 1.00 59.09 384 GLN A N 1
ATOM 3060 C CA . GLN A 1 384 ? 29.452 -34.780 -14.395 1.00 59.09 384 GLN A CA 1
ATOM 3061 C C . GLN A 1 384 ? 28.447 -35.126 -13.281 1.00 59.09 384 GLN A C 1
ATOM 3063 O O . GLN A 1 384 ? 27.628 -36.022 -13.466 1.00 59.09 384 GLN A O 1
ATOM 3068 N N . ASN A 1 385 ? 28.460 -34.402 -12.158 1.00 65.38 385 ASN A N 1
ATOM 3069 C CA . ASN A 1 385 ? 27.542 -34.615 -11.032 1.00 65.38 385 ASN A CA 1
ATOM 3070 C C . ASN A 1 385 ? 26.276 -33.745 -11.111 1.00 65.38 385 ASN A C 1
ATOM 3072 O O . ASN A 1 385 ? 25.533 -33.642 -10.136 1.00 65.38 385 ASN A O 1
ATOM 3076 N N . GLN A 1 386 ? 26.041 -33.083 -12.243 1.00 73.31 386 GLN A N 1
ATOM 3077 C CA . GLN A 1 386 ? 24.858 -32.255 -12.454 1.00 73.31 386 GLN A CA 1
ATOM 3078 C C . GLN A 1 386 ? 23.661 -33.106 -12.871 1.00 73.31 386 GLN A C 1
ATOM 3080 O O . GLN A 1 386 ? 23.810 -34.162 -13.481 1.00 73.31 386 GLN A O 1
ATOM 3085 N N . TRP A 1 387 ? 22.466 -32.612 -12.580 1.00 80.50 387 TRP A N 1
ATOM 3086 C CA . TRP A 1 387 ? 21.237 -33.115 -13.176 1.00 80.50 387 TRP A CA 1
ATOM 3087 C C . TRP A 1 387 ? 20.820 -32.136 -14.261 1.00 80.50 387 TRP A C 1
ATOM 3089 O O . TRP A 1 387 ? 20.824 -30.926 -14.027 1.00 80.50 387 TRP A O 1
ATOM 3099 N N . THR A 1 388 ? 20.478 -32.637 -15.442 1.00 84.75 388 THR A N 1
ATOM 3100 C CA . THR A 1 388 ? 19.976 -31.785 -16.522 1.00 84.75 388 THR A CA 1
ATOM 3101 C C . THR A 1 388 ? 18.642 -32.292 -17.037 1.00 84.75 388 THR A C 1
ATOM 3103 O O . THR A 1 388 ? 18.316 -33.470 -16.898 1.00 84.75 388 THR A O 1
ATOM 3106 N N . ILE A 1 389 ? 17.843 -31.390 -17.598 1.00 84.81 389 ILE A N 1
ATOM 3107 C CA . ILE A 1 389 ? 16.636 -31.749 -18.336 1.00 84.81 389 ILE A CA 1
ATOM 3108 C C . ILE A 1 389 ? 16.707 -31.205 -19.752 1.00 84.81 389 ILE A C 1
ATOM 3110 O O . ILE A 1 389 ? 17.230 -30.114 -19.983 1.00 84.81 389 ILE A O 1
ATOM 3114 N N . LEU A 1 390 ? 16.122 -31.955 -20.675 1.00 86.12 390 LEU A N 1
ATOM 3115 C CA . LEU A 1 390 ? 15.819 -31.516 -22.025 1.00 86.12 390 LEU A CA 1
ATOM 3116 C C . LEU A 1 390 ? 14.292 -31.506 -22.178 1.00 86.12 390 LEU A C 1
ATOM 3118 O O . LEU A 1 390 ? 13.693 -32.576 -22.307 1.00 86.12 390 LEU A O 1
ATOM 3122 N N . PRO A 1 391 ? 13.646 -30.338 -22.085 1.00 83.12 391 PRO A N 1
ATOM 3123 C CA . PRO A 1 391 ? 12.215 -30.214 -22.274 1.00 83.12 391 PRO A CA 1
ATOM 3124 C C . PRO A 1 391 ? 11.819 -30.534 -23.709 1.00 83.12 391 PRO A C 1
ATOM 3126 O O . PRO A 1 391 ? 12.592 -30.298 -24.641 1.00 83.12 391 PRO A O 1
ATOM 3129 N N . ASP A 1 392 ? 10.597 -31.032 -23.868 1.00 84.88 392 ASP A N 1
ATOM 3130 C CA . ASP A 1 392 ? 9.952 -31.104 -25.179 1.00 84.88 392 ASP A CA 1
ATOM 3131 C C . ASP A 1 392 ? 9.810 -29.690 -25.746 1.00 84.88 392 ASP A C 1
ATOM 3133 O O . ASP A 1 392 ? 9.715 -28.738 -24.976 1.00 84.88 392 ASP A O 1
ATOM 3137 N N . LEU A 1 393 ? 9.778 -29.534 -27.072 1.00 80.81 393 LEU A N 1
ATOM 3138 C CA . LEU A 1 393 ? 9.687 -28.224 -27.721 1.00 80.81 393 LEU A CA 1
ATOM 3139 C C . LEU A 1 393 ? 8.605 -27.333 -27.085 1.00 80.81 393 LEU A C 1
ATOM 3141 O O . LEU A 1 393 ? 7.414 -27.645 -27.116 1.00 80.81 393 LEU A O 1
ATOM 3145 N N . TRP A 1 394 ? 9.023 -26.184 -26.553 1.00 76.19 394 TRP A N 1
ATOM 3146 C CA . TRP A 1 394 ? 8.135 -25.273 -25.841 1.00 76.19 394 TRP A CA 1
ATOM 3147 C C . TRP A 1 394 ? 8.491 -23.807 -26.097 1.00 76.19 394 TRP A C 1
ATOM 3149 O O . TRP A 1 394 ? 9.580 -23.473 -26.568 1.00 76.19 394 TRP A O 1
ATOM 3159 N N . SER A 1 395 ? 7.525 -22.920 -25.849 1.00 77.88 395 SER A N 1
ATOM 3160 C CA . SER A 1 395 ? 7.649 -21.481 -26.094 1.00 77.88 395 SER A CA 1
ATOM 3161 C C . SER A 1 395 ? 8.164 -20.778 -24.846 1.00 77.88 395 SER A C 1
ATOM 3163 O O . SER A 1 395 ? 7.428 -20.653 -23.862 1.00 77.88 395 SER A O 1
ATOM 3165 N N . LEU A 1 396 ? 9.388 -20.248 -24.915 1.00 71.06 396 LEU A N 1
ATOM 3166 C CA . LEU A 1 396 ? 9.959 -19.442 -23.837 1.00 71.06 396 LEU A CA 1
ATOM 3167 C C . LEU A 1 396 ? 9.038 -18.277 -23.462 1.00 71.06 396 LEU A C 1
ATOM 3169 O O . LEU A 1 396 ? 8.779 -18.004 -22.292 1.00 71.06 396 LEU A O 1
ATOM 3173 N N . ASN A 1 397 ? 8.493 -17.635 -24.487 1.00 70.81 397 ASN A N 1
ATOM 3174 C CA . ASN A 1 397 ? 7.564 -16.526 -24.361 1.00 70.81 397 ASN A CA 1
ATOM 3175 C C . ASN A 1 397 ? 6.320 -16.919 -23.554 1.00 70.81 397 ASN A C 1
ATOM 3177 O O . ASN A 1 397 ? 5.817 -16.119 -22.777 1.00 70.81 397 ASN A O 1
ATOM 3181 N N . ASN A 1 398 ? 5.837 -18.158 -23.692 1.00 71.50 398 ASN A N 1
ATOM 3182 C CA . ASN A 1 398 ? 4.663 -18.615 -22.952 1.00 71.50 398 ASN A CA 1
ATOM 3183 C C . ASN A 1 398 ? 4.982 -18.852 -21.469 1.00 71.50 398 ASN A C 1
ATOM 3185 O O . ASN A 1 398 ? 4.111 -18.588 -20.647 1.00 71.50 398 ASN A O 1
ATOM 3189 N N . LEU A 1 399 ? 6.196 -19.294 -21.114 1.00 74.50 399 LEU A N 1
ATOM 3190 C CA . LEU A 1 399 ? 6.617 -19.360 -19.705 1.00 74.50 399 LEU A CA 1
ATOM 3191 C C . LEU A 1 399 ? 6.771 -17.961 -19.112 1.00 74.50 399 LEU A C 1
ATOM 3193 O O . LEU A 1 399 ? 6.235 -17.702 -18.042 1.00 74.50 399 LEU A O 1
ATOM 3197 N N . LEU A 1 400 ? 7.454 -17.053 -19.818 1.00 68.06 400 LEU A N 1
ATOM 3198 C CA . LEU A 1 400 ? 7.667 -15.679 -19.349 1.00 68.06 400 LEU A CA 1
ATOM 3199 C C . LEU A 1 400 ? 6.352 -14.904 -19.190 1.00 68.06 400 LEU A C 1
ATOM 3201 O O . LEU A 1 400 ? 6.200 -14.152 -18.236 1.00 68.06 400 LEU A O 1
ATOM 3205 N N . ASN A 1 401 ? 5.379 -15.140 -20.072 1.00 66.62 401 ASN A N 1
ATOM 3206 C CA . ASN A 1 401 ? 4.043 -14.546 -19.984 1.00 66.62 401 ASN A CA 1
ATOM 3207 C C . ASN A 1 401 ? 3.121 -15.260 -18.969 1.00 66.62 401 ASN A C 1
ATOM 3209 O O . ASN A 1 401 ? 1.951 -14.902 -18.870 1.00 66.62 401 ASN A O 1
ATOM 3213 N N . GLY A 1 402 ? 3.585 -16.304 -18.269 1.00 68.38 402 GLY A N 1
ATOM 3214 C CA . GLY A 1 402 ? 2.773 -17.072 -17.313 1.00 68.38 402 GLY A CA 1
ATOM 3215 C C . GLY A 1 402 ? 1.711 -17.992 -17.937 1.00 68.38 402 GLY A C 1
ATOM 3216 O O . GLY A 1 402 ? 0.939 -18.620 -17.218 1.00 68.38 402 GLY A O 1
ATOM 3217 N N . ASN A 1 403 ? 1.683 -18.129 -19.265 1.00 73.44 403 ASN A N 1
ATOM 3218 C CA . ASN A 1 403 ? 0.750 -18.997 -19.996 1.00 73.44 403 ASN A CA 1
ATOM 3219 C C . ASN A 1 403 ? 1.156 -20.478 -19.983 1.00 73.44 403 ASN A C 1
ATOM 3221 O O . ASN A 1 403 ? 0.397 -21.335 -20.432 1.00 73.44 403 ASN A O 1
ATOM 3225 N N . MET A 1 404 ? 2.366 -20.784 -19.515 1.00 77.94 404 MET A N 1
ATOM 3226 C CA . MET A 1 404 ? 2.883 -22.137 -19.368 1.00 77.94 404 MET A CA 1
ATOM 3227 C C . MET A 1 404 ? 3.366 -22.337 -17.937 1.00 77.94 404 MET A C 1
ATOM 3229 O O . MET A 1 404 ? 4.374 -21.774 -17.531 1.00 77.94 404 MET A O 1
ATOM 3233 N N . THR A 1 405 ? 2.644 -23.156 -17.181 1.00 79.00 405 THR A N 1
ATOM 3234 C CA . THR A 1 405 ? 2.961 -23.485 -15.782 1.00 79.00 405 THR A CA 1
ATOM 3235 C C . THR A 1 405 ? 3.420 -24.934 -15.607 1.00 79.00 405 THR A C 1
ATOM 3237 O O . THR A 1 405 ? 3.873 -25.314 -14.530 1.00 79.00 405 THR A O 1
ATOM 3240 N N . ILE A 1 406 ? 3.317 -25.748 -16.664 1.00 83.62 406 ILE A N 1
ATOM 3241 C CA . ILE A 1 406 ? 3.691 -27.165 -16.703 1.00 83.62 406 ILE A CA 1
ATOM 3242 C C . ILE A 1 406 ? 4.317 -27.455 -18.071 1.00 83.62 406 ILE A C 1
ATOM 3244 O O . ILE A 1 406 ? 3.787 -27.022 -19.094 1.00 83.62 406 ILE A O 1
ATOM 3248 N N . PHE A 1 407 ? 5.418 -28.208 -18.093 1.00 85.50 407 PHE A N 1
ATOM 3249 C CA . PHE A 1 407 ? 6.021 -28.733 -19.317 1.00 85.50 407 PHE A CA 1
ATOM 3250 C C . PHE A 1 407 ? 6.622 -30.121 -19.073 1.00 85.50 407 PHE A C 1
ATOM 3252 O O . PHE A 1 407 ? 7.038 -30.449 -17.959 1.00 85.50 407 PHE A O 1
ATOM 3259 N N . SER A 1 408 ? 6.655 -30.933 -20.125 1.00 88.62 408 SER A N 1
ATOM 3260 C CA . SER A 1 408 ? 7.298 -32.245 -20.117 1.00 88.62 408 SER A CA 1
ATOM 3261 C C . SER A 1 408 ? 8.779 -32.107 -20.437 1.00 88.62 408 SER A C 1
ATOM 3263 O O . SER A 1 408 ? 9.181 -31.262 -21.240 1.00 88.62 408 SER A O 1
ATOM 3265 N N . ALA A 1 409 ? 9.603 -32.938 -19.804 1.00 87.31 409 ALA A N 1
ATOM 3266 C CA . ALA A 1 409 ? 11.026 -32.963 -20.080 1.00 87.31 409 ALA A CA 1
ATOM 3267 C C . ALA A 1 409 ? 11.634 -34.342 -19.877 1.00 87.31 409 ALA A C 1
ATOM 3269 O O . ALA A 1 409 ? 11.246 -35.104 -18.990 1.00 87.31 409 ALA A O 1
ATOM 3270 N N . ARG A 1 410 ? 12.652 -34.619 -20.685 1.00 87.31 410 ARG A N 1
ATOM 3271 C CA . ARG A 1 410 ? 13.556 -35.745 -20.513 1.00 87.31 410 ARG A CA 1
ATOM 3272 C C . ARG A 1 410 ? 14.584 -35.406 -19.449 1.00 87.31 410 ARG A C 1
ATOM 3274 O O . ARG A 1 410 ? 15.175 -34.332 -19.479 1.00 87.31 410 ARG A O 1
ATOM 3281 N N . PHE A 1 411 ? 14.785 -36.317 -18.514 1.00 84.31 411 PHE A N 1
ATOM 3282 C CA . PHE A 1 411 ? 15.688 -36.141 -17.391 1.00 84.31 411 PHE A CA 1
ATOM 3283 C C . PHE A 1 411 ? 17.010 -36.862 -17.647 1.00 84.31 411 PHE A C 1
ATOM 3285 O O . PHE A 1 411 ? 16.998 -37.951 -18.198 1.00 84.31 411 PHE A O 1
ATOM 3292 N N . PHE A 1 412 ? 18.133 -36.264 -17.252 1.00 80.62 412 PHE A N 1
ATOM 3293 C CA . PHE A 1 412 ? 19.460 -36.838 -17.449 1.00 80.62 412 PHE A CA 1
ATOM 3294 C C . PHE A 1 412 ? 20.287 -36.764 -16.168 1.00 80.62 412 PHE A C 1
ATOM 3296 O O . PHE A 1 412 ? 20.392 -35.711 -15.525 1.00 80.62 412 PHE A O 1
ATOM 3303 N N . ARG A 1 413 ? 20.953 -37.875 -15.841 1.00 78.56 413 ARG A N 1
ATOM 3304 C CA . ARG A 1 413 ? 22.072 -37.903 -14.896 1.00 78.56 413 ARG A CA 1
ATOM 3305 C C . ARG A 1 413 ? 23.347 -37.483 -15.619 1.00 78.56 413 ARG A C 1
ATOM 3307 O O . ARG A 1 413 ? 23.820 -38.182 -16.514 1.00 78.56 413 ARG A O 1
ATOM 3314 N N . GLY A 1 414 ? 23.914 -36.355 -15.216 1.00 75.06 414 GLY A N 1
ATOM 3315 C CA . GLY A 1 414 ? 24.995 -35.689 -15.932 1.00 75.06 414 GLY A CA 1
ATOM 3316 C C . GLY A 1 414 ? 24.467 -34.686 -16.958 1.00 75.06 414 GLY A C 1
ATOM 3317 O O . GLY A 1 414 ? 23.305 -34.277 -16.941 1.00 75.06 414 GLY A O 1
ATOM 3318 N N . ASN A 1 415 ? 25.349 -34.260 -17.855 1.00 75.94 415 ASN A N 1
ATOM 3319 C CA . ASN A 1 415 ? 25.045 -33.256 -18.867 1.00 75.94 415 ASN A CA 1
ATOM 3320 C C . ASN A 1 415 ? 24.472 -33.918 -20.131 1.00 75.94 415 ASN A C 1
ATOM 3322 O O . ASN A 1 415 ? 25.163 -34.708 -20.776 1.00 75.94 415 ASN A O 1
ATOM 3326 N N . PHE A 1 416 ? 23.241 -33.559 -20.507 1.00 75.38 416 PHE A N 1
ATOM 3327 C CA . PHE A 1 416 ? 22.558 -34.084 -21.694 1.00 75.38 416 PHE A CA 1
ATOM 3328 C C . PHE A 1 416 ? 23.353 -33.904 -23.009 1.00 75.38 416 PHE A C 1
ATOM 3330 O O . PHE A 1 416 ? 23.226 -34.728 -23.907 1.00 75.38 416 PHE A O 1
ATOM 3337 N N . GLU A 1 417 ? 24.222 -32.886 -23.118 1.00 73.12 417 GLU A N 1
ATOM 3338 C CA . GLU A 1 417 ? 25.075 -32.640 -24.303 1.00 73.12 417 GLU A CA 1
ATOM 3339 C C . GLU A 1 417 ? 26.403 -33.409 -24.274 1.00 73.12 417 GLU A C 1
ATOM 3341 O O . GLU A 1 417 ? 27.130 -33.431 -25.263 1.00 73.12 417 GLU A O 1
ATOM 3346 N N . GLN A 1 418 ? 26.772 -33.987 -23.130 1.00 74.44 418 GLN A N 1
ATOM 3347 C CA . GLN A 1 418 ? 28.073 -34.627 -22.906 1.00 74.44 418 GLN A CA 1
ATOM 3348 C C . GLN A 1 418 ? 27.895 -36.068 -22.414 1.00 74.44 418 GLN A C 1
ATOM 3350 O O . GLN A 1 418 ? 28.522 -36.482 -21.441 1.00 74.44 418 GLN A O 1
ATOM 3355 N N . ASN A 1 419 ? 27.042 -36.834 -23.102 1.00 71.88 419 ASN A N 1
ATOM 3356 C CA . ASN A 1 419 ? 26.778 -38.254 -22.833 1.00 71.88 419 ASN A CA 1
ATOM 3357 C C . ASN A 1 419 ? 26.156 -38.543 -21.451 1.00 71.88 419 ASN A C 1
ATOM 3359 O O . ASN A 1 419 ? 26.414 -39.595 -20.865 1.00 71.88 419 ASN A O 1
ATOM 3363 N N . GLY A 1 420 ? 25.348 -37.621 -20.917 1.00 68.81 420 GLY A N 1
ATOM 3364 C CA . GLY A 1 420 ? 24.523 -37.882 -19.736 1.00 68.81 420 GLY A CA 1
ATOM 3365 C C . GLY A 1 420 ? 23.605 -39.093 -19.941 1.00 68.81 420 GLY A C 1
ATOM 3366 O O . GLY A 1 420 ? 23.151 -39.361 -21.054 1.00 68.81 420 GLY A O 1
ATOM 3367 N N . GLN A 1 421 ? 23.340 -39.834 -18.867 1.00 72.19 421 GLN A N 1
ATOM 3368 C CA . GLN A 1 421 ? 22.472 -41.012 -18.909 1.00 72.19 421 GLN A CA 1
ATOM 3369 C C . GLN A 1 421 ? 21.011 -40.585 -18.758 1.00 72.19 421 GLN A C 1
ATOM 3371 O O . GLN A 1 421 ? 20.686 -39.898 -17.789 1.00 72.19 421 GLN A O 1
ATOM 3376 N N . TYR A 1 422 ? 20.181 -40.971 -19.728 1.00 70.06 422 TYR A N 1
ATOM 3377 C CA . TYR A 1 422 ? 18.733 -40.746 -19.744 1.00 70.06 422 TYR A CA 1
ATOM 3378 C C . TYR A 1 422 ? 17.999 -41.727 -18.826 1.00 70.06 422 TYR A C 1
ATOM 3380 O O . TYR A 1 422 ? 18.347 -42.932 -18.881 1.00 70.06 422 TYR A O 1
#

pLDDT: mean 85.68, std 16.97, range [27.33, 98.94]

Mean predicted aligned error: 12.43 Å

Solvent-accessible surface area (backbone atoms only — not comparable to full-atom values): 23166 Å² total; per-residue (Å²): 137,86,82,83,79,80,81,80,79,76,78,69,77,79,74,73,81,77,86,56,73,70,60,92,65,41,59,75,45,72,80,51,81,76,90,73,76,88,35,48,34,94,50,62,84,43,91,82,63,78,64,66,65,54,50,78,45,69,36,40,97,48,34,35,43,36,30,43,27,20,61,81,39,43,64,26,30,43,26,38,42,39,58,39,83,41,23,29,41,32,38,27,43,27,59,46,65,47,62,86,80,41,43,55,55,61,56,51,50,52,51,51,50,53,48,21,60,76,69,75,48,59,71,86,61,32,38,37,36,38,37,52,33,31,67,51,56,50,27,47,31,22,43,75,68,46,57,92,39,83,57,42,47,72,54,50,56,46,52,68,44,44,25,62,74,42,58,30,87,41,85,63,79,34,70,18,68,48,66,26,36,94,39,35,41,28,43,36,39,46,37,29,12,47,41,83,40,16,30,29,42,35,32,58,25,50,19,38,32,39,32,24,63,70,53,34,23,18,74,30,49,33,72,35,61,70,45,31,41,54,21,46,47,48,52,51,50,54,37,61,78,48,69,59,66,70,72,28,33,37,28,26,43,65,38,19,27,68,50,66,59,40,62,60,64,90,77,50,25,50,45,88,54,50,43,65,62,71,41,48,69,68,56,54,51,51,51,37,52,52,41,52,49,33,58,73,66,28,81,93,57,59,59,76,42,78,36,58,57,31,28,45,28,60,59,77,77,57,63,69,83,50,56,82,63,70,49,60,52,69,60,53,27,38,49,45,63,75,40,64,83,17,37,25,42,37,30,57,60,84,68,99,56,86,86,69,94,74,85,57,73,49,77,49,72,52,84,55,95,64,30,72,72,54,64,68,56,91,52,74,88,44,72,68,50,37,36,21,33,43,37,58,80,42,34,54,35,32,44,77,68,64,77,42,91,79,81,62,60,49,58,20,55,10,39,71,93,71,79,27,49,110